Protein AF-0000000079468649 (afdb_homodimer)

Solvent-accessible surface area (backbone atoms only — not comparable to full-atom values): 22990 Å² total; per-residue (Å²): 124,48,58,38,44,62,39,55,28,34,42,31,27,23,27,55,49,55,51,61,51,49,49,44,44,6,59,47,45,29,21,24,46,31,30,28,33,72,32,84,95,33,90,75,20,37,35,35,32,23,42,36,45,85,66,24,32,48,28,39,33,26,50,78,70,24,65,74,38,73,74,38,76,51,34,41,23,21,24,27,92,81,45,56,28,10,29,39,22,61,33,32,40,24,31,15,36,78,39,71,68,25,48,52,38,45,50,23,43,32,22,74,68,47,31,53,69,47,48,57,27,36,54,48,65,35,39,31,36,38,36,31,38,68,63,52,24,27,37,32,44,30,28,51,91,57,67,76,51,38,81,32,32,42,24,70,69,41,36,53,75,53,69,46,49,73,68,53,48,53,41,30,47,52,32,72,76,75,87,66,72,83,85,54,67,72,40,71,93,49,91,90,43,45,62,54,64,55,62,64,71,60,44,56,50,59,65,68,48,59,48,68,59,48,20,65,74,63,40,45,59,66,61,81,29,72,79,83,127,125,48,57,39,43,62,38,55,28,32,42,32,26,24,27,55,49,54,51,62,50,49,49,45,44,6,59,47,45,29,21,26,47,32,30,28,32,71,30,85,95,34,89,74,20,37,34,35,32,24,41,36,46,86,64,24,32,49,28,40,33,25,50,78,70,23,65,73,36,72,75,38,76,50,36,41,24,20,23,27,92,81,45,56,27,10,29,39,23,61,31,31,40,25,30,14,35,78,39,70,66,25,48,52,38,45,52,23,42,30,22,74,69,47,32,54,69,48,46,55,28,36,53,48,64,34,38,31,35,37,36,30,38,67,62,52,25,26,37,32,42,31,27,50,91,57,67,74,50,38,80,32,31,42,24,70,70,41,36,54,75,53,70,46,50,71,67,53,47,53,42,31,47,52,32,72,78,74,86,64,74,82,85,53,65,74,40,70,93,49,91,90,44,47,61,56,63,55,61,63,69,58,44,55,51,58,65,69,48,59,47,67,58,48,18,65,74,64,39,46,59,66,61,82,29,73,81,83,125

Structure (mmCIF, N/CA/C/O backbone):
data_AF-0000000079468649-model_v1
#
loop_
_entity.id
_entity.type
_entity.pdbx_description
1 polymer 'VOC family protein'
#
loop_
_atom_site.group_PDB
_atom_site.id
_atom_site.type_symbol
_atom_site.label_atom_id
_atom_site.label_alt_id
_atom_site.label_comp_id
_atom_site.label_asym_id
_atom_site.label_entity_id
_atom_site.label_seq_id
_atom_site.pdbx_PDB_ins_code
_atom_site.Cartn_x
_atom_site.Cartn_y
_atom_site.Cartn_z
_atom_site.occupancy
_atom_site.B_iso_or_equiv
_atom_site.auth_seq_id
_atom_site.auth_comp_id
_atom_site.auth_asym_id
_atom_site.auth_atom_id
_atom_site.pdbx_PDB_model_num
ATOM 1 N N . MET A 1 1 ? 0.098 -24.25 8.172 1 82.06 1 MET A N 1
ATOM 2 C CA . MET A 1 1 ? 0.404 -23.531 6.941 1 82.06 1 MET A CA 1
ATOM 3 C C . MET A 1 1 ? -0.468 -22.281 6.812 1 82.06 1 MET A C 1
ATOM 5 O O . MET A 1 1 ? -1.619 -22.281 7.254 1 82.06 1 MET A O 1
ATOM 9 N N . SER A 1 2 ? 0.147 -21.281 6.215 1 86.19 2 SER A N 1
ATOM 10 C CA . SER A 1 2 ? -0.57 -20 6.176 1 86.19 2 SER A CA 1
ATOM 11 C C . SER A 1 2 ? -1.781 -20.078 5.254 1 86.19 2 SER A C 1
ATOM 13 O O . SER A 1 2 ? -1.7 -20.641 4.16 1 86.19 2 SER A O 1
ATOM 15 N N . GLN A 1 3 ? -2.889 -19.578 5.688 1 94.56 3 GLN A N 1
ATOM 16 C CA . GLN A 1 3 ? -4.121 -19.547 4.906 1 94.56 3 GLN A CA 1
ATOM 17 C C . GLN A 1 3 ? -4.336 -18.188 4.254 1 94.56 3 GLN A C 1
ATOM 19 O O . GLN A 1 3 ? -5.211 -18.031 3.398 1 94.56 3 GLN A O 1
ATOM 24 N N . GLN A 1 4 ? -3.596 -17.219 4.668 1 98.06 4 GLN A N 1
ATOM 25 C CA . GLN A 1 4 ? -3.654 -15.844 4.176 1 98.06 4 GLN A CA 1
ATOM 26 C C . GLN A 1 4 ? -2.406 -15.062 4.582 1 98.06 4 GLN A C 1
ATOM 28 O O . GLN A 1 4 ? -1.657 -15.492 5.461 1 98.06 4 GLN A O 1
ATOM 33 N N . PRO A 1 5 ? -2.16 -13.906 3.898 1 98.06 5 PRO A N 1
ATOM 34 C CA . PRO A 1 5 ? -1.105 -13.031 4.418 1 98.06 5 PRO A CA 1
ATOM 35 C C . PRO A 1 5 ? -1.369 -12.578 5.852 1 98.06 5 PRO A C 1
ATOM 37 O O . PRO A 1 5 ? -2.527 -12.477 6.27 1 98.06 5 PRO A O 1
ATOM 40 N N . THR A 1 6 ? -0.344 -12.266 6.559 1 96.62 6 THR A N 1
ATOM 41 C CA . THR A 1 6 ? -0.473 -11.836 7.949 1 96.62 6 THR A CA 1
ATOM 42 C C . THR A 1 6 ? -0.344 -10.32 8.062 1 96.62 6 THR A C 1
ATOM 44 O O . THR A 1 6 ? -0.417 -9.766 9.156 1 96.62 6 THR A O 1
ATOM 47 N N . GLY A 1 7 ? -0.091 -9.633 6.996 1 96.94 7 GLY A N 1
ATOM 48 C CA . GLY A 1 7 ? 0.065 -8.188 6.91 1 96.94 7 GLY A CA 1
ATOM 49 C C . GLY A 1 7 ? 0.797 -7.738 5.66 1 96.94 7 GLY A C 1
ATOM 50 O O . GLY A 1 7 ? 0.723 -8.398 4.621 1 96.94 7 GLY A O 1
ATOM 51 N N . ILE A 1 8 ? 1.391 -6.594 5.75 1 98.12 8 ILE A N 1
ATOM 52 C CA . ILE A 1 8 ? 2.148 -6.023 4.645 1 98.12 8 ILE A CA 1
ATOM 53 C C . ILE A 1 8 ? 3.641 -6.066 4.965 1 98.12 8 ILE A C 1
ATOM 55 O O . ILE A 1 8 ? 4.062 -5.645 6.043 1 98.12 8 ILE A O 1
ATOM 59 N N . HIS A 1 9 ? 4.391 -6.695 4.078 1 98.38 9 HIS A N 1
ATOM 60 C CA . HIS A 1 9 ? 5.84 -6.668 4.227 1 98.38 9 HIS A CA 1
ATOM 61 C C . HIS A 1 9 ? 6.41 -5.312 3.82 1 98.38 9 HIS A C 1
ATOM 63 O O . HIS A 1 9 ? 7.141 -4.684 4.594 1 98.38 9 HIS A O 1
ATOM 69 N N . HIS A 1 10 ? 6.078 -4.898 2.59 1 98.56 10 HIS A N 1
ATOM 70 C CA . HIS A 1 10 ? 6.441 -3.557 2.15 1 98.56 10 HIS A CA 1
ATOM 71 C C . HIS A 1 10 ? 5.562 -3.102 0.991 1 98.56 10 HIS A C 1
ATOM 73 O O . HIS A 1 10 ? 4.926 -3.924 0.328 1 98.56 10 HIS A O 1
ATOM 79 N N . LEU A 1 11 ? 5.473 -1.853 0.778 1 98.31 11 LEU A N 1
ATOM 80 C CA . LEU A 1 11 ? 4.859 -1.201 -0.374 1 98.31 11 LEU A CA 1
ATOM 81 C C . LEU A 1 11 ? 5.859 -0.294 -1.083 1 98.31 11 LEU A C 1
ATOM 83 O O . LEU A 1 11 ? 6.324 0.694 -0.509 1 98.31 11 LEU A O 1
ATOM 87 N N . ALA A 1 12 ? 6.145 -0.609 -2.322 1 98.62 12 ALA A N 1
ATOM 88 C CA . ALA A 1 12 ? 7.191 0.089 -3.066 1 98.62 12 ALA A CA 1
ATOM 89 C C . ALA A 1 12 ? 6.594 1.174 -3.959 1 98.62 12 ALA A C 1
ATOM 91 O O . ALA A 1 12 ? 5.914 0.873 -4.945 1 98.62 12 ALA A O 1
ATOM 92 N N . PHE A 1 13 ? 6.895 2.391 -3.658 1 98.81 13 PHE A N 1
ATOM 93 C CA . PHE A 1 13 ? 6.395 3.525 -4.43 1 98.81 13 PHE A CA 1
ATOM 94 C C . PHE A 1 13 ? 7.457 4.027 -5.402 1 98.81 13 PHE A C 1
ATOM 96 O O . PHE A 1 13 ? 8.641 4.074 -5.062 1 98.81 13 PHE A O 1
ATOM 103 N N . MET A 1 14 ? 6.988 4.422 -6.574 1 98.88 14 MET A N 1
ATOM 104 C CA . MET A 1 14 ? 7.863 5.016 -7.578 1 98.88 14 MET A CA 1
ATOM 105 C C . MET A 1 14 ? 8.164 6.473 -7.242 1 98.88 14 MET A C 1
ATOM 107 O O . MET A 1 14 ? 7.254 7.25 -6.957 1 98.88 14 MET A O 1
ATOM 111 N N . ALA A 1 15 ? 9.422 6.84 -7.238 1 98.75 15 ALA A N 1
ATOM 112 C CA . ALA A 1 15 ? 9.805 8.219 -6.93 1 98.75 15 ALA A CA 1
ATOM 113 C C . ALA A 1 15 ? 10.5 8.875 -8.117 1 98.75 15 ALA A C 1
ATOM 115 O O . ALA A 1 15 ? 11.32 8.25 -8.789 1 98.75 15 ALA A O 1
ATOM 116 N N . GLY A 1 16 ? 10.102 10.125 -8.406 1 98.06 16 GLY A N 1
ATOM 117 C CA . GLY A 1 16 ? 10.906 10.922 -9.312 1 98.06 16 GLY A CA 1
ATOM 118 C C . GLY A 1 16 ? 12.234 11.352 -8.727 1 98.06 16 GLY A C 1
ATOM 119 O O . GLY A 1 16 ? 13.219 11.539 -9.453 1 98.06 16 GLY A O 1
ATOM 120 N N . ASP A 1 17 ? 12.258 11.555 -7.469 1 98.44 17 ASP A N 1
ATOM 121 C CA . ASP A 1 17 ? 13.414 11.906 -6.645 1 98.44 17 ASP A CA 1
ATOM 122 C C . ASP A 1 17 ? 13.406 11.125 -5.328 1 98.44 17 ASP A C 1
ATOM 124 O O . ASP A 1 17 ? 12.672 11.469 -4.402 1 98.44 17 ASP A O 1
ATOM 128 N N . ILE A 1 18 ? 14.297 10.141 -5.207 1 98.88 18 ILE A N 1
ATOM 129 C CA . ILE A 1 18 ? 14.258 9.219 -4.082 1 98.88 18 ILE A CA 1
ATOM 130 C C . ILE A 1 18 ? 14.641 9.945 -2.795 1 98.88 18 ILE A C 1
ATOM 132 O O . ILE A 1 18 ? 14.117 9.641 -1.722 1 98.88 18 ILE A O 1
ATOM 136 N N . LYS A 1 19 ? 15.562 10.906 -2.854 1 98.88 19 LYS A N 1
ATOM 137 C CA . LYS A 1 19 ? 15.945 11.672 -1.669 1 98.88 19 LYS A CA 1
ATOM 138 C C . LYS A 1 19 ? 14.75 12.422 -1.084 1 98.88 19 LYS A C 1
ATOM 140 O O . LYS A 1 19 ? 14.562 12.445 0.135 1 98.88 19 LYS A O 1
ATOM 145 N N . LYS A 1 20 ? 13.969 13.016 -1.916 1 98.62 20 LYS A N 1
ATOM 146 C CA . LYS A 1 20 ? 12.781 13.75 -1.473 1 98.62 20 LYS A CA 1
ATOM 147 C C . LYS A 1 20 ? 11.805 12.828 -0.751 1 98.62 20 LYS A C 1
ATOM 149 O O . LYS A 1 20 ? 11.234 13.203 0.274 1 98.62 20 LYS A O 1
ATOM 154 N N . HIS A 1 21 ? 11.578 11.664 -1.27 1 98.88 21 HIS A N 1
ATOM 155 C CA . HIS A 1 21 ? 10.68 10.703 -0.641 1 98.88 21 HIS A CA 1
ATOM 156 C C . HIS A 1 21 ? 11.227 10.234 0.704 1 98.88 21 HIS A C 1
ATOM 158 O O . HIS A 1 21 ? 10.492 10.18 1.693 1 98.88 21 HIS A O 1
ATOM 164 N N . ILE A 1 22 ? 12.5 9.883 0.696 1 98.94 22 ILE A N 1
ATOM 165 C CA . ILE A 1 22 ? 13.117 9.43 1.935 1 98.94 22 ILE A CA 1
ATOM 166 C C . ILE A 1 22 ? 12.992 10.508 3.004 1 98.94 22 ILE A C 1
ATOM 168 O O . ILE A 1 22 ? 12.602 10.234 4.137 1 98.94 22 ILE A O 1
ATOM 172 N N . ALA A 1 23 ? 13.312 11.742 2.639 1 98.88 23 ALA A N 1
ATOM 173 C CA . ALA A 1 23 ? 13.234 12.859 3.58 1 98.88 23 ALA A CA 1
ATOM 174 C C . ALA A 1 23 ? 11.828 12.992 4.152 1 98.88 23 ALA A C 1
ATOM 176 O O . ALA A 1 23 ? 11.656 13.18 5.363 1 98.88 23 ALA A O 1
ATOM 177 N N . PHE A 1 24 ? 10.859 12.922 3.346 1 98.94 24 PHE A N 1
ATOM 178 C CA . PHE A 1 24 ? 9.477 13.078 3.791 1 98.94 24 PHE A CA 1
ATOM 179 C C . PHE A 1 24 ? 9.102 11.977 4.781 1 98.94 24 PHE A C 1
ATOM 181 O O . PHE A 1 24 ? 8.625 12.266 5.883 1 98.94 24 PHE A O 1
ATOM 188 N N . PHE A 1 25 ? 9.305 10.727 4.445 1 98.94 25 PHE A N 1
ATOM 189 C CA . PHE A 1 25 ? 8.781 9.625 5.242 1 98.94 25 PHE A CA 1
ATOM 190 C C . PHE A 1 25 ? 9.656 9.375 6.465 1 98.94 25 PHE A C 1
ATOM 192 O O . PHE A 1 25 ? 9.195 8.844 7.473 1 98.94 25 PHE A O 1
ATOM 199 N N . SER A 1 26 ? 10.922 9.766 6.363 1 98.88 26 SER A N 1
ATOM 200 C CA . SER A 1 26 ? 11.758 9.719 7.559 1 98.88 26 SER A CA 1
ATOM 201 C C . SER A 1 26 ? 11.453 10.883 8.492 1 98.88 26 SER A C 1
ATOM 203 O O . SER A 1 26 ? 10.984 10.672 9.617 1 98.88 26 SER A O 1
ATOM 205 N N . GLU A 1 27 ? 11.57 12.086 8.039 1 98.56 27 GLU A N 1
ATOM 206 C CA . GLU A 1 27 ? 11.523 13.258 8.906 1 98.56 27 GLU A CA 1
ATOM 207 C C . GLU A 1 27 ? 10.086 13.641 9.234 1 98.56 27 GLU A C 1
ATOM 209 O O . GLU A 1 27 ? 9.766 13.961 10.383 1 98.56 27 GLU A O 1
ATOM 214 N N . VAL A 1 28 ? 9.188 13.617 8.305 1 98.75 28 VAL A N 1
ATOM 215 C CA . VAL A 1 28 ? 7.809 14.039 8.523 1 98.75 28 VAL A CA 1
ATOM 216 C C . VAL A 1 28 ? 7.027 12.914 9.203 1 98.75 28 VAL A C 1
ATOM 218 O O . VAL A 1 28 ? 6.305 13.148 10.172 1 98.75 28 VAL A O 1
ATOM 221 N N . MET A 1 29 ? 7.258 11.672 8.781 1 98.81 29 MET A N 1
ATOM 222 C CA . MET A 1 29 ? 6.438 10.578 9.273 1 98.81 29 MET A CA 1
ATOM 223 C C . MET A 1 29 ? 7.148 9.82 10.398 1 98.81 29 MET A C 1
ATOM 225 O O . MET A 1 29 ? 6.531 9.031 11.109 1 98.81 29 MET A O 1
ATOM 229 N N . GLY A 1 30 ? 8.445 10.008 10.477 1 98.81 30 GLY A N 1
ATOM 230 C CA . GLY A 1 30 ? 9.188 9.461 11.602 1 98.81 30 GLY A CA 1
ATOM 231 C C . GLY A 1 30 ? 9.727 8.062 11.336 1 98.81 30 GLY A C 1
ATOM 232 O O . GLY A 1 30 ? 10.219 7.402 12.25 1 98.81 30 GLY A O 1
ATOM 233 N N . CYS A 1 31 ? 9.68 7.57 10.133 1 98.81 31 CYS A N 1
ATOM 234 C CA . CYS A 1 31 ? 10.125 6.215 9.828 1 98.81 31 CYS A CA 1
ATOM 235 C C . CYS A 1 31 ? 11.617 6.195 9.508 1 98.81 31 CYS A C 1
ATOM 237 O O . CYS A 1 31 ? 12.055 6.797 8.523 1 98.81 31 CYS A O 1
ATOM 239 N N . PRO A 1 32 ? 12.414 5.461 10.211 1 98.81 32 PRO A N 1
ATOM 240 C CA . PRO A 1 32 ? 13.859 5.457 9.969 1 98.81 32 PRO A CA 1
ATOM 241 C C . PRO A 1 32 ? 14.234 4.754 8.664 1 98.81 32 PRO A C 1
ATOM 243 O O . PRO A 1 32 ? 13.641 3.732 8.312 1 98.81 32 PRO A O 1
ATOM 246 N N . LEU A 1 33 ? 15.203 5.344 7.938 1 98.88 33 LEU A N 1
ATOM 247 C CA . LEU A 1 33 ? 15.812 4.688 6.785 1 98.88 33 LEU A CA 1
ATOM 248 C C . LEU A 1 33 ? 16.656 3.492 7.223 1 98.88 33 LEU A C 1
ATOM 250 O O . LEU A 1 33 ? 17.547 3.631 8.055 1 98.88 33 LEU A O 1
ATOM 254 N N . VAL A 1 34 ? 16.391 2.316 6.617 1 98.81 34 VAL A N 1
ATOM 255 C CA . VAL A 1 34 ? 17.125 1.148 7.098 1 98.81 34 VAL A CA 1
ATOM 256 C C . VAL A 1 34 ? 17.797 0.447 5.93 1 98.81 34 VAL A C 1
ATOM 258 O O . VAL A 1 34 ? 18.672 -0.41 6.129 1 98.81 34 VAL A O 1
ATOM 261 N N . ALA A 1 35 ? 17.484 0.765 4.734 1 98.81 35 ALA A N 1
ATOM 262 C CA . ALA A 1 35 ? 18.172 0.208 3.57 1 98.81 35 ALA A CA 1
ATOM 263 C C . ALA A 1 35 ? 18.172 1.197 2.406 1 98.81 35 ALA A C 1
ATOM 265 O O . ALA A 1 35 ? 17.188 1.93 2.211 1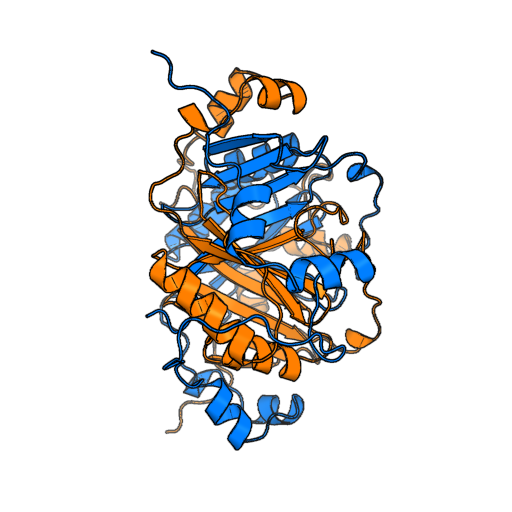 98.81 35 ALA A O 1
ATOM 266 N N . LEU A 1 36 ? 19.156 1.234 1.633 1 98.88 36 LEU A N 1
ATOM 267 C CA . LEU A 1 36 ? 19.344 1.975 0.39 1 98.88 36 LEU A CA 1
ATOM 268 C C . LEU A 1 36 ? 20.469 1.366 -0.442 1 98.88 36 LEU A C 1
ATOM 270 O O . LEU A 1 36 ? 21.641 1.373 -0.026 1 98.88 36 LEU A O 1
ATOM 274 N N . PHE A 1 37 ? 20.109 0.846 -1.595 1 98.62 37 PHE A N 1
ATOM 275 C CA . PHE A 1 37 ? 21.078 0.092 -2.398 1 98.62 37 PHE A CA 1
ATOM 276 C C . PHE A 1 37 ? 20.641 0.061 -3.861 1 98.62 37 PHE A C 1
ATOM 278 O O . PHE A 1 37 ? 19.547 0.501 -4.199 1 98.62 37 PHE A O 1
ATOM 285 N N . ASP A 1 38 ? 21.578 -0.385 -4.773 1 98 38 ASP A N 1
ATOM 286 C CA . ASP A 1 38 ? 21.203 -0.642 -6.16 1 98 38 ASP A CA 1
ATOM 287 C C . ASP A 1 38 ? 20.156 -1.745 -6.246 1 98 38 ASP A C 1
ATOM 289 O O . ASP A 1 38 ? 20.328 -2.824 -5.676 1 98 38 ASP A O 1
ATOM 293 N N . MET A 1 39 ? 19.078 -1.407 -6.879 1 97.19 39 MET A N 1
ATOM 294 C CA . MET A 1 39 ? 18 -2.391 -6.98 1 97.19 39 MET A CA 1
ATOM 295 C C . MET A 1 39 ? 18.484 -3.654 -7.68 1 97.19 39 MET A C 1
ATOM 297 O O . MET A 1 39 ? 19.062 -3.586 -8.766 1 97.19 39 MET A O 1
ATOM 301 N N . HIS A 1 40 ? 18.219 -4.754 -7.051 1 93.31 40 HIS A N 1
ATOM 302 C CA . HIS A 1 40 ? 18.672 -6.043 -7.566 1 93.31 40 HIS A CA 1
ATOM 303 C C . HIS A 1 40 ? 18.125 -6.293 -8.969 1 93.31 40 HIS A C 1
ATOM 305 O O . HIS A 1 40 ? 16.906 -6.258 -9.188 1 93.31 40 HIS A O 1
ATOM 311 N N . GLY A 1 41 ? 19.016 -6.484 -9.906 1 90.62 41 GLY A N 1
ATOM 312 C CA . GLY A 1 41 ? 18.641 -6.926 -11.242 1 90.62 41 GLY A CA 1
ATOM 313 C C . GLY A 1 41 ? 18.094 -5.801 -12.102 1 90.62 41 GLY A C 1
ATOM 314 O O . GLY A 1 41 ? 17.594 -6.047 -13.203 1 90.62 41 GLY A O 1
ATOM 315 N N . VAL A 1 42 ? 18.062 -4.598 -11.68 1 95.44 42 VAL A N 1
ATOM 316 C CA . VAL A 1 42 ? 17.5 -3.48 -12.422 1 95.44 42 VAL A CA 1
ATOM 317 C C . VAL A 1 42 ? 18.562 -2.393 -12.609 1 95.44 42 VAL A C 1
ATOM 319 O O . VAL A 1 42 ? 18.75 -1.552 -11.727 1 95.44 42 VAL A O 1
ATOM 322 N N . PRO A 1 43 ? 19.188 -2.334 -13.734 1 94.81 43 PRO A N 1
ATOM 323 C CA . PRO A 1 43 ? 20.234 -1.349 -13.977 1 94.81 43 PRO A CA 1
ATOM 324 C C . PRO A 1 43 ? 19.766 0.089 -13.781 1 94.81 43 PRO A C 1
ATOM 326 O O . PRO A 1 43 ? 18.75 0.488 -14.352 1 94.81 43 PRO A O 1
ATOM 329 N N . GLY A 1 44 ? 20.516 0.809 -12.914 1 96.81 44 GLY A N 1
ATOM 330 C CA . GLY A 1 44 ? 20.234 2.217 -12.695 1 96.81 44 GLY A CA 1
ATOM 331 C C . GLY A 1 44 ? 19.156 2.449 -11.648 1 96.81 44 GLY A C 1
ATOM 332 O O . GLY A 1 44 ? 18.844 3.594 -11.312 1 96.81 44 GLY A O 1
ATOM 333 N N . GLY A 1 45 ? 18.578 1.393 -11.156 1 98.25 45 GLY A N 1
ATOM 334 C CA . GLY A 1 45 ? 17.531 1.511 -10.156 1 98.25 45 GLY A CA 1
ATOM 335 C C . GLY A 1 45 ? 18.062 1.623 -8.742 1 98.25 45 GLY A C 1
ATOM 336 O O . GLY A 1 45 ? 19.047 0.963 -8.391 1 98.25 45 GLY A O 1
ATOM 337 N N . LEU A 1 46 ? 17.484 2.48 -7.961 1 98.81 46 LEU A N 1
ATOM 338 C CA . LEU A 1 46 ? 17.734 2.596 -6.527 1 98.81 46 LEU A CA 1
ATOM 339 C C . LEU A 1 46 ? 16.547 2.098 -5.723 1 98.81 46 LEU A C 1
ATOM 341 O O . LEU A 1 46 ? 15.391 2.271 -6.133 1 98.81 46 LEU A O 1
ATOM 345 N N . HIS A 1 47 ? 16.797 1.485 -4.621 1 98.81 47 HIS A N 1
ATOM 346 C CA . HIS A 1 47 ? 15.75 0.913 -3.775 1 98.81 47 HIS A CA 1
ATOM 347 C C . HIS A 1 47 ? 16 1.232 -2.305 1 98.81 47 HIS A C 1
ATOM 349 O O . HIS A 1 47 ? 17.078 0.948 -1.774 1 98.81 47 HIS A O 1
ATOM 355 N N . ALA A 1 48 ? 15.023 1.839 -1.691 1 98.94 48 ALA A N 1
ATOM 356 C CA . ALA A 1 48 ? 15.133 2.213 -0.284 1 98.94 48 ALA A CA 1
ATOM 357 C C . ALA A 1 48 ? 14.039 1.541 0.545 1 98.94 48 ALA A C 1
ATOM 359 O O . ALA A 1 48 ? 12.977 1.198 0.023 1 98.94 48 ALA A O 1
ATOM 360 N N . PHE A 1 49 ? 14.289 1.363 1.813 1 98.88 49 PHE A N 1
ATOM 361 C CA . PHE A 1 49 ? 13.32 0.875 2.789 1 98.88 49 PHE A CA 1
ATOM 362 C C . PHE A 1 49 ? 13.352 1.723 4.055 1 98.88 49 PHE A C 1
ATOM 364 O O . PHE A 1 49 ? 14.43 2.004 4.594 1 98.88 49 PHE A O 1
ATOM 371 N N . LEU A 1 50 ? 12.234 2.176 4.477 1 98.88 50 LEU A N 1
ATOM 372 C CA . LEU A 1 50 ? 12.023 2.822 5.766 1 98.88 50 LEU A CA 1
ATOM 373 C C . LEU A 1 50 ? 11.18 1.944 6.684 1 98.88 50 LEU A C 1
ATOM 375 O O . LEU A 1 50 ? 10.188 1.352 6.242 1 98.88 50 LEU A O 1
ATOM 379 N N . ARG A 1 51 ? 11.516 1.881 7.953 1 98.56 51 ARG A N 1
ATOM 380 C CA . ARG A 1 51 ? 10.93 0.923 8.891 1 98.56 51 ARG A CA 1
ATOM 381 C C . ARG A 1 51 ? 9.695 1.505 9.57 1 98.56 51 ARG A C 1
ATOM 383 O O . ARG A 1 51 ? 9.75 2.592 10.148 1 98.56 51 ARG A O 1
ATOM 390 N N . MET A 1 52 ? 8.594 0.79 9.547 1 97.5 52 MET A N 1
ATOM 391 C CA . MET A 1 52 ? 7.406 1.143 10.312 1 97.5 52 MET A CA 1
ATOM 392 C C . MET A 1 52 ? 7.332 0.334 11.602 1 97.5 52 MET A C 1
ATOM 394 O O . MET A 1 52 ? 6.879 0.838 12.633 1 97.5 52 MET A O 1
ATOM 398 N N . ASN A 1 53 ? 7.723 -0.895 11.547 1 94.88 53 ASN A N 1
ATOM 399 C CA . ASN A 1 53 ? 7.832 -1.824 12.664 1 94.88 53 ASN A CA 1
ATOM 400 C C . ASN A 1 53 ? 8.789 -2.971 12.344 1 94.88 53 ASN A C 1
ATOM 402 O O . ASN A 1 53 ? 9.57 -2.891 11.398 1 94.88 53 ASN A O 1
ATOM 406 N N . ASP A 1 54 ? 8.805 -4.059 13.086 1 91.06 54 ASP A N 1
ATOM 407 C CA . ASP A 1 54 ? 9.805 -5.117 12.953 1 91.06 54 ASP A CA 1
ATOM 408 C C . ASP A 1 54 ? 9.602 -5.902 11.656 1 91.06 54 ASP A C 1
ATOM 410 O O . ASP A 1 54 ? 10.523 -6.578 11.188 1 91.06 54 ASP A O 1
ATOM 414 N N . HIS A 1 55 ? 8.422 -5.773 11.039 1 91.38 55 HIS A N 1
ATOM 415 C CA . HIS A 1 55 ? 8.133 -6.652 9.914 1 91.38 55 HIS A CA 1
ATOM 416 C C . HIS A 1 55 ? 7.539 -5.875 8.75 1 91.38 55 HIS A C 1
ATOM 418 O O . HIS A 1 55 ? 7.113 -6.465 7.75 1 91.38 55 HIS A O 1
ATOM 424 N N . GLY A 1 56 ? 7.336 -4.617 8.891 1 96.19 56 GLY A N 1
ATOM 425 C CA . GLY A 1 56 ? 6.66 -3.789 7.906 1 96.19 56 GLY A CA 1
ATOM 426 C C . GLY A 1 56 ? 7.473 -2.58 7.484 1 96.19 56 GLY A C 1
ATOM 427 O O . GLY A 1 56 ? 7.93 -1.807 8.328 1 96.19 56 GLY A O 1
ATOM 428 N N . TYR A 1 57 ? 7.598 -2.359 6.137 1 98.44 57 TYR A N 1
ATOM 429 C CA . TYR A 1 57 ? 8.461 -1.312 5.598 1 98.44 57 TYR A CA 1
ATOM 430 C C . TYR A 1 57 ? 7.723 -0.486 4.551 1 98.44 57 TYR A C 1
ATOM 432 O O . TYR A 1 57 ? 6.832 -0.993 3.863 1 98.44 57 TYR A O 1
ATOM 440 N N . PHE A 1 58 ? 8.016 0.763 4.551 1 98.69 58 PHE A N 1
ATOM 441 C CA . PHE A 1 58 ? 7.719 1.627 3.414 1 98.69 58 PHE A CA 1
ATOM 442 C C . PHE A 1 58 ? 8.891 1.657 2.441 1 98.69 58 PHE A C 1
ATOM 444 O O . PHE A 1 58 ? 10.023 1.934 2.836 1 98.69 58 PHE A O 1
ATOM 451 N N . SER A 1 59 ? 8.602 1.344 1.191 1 98.69 59 SER A N 1
ATOM 452 C CA . SER A 1 59 ? 9.688 1.222 0.226 1 98.69 59 SER A CA 1
ATOM 453 C C . SER A 1 59 ? 9.57 2.268 -0.876 1 98.69 59 SER A C 1
ATOM 455 O O . SER A 1 59 ? 8.477 2.775 -1.143 1 98.69 59 SER A O 1
ATOM 457 N N . ILE A 1 60 ? 10.727 2.613 -1.441 1 98.88 60 ILE A N 1
ATOM 458 C CA . ILE A 1 60 ? 10.836 3.605 -2.504 1 98.88 60 ILE A CA 1
ATOM 459 C C . ILE A 1 60 ? 11.734 3.076 -3.617 1 98.88 60 ILE A C 1
ATOM 461 O O . ILE A 1 60 ? 12.812 2.545 -3.348 1 98.88 60 ILE A O 1
ATOM 465 N N . VAL A 1 61 ? 11.258 3.225 -4.816 1 98.81 61 VAL A N 1
ATOM 466 C CA . VAL A 1 61 ? 12.031 2.846 -5.992 1 98.81 61 VAL A CA 1
ATOM 467 C C . VAL A 1 61 ? 12.227 4.062 -6.895 1 98.81 61 VAL A C 1
ATOM 469 O O . VAL A 1 61 ? 11.289 4.824 -7.133 1 98.81 61 VAL A O 1
ATOM 472 N N . GLN A 1 62 ? 13.445 4.273 -7.32 1 98.81 62 GLN A N 1
ATOM 473 C CA . GLN A 1 62 ? 13.727 5.262 -8.359 1 98.81 62 GLN A CA 1
ATOM 474 C C . GLN A 1 62 ? 14.43 4.621 -9.555 1 98.81 62 GLN A C 1
ATOM 476 O O . GLN A 1 62 ? 15.523 4.066 -9.414 1 98.81 62 GLN A O 1
ATOM 481 N N . LEU A 1 63 ? 13.805 4.648 -10.703 1 98.62 63 LEU A N 1
ATOM 482 C CA . LEU A 1 63 ? 14.383 4.152 -11.945 1 98.62 63 LEU A CA 1
ATOM 483 C C . LEU A 1 63 ? 14.758 5.309 -12.867 1 98.62 63 LEU A C 1
ATOM 485 O O . LEU A 1 63 ? 14.297 6.438 -12.68 1 98.62 63 LEU A O 1
ATOM 489 N N . PRO A 1 64 ? 15.641 5.051 -13.859 1 97.56 64 PRO A N 1
ATOM 490 C CA . PRO A 1 64 ? 16.062 6.113 -14.773 1 97.56 64 PRO A CA 1
ATOM 491 C C . PRO A 1 64 ? 14.891 6.762 -15.5 1 97.56 64 PRO A C 1
ATOM 493 O O . PRO A 1 64 ? 13.984 6.066 -15.961 1 97.56 64 PRO A O 1
ATOM 496 N N . ASN A 1 65 ? 14.812 8.047 -15.508 1 97.25 65 ASN A N 1
ATOM 497 C CA . ASN A 1 65 ? 13.93 8.867 -16.328 1 97.25 65 ASN A CA 1
ATOM 498 C C . ASN A 1 65 ? 12.484 8.812 -15.828 1 97.25 65 ASN A C 1
ATOM 500 O O . ASN A 1 65 ? 11.555 9.156 -16.562 1 97.25 65 ASN A O 1
ATOM 504 N N . VAL A 1 66 ? 12.242 8.336 -14.609 1 98.31 66 VAL A N 1
ATOM 505 C CA . VAL A 1 66 ? 10.898 8.266 -14.047 1 98.31 66 VAL A CA 1
ATOM 506 C C . VAL A 1 66 ? 10.32 9.672 -13.93 1 98.31 66 VAL A C 1
ATOM 508 O O . VAL A 1 66 ? 9.117 9.875 -14.133 1 98.31 66 VAL A O 1
ATOM 511 N N . ASP A 1 67 ? 11.164 10.633 -13.609 1 97.38 67 ASP A N 1
ATOM 512 C CA . ASP A 1 67 ? 10.711 12.008 -13.406 1 97.38 67 ASP A CA 1
ATOM 513 C C . ASP A 1 67 ? 10.164 12.594 -14.703 1 97.38 67 ASP A C 1
ATOM 515 O O . ASP A 1 67 ? 9.5 13.633 -14.688 1 97.38 67 ASP A O 1
ATOM 519 N N . ASP A 1 68 ? 10.398 11.922 -15.883 1 98.25 68 ASP A N 1
ATOM 520 C CA . ASP A 1 68 ? 9.883 12.367 -17.172 1 98.25 68 ASP A CA 1
ATOM 521 C C . ASP A 1 68 ? 8.477 11.836 -17.422 1 98.25 68 ASP A C 1
ATOM 523 O O . ASP A 1 68 ? 7.789 12.281 -18.344 1 98.25 68 ASP A O 1
ATOM 527 N N . ILE A 1 69 ? 7.984 10.875 -16.625 1 98.75 69 ILE A N 1
ATOM 528 C CA . ILE A 1 69 ? 6.645 10.32 -16.781 1 98.75 69 ILE A CA 1
ATOM 529 C C . ILE A 1 69 ? 5.629 11.234 -16.094 1 98.75 69 ILE A C 1
ATOM 531 O O . ILE A 1 69 ? 5.738 11.508 -14.891 1 98.75 69 ILE A O 1
ATOM 535 N N . PRO A 1 70 ? 4.645 11.664 -16.766 1 98.31 70 PRO A N 1
ATOM 536 C CA . PRO A 1 70 ? 3.742 12.672 -16.219 1 98.31 70 PRO A CA 1
ATOM 537 C C . PRO A 1 70 ? 2.816 12.102 -15.141 1 98.31 70 PRO A C 1
ATOM 539 O O . PRO A 1 70 ? 2.328 10.977 -15.273 1 98.31 70 PRO A O 1
ATOM 542 N N . ILE A 1 71 ? 2.639 12.828 -14.109 1 98.56 71 ILE A N 1
ATOM 543 C CA . ILE A 1 71 ? 1.583 12.609 -13.125 1 98.56 71 ILE A CA 1
ATOM 544 C C . ILE A 1 71 ? 0.261 13.156 -13.656 1 98.56 71 ILE A C 1
ATOM 546 O O . ILE A 1 71 ? 0.191 14.305 -14.094 1 98.56 71 ILE A O 1
ATOM 550 N N . GLU A 1 72 ? -0.737 12.352 -13.664 1 98.69 72 GLU A N 1
ATOM 551 C CA . GLU A 1 72 ? -2.047 12.758 -14.164 1 98.69 72 GLU A CA 1
ATOM 552 C C . GLU A 1 72 ? -3.145 12.453 -13.148 1 98.69 72 GLU A C 1
ATOM 554 O O . GLU A 1 72 ? -3.557 11.297 -13 1 98.69 72 GLU A O 1
ATOM 559 N N . LEU A 1 73 ? -3.711 13.508 -12.516 1 98.31 73 LEU A N 1
ATOM 560 C CA . LEU A 1 73 ? -4.836 13.336 -11.602 1 98.31 73 LEU A CA 1
ATOM 561 C C . LEU A 1 73 ? -6.039 12.75 -12.336 1 98.31 73 LEU A C 1
ATOM 563 O O . LEU A 1 73 ? -6.336 13.141 -13.469 1 98.31 73 LEU A O 1
ATOM 567 N N . GLY A 1 74 ? -6.684 11.797 -11.688 1 98.5 74 GLY A N 1
ATOM 568 C CA . GLY A 1 74 ? -7.801 11.117 -12.328 1 98.5 74 GLY A CA 1
ATOM 569 C C . GLY A 1 74 ? -7.383 9.883 -13.102 1 98.5 74 GLY A C 1
ATOM 570 O O . GLY A 1 74 ? -8.234 9.125 -13.578 1 98.5 74 GLY A O 1
ATOM 571 N N . LYS A 1 75 ? -6.066 9.641 -13.219 1 98.69 75 LYS A N 1
ATOM 572 C CA . LYS A 1 75 ? -5.539 8.469 -13.906 1 98.69 75 LYS A CA 1
ATOM 573 C C . LYS A 1 75 ? -4.445 7.793 -13.078 1 98.69 75 LYS A C 1
ATOM 575 O O . LYS A 1 75 ? -4.684 6.762 -12.453 1 98.69 75 LYS A O 1
ATOM 580 N N . THR A 1 76 ? -3.322 8.469 -12.922 1 98.81 76 THR A N 1
ATOM 581 C CA . THR A 1 76 ? -2.227 7.883 -12.148 1 98.81 76 THR A CA 1
ATOM 582 C C . THR A 1 76 ? -2.484 8.023 -10.648 1 98.81 76 THR A C 1
ATOM 584 O O . THR A 1 76 ? -2.012 7.207 -9.859 1 98.81 76 THR A O 1
ATOM 587 N N . HIS A 1 77 ? -3.195 9.102 -10.289 1 98.75 77 HIS A N 1
ATOM 588 C CA . HIS A 1 77 ? -3.482 9.422 -8.891 1 98.75 77 HIS A CA 1
ATOM 589 C C . HIS A 1 77 ? -4.914 9.922 -8.727 1 98.75 77 HIS A C 1
ATOM 591 O O . HIS A 1 77 ? -5.449 10.594 -9.609 1 98.75 77 HIS A O 1
ATOM 597 N N . ALA A 1 78 ? -5.441 9.68 -7.578 1 98.31 78 ALA A N 1
ATOM 598 C CA . ALA A 1 78 ? -6.777 10.188 -7.277 1 98.31 78 ALA A CA 1
ATOM 599 C C . ALA A 1 78 ? -6.723 11.641 -6.828 1 98.31 78 ALA A C 1
ATOM 601 O O . ALA A 1 78 ? -7.609 12.43 -7.156 1 98.31 78 ALA A O 1
ATOM 602 N N . GLY A 1 79 ? -5.656 11.938 -6.09 1 97.94 79 GLY A N 1
ATOM 603 C CA . GLY A 1 79 ? -5.465 13.305 -5.629 1 97.94 79 GLY A CA 1
ATOM 604 C C . GLY A 1 79 ? -6.078 13.57 -4.266 1 97.94 79 GLY A C 1
ATOM 605 O O . GLY A 1 79 ? -5.68 14.508 -3.568 1 97.94 79 GLY A O 1
ATOM 606 N N . ASN A 1 80 ? -7.07 12.898 -3.928 1 96.38 80 ASN A N 1
ATOM 607 C CA . ASN A 1 80 ? -7.629 12.844 -2.582 1 96.38 80 ASN A CA 1
ATOM 608 C C . ASN A 1 80 ? -8.461 11.586 -2.367 1 96.38 80 ASN A C 1
ATOM 610 O O . ASN A 1 80 ? -8.594 10.766 -3.277 1 96.38 80 ASN A O 1
ATOM 614 N N . GLY A 1 81 ? -8.977 11.367 -1.183 1 94.31 81 GLY A N 1
ATOM 615 C CA . GLY A 1 81 ? -9.57 10.102 -0.785 1 94.31 81 GLY A CA 1
ATOM 616 C C . GLY A 1 81 ? -10.945 9.875 -1.39 1 94.31 81 GLY A C 1
ATOM 617 O O . GLY A 1 81 ? -11.57 8.844 -1.156 1 94.31 81 GLY A O 1
ATOM 618 N N . ALA A 1 82 ? -11.453 10.82 -2.254 1 94.62 82 ALA A N 1
ATOM 619 C CA . ALA A 1 82 ? -12.82 10.734 -2.75 1 94.62 82 ALA A CA 1
ATOM 620 C C . ALA A 1 82 ? -12.859 10.789 -4.273 1 94.62 82 ALA A C 1
ATOM 622 O O . ALA A 1 82 ? -13.938 10.875 -4.871 1 94.62 82 ALA A O 1
ATOM 623 N N . LEU A 1 83 ? -11.742 10.766 -4.902 1 97.44 83 LEU A N 1
ATOM 624 C CA . LEU A 1 83 ? -11.672 10.93 -6.348 1 97.44 83 LEU A CA 1
ATOM 625 C C . LEU A 1 83 ? -11.148 9.656 -7.012 1 97.44 83 LEU A C 1
ATOM 627 O O . LEU A 1 83 ? -10.508 8.828 -6.355 1 97.44 83 LEU A O 1
ATOM 631 N N . PRO A 1 84 ? -11.477 9.5 -8.289 1 98.31 84 PRO A N 1
ATOM 632 C CA . PRO A 1 84 ? -11.094 8.281 -9 1 98.31 84 PRO A CA 1
ATOM 633 C C . PRO A 1 84 ? -9.672 8.336 -9.547 1 98.31 84 PRO A C 1
ATOM 635 O O . PRO A 1 84 ? -9.094 9.414 -9.656 1 98.31 84 PRO A O 1
ATOM 638 N N . SER A 1 85 ? -9.117 7.262 -9.82 1 98.81 85 SER A N 1
ATOM 639 C CA . SER A 1 85 ? -7.957 6.988 -10.656 1 98.81 85 SER A CA 1
ATOM 640 C C . SER A 1 85 ? -8.133 5.695 -11.445 1 98.81 85 SER A C 1
ATOM 642 O O . SER A 1 85 ? -9.18 5.047 -11.359 1 98.81 85 SER A O 1
ATOM 644 N N . ALA A 1 86 ? -7.172 5.301 -12.258 1 98.88 86 ALA A N 1
ATOM 645 C CA . ALA A 1 86 ? -7.312 4.117 -13.102 1 98.88 86 ALA A CA 1
ATOM 646 C C . ALA A 1 86 ? -7.504 2.861 -12.258 1 98.88 86 ALA A C 1
ATOM 648 O O . ALA A 1 86 ? -6.965 2.762 -11.148 1 98.88 86 ALA A O 1
ATOM 649 N N . PRO A 1 87 ? -8.273 1.861 -12.82 1 98.88 87 PRO A N 1
ATOM 650 C CA . PRO A 1 87 ? -8.414 0.601 -12.094 1 98.88 87 PRO A CA 1
ATOM 651 C C . PRO A 1 87 ? -7.07 -0.038 -11.75 1 98.88 87 PRO A C 1
ATOM 653 O O . PRO A 1 87 ? -6.148 -0.013 -12.57 1 98.88 87 PRO A O 1
ATOM 656 N N . GLY A 1 88 ? -6.945 -0.523 -10.508 1 98.75 88 GLY A N 1
ATOM 657 C CA . GLY A 1 88 ? -5.73 -1.211 -10.094 1 98.75 88 GLY A CA 1
ATOM 658 C C . GLY A 1 88 ? -4.723 -0.292 -9.43 1 98.75 88 GLY A C 1
ATOM 659 O O . GLY A 1 88 ? -3.74 -0.757 -8.844 1 98.75 88 GLY A O 1
ATOM 660 N N . THR A 1 89 ? -4.941 1.022 -9.492 1 98.81 89 THR A N 1
ATOM 661 C CA . THR A 1 89 ? -4.043 1.957 -8.828 1 98.81 89 THR A CA 1
ATOM 662 C C . THR A 1 89 ? -4.367 2.051 -7.336 1 98.81 89 THR A C 1
ATOM 664 O O . THR A 1 89 ? -5.477 1.719 -6.914 1 98.81 89 THR A O 1
ATOM 667 N N . LEU A 1 90 ? -3.367 2.402 -6.539 1 98.62 90 LEU A N 1
ATOM 668 C CA . LEU A 1 90 ? -3.623 2.748 -5.145 1 98.62 90 LEU A CA 1
ATOM 669 C C . LEU A 1 90 ? -4.309 4.105 -5.035 1 98.62 90 LEU A C 1
ATOM 671 O O . LEU A 1 90 ? -3.734 5.129 -5.41 1 98.62 90 LEU A O 1
ATOM 675 N N . GLN A 1 91 ? -5.516 4.09 -4.527 1 98.44 91 GLN A N 1
ATOM 676 C CA . GLN A 1 91 ? -6.297 5.316 -4.406 1 98.44 91 GLN A CA 1
ATOM 677 C C . GLN A 1 91 ? -5.836 6.145 -3.213 1 98.44 91 GLN A C 1
ATOM 679 O O . GLN A 1 91 ? -5.688 7.367 -3.316 1 98.44 91 GLN A O 1
ATOM 684 N N . HIS A 1 92 ? -5.625 5.531 -2.082 1 98.62 92 HIS A N 1
ATOM 685 C CA . HIS A 1 92 ? -4.992 6.148 -0.923 1 98.62 92 HIS A CA 1
ATOM 686 C C . HIS A 1 92 ? -4.375 5.098 -0.006 1 98.62 92 HIS A C 1
ATOM 688 O O . HIS A 1 92 ? -4.715 3.914 -0.096 1 98.62 92 HIS A O 1
ATOM 694 N N . LEU A 1 93 ? -3.451 5.535 0.832 1 98.69 93 LEU A N 1
ATOM 695 C CA . LEU A 1 93 ? -2.736 4.703 1.794 1 98.69 93 LEU A CA 1
ATOM 696 C C . LEU A 1 93 ? -2.994 5.18 3.221 1 98.69 93 LEU A C 1
ATOM 698 O O . LEU A 1 93 ? -2.812 6.359 3.529 1 98.69 93 LEU A O 1
ATOM 702 N N . ALA A 1 94 ? -3.4 4.281 4.066 1 98.81 94 ALA A N 1
ATOM 703 C CA . ALA A 1 94 ? -3.631 4.605 5.469 1 98.81 94 ALA A CA 1
ATOM 704 C C . ALA A 1 94 ? -2.609 3.912 6.367 1 98.81 94 ALA A C 1
ATOM 706 O O . ALA A 1 94 ? -2.646 2.689 6.535 1 98.81 94 ALA A O 1
ATOM 707 N N . PHE A 1 95 ? -1.767 4.668 6.953 1 98.81 95 PHE A N 1
ATOM 708 C CA . PHE A 1 95 ? -0.868 4.16 7.984 1 98.81 95 PHE A CA 1
ATOM 709 C C . PHE A 1 95 ? -1.62 3.918 9.289 1 98.81 95 PHE A C 1
ATOM 711 O O . PHE A 1 95 ? -2.652 4.543 9.539 1 98.81 95 PHE A O 1
ATOM 718 N N . ARG A 1 96 ? -1.056 3.062 10.078 1 98.31 96 ARG A N 1
ATOM 719 C CA . ARG A 1 96 ? -1.714 2.717 11.336 1 98.31 96 ARG A CA 1
ATOM 720 C C . ARG A 1 96 ? -1.021 3.385 12.516 1 98.31 96 ARG A C 1
ATOM 722 O O . ARG A 1 96 ? 0.21 3.434 12.578 1 98.31 96 ARG A O 1
ATOM 729 N N . VAL A 1 97 ? -1.809 3.865 13.422 1 98.25 97 VAL A N 1
ATOM 730 C CA . VAL A 1 97 ? -1.363 4.105 14.789 1 98.25 97 VAL A CA 1
ATOM 731 C C . VAL A 1 97 ? -2.314 3.424 15.773 1 98.25 97 VAL A C 1
ATOM 733 O O . VAL A 1 97 ? -3.408 3 15.391 1 98.25 97 VAL A O 1
ATOM 736 N N . ASP A 1 98 ? -1.966 3.361 17.078 1 96.25 98 ASP A N 1
ATOM 737 C CA . ASP A 1 98 ? -2.648 2.416 17.953 1 96.25 98 ASP A CA 1
ATOM 738 C C . ASP A 1 98 ? -3.771 3.102 18.734 1 96.25 98 ASP A C 1
ATOM 740 O O . ASP A 1 98 ? -4.727 2.449 19.156 1 96.25 98 ASP A O 1
ATOM 744 N N . THR A 1 99 ? -3.643 4.395 19.047 1 97.12 99 THR A N 1
ATOM 745 C CA . THR A 1 99 ? -4.625 5.078 19.875 1 97.12 99 THR A CA 1
ATOM 746 C C . THR A 1 99 ? -5.012 6.422 19.266 1 97.12 99 THR A C 1
ATOM 748 O O . THR A 1 99 ? -4.32 6.934 18.391 1 97.12 99 THR A O 1
ATOM 751 N N . ASP A 1 100 ? -6.074 6.969 19.828 1 97.31 100 ASP A N 1
ATOM 752 C CA . ASP A 1 100 ? -6.484 8.312 19.422 1 97.31 100 ASP A CA 1
ATOM 753 C C . ASP A 1 100 ? -5.406 9.344 19.766 1 97.31 100 ASP A C 1
ATOM 755 O O . ASP A 1 100 ? -5.188 10.289 19 1 97.31 100 ASP A O 1
ATOM 759 N N . ALA A 1 101 ? -4.809 9.188 20.875 1 97.19 101 ALA A N 1
ATOM 760 C CA . ALA A 1 101 ? -3.73 10.086 21.266 1 97.19 101 ALA A CA 1
ATOM 761 C C . ALA A 1 101 ? -2.578 10.023 20.266 1 97.19 101 ALA A C 1
ATOM 763 O O . ALA A 1 101 ? -1.985 11.055 19.922 1 97.19 101 ALA A O 1
ATOM 764 N N . ASP A 1 102 ? -2.289 8.797 19.797 1 98 102 ASP A N 1
ATOM 765 C CA . ASP A 1 102 ? -1.25 8.625 18.781 1 98 102 ASP A CA 1
ATOM 766 C C . ASP A 1 102 ? -1.637 9.305 17.469 1 98 102 ASP A C 1
ATOM 768 O O . ASP A 1 102 ? -0.778 9.844 16.766 1 98 102 ASP A O 1
ATOM 772 N N . LEU A 1 103 ? -2.889 9.242 17.156 1 98.38 103 LEU A N 1
ATOM 773 C CA . LEU A 1 103 ? -3.391 9.883 15.953 1 98.38 103 LEU A CA 1
ATOM 774 C C . LEU A 1 103 ? -3.16 11.391 16 1 98.38 103 LEU A C 1
ATOM 776 O O . LEU A 1 103 ? -2.668 11.984 15.039 1 98.38 103 LEU A O 1
ATOM 780 N N . VAL A 1 104 ? -3.459 11.992 17.094 1 97.81 104 VAL A N 1
ATOM 781 C CA . VAL A 1 104 ? -3.27 13.43 17.281 1 97.81 104 VAL A CA 1
ATOM 782 C C . VAL A 1 104 ? -1.779 13.758 17.266 1 97.81 104 VAL A C 1
ATOM 784 O O . VAL A 1 104 ? -1.366 14.766 16.688 1 97.81 104 VAL A O 1
ATOM 787 N N . ALA A 1 105 ? -1.021 12.875 17.859 1 98.12 105 ALA A N 1
ATOM 788 C CA . ALA A 1 105 ? 0.425 13.086 17.859 1 98.12 105 ALA A CA 1
ATOM 789 C C . ALA A 1 105 ? 0.986 13.102 16.438 1 98.12 105 ALA A C 1
ATOM 791 O O . ALA A 1 105 ? 1.837 13.93 16.109 1 98.12 105 ALA A O 1
ATOM 792 N N . MET A 1 106 ? 0.521 12.195 15.648 1 98.69 106 MET A N 1
ATOM 793 C CA . MET A 1 106 ? 0.961 12.156 14.25 1 98.69 106 MET A CA 1
ATOM 794 C C . MET A 1 106 ? 0.518 13.414 13.508 1 98.69 106 MET A C 1
ATOM 796 O O . MET A 1 106 ? 1.282 13.977 12.719 1 98.69 106 MET A O 1
ATOM 800 N N . ARG A 1 107 ? -0.724 13.82 13.727 1 98.56 107 ARG A N 1
ATOM 801 C CA . ARG A 1 107 ? -1.203 15.062 13.117 1 98.56 107 ARG A CA 1
ATOM 802 C C . ARG A 1 107 ? -0.264 16.219 13.438 1 98.56 107 ARG A C 1
ATOM 804 O O . ARG A 1 107 ? 0.142 16.953 12.531 1 98.56 107 ARG A O 1
ATOM 811 N N . ASP A 1 108 ? 0.039 16.328 14.719 1 98.56 108 ASP A N 1
ATOM 812 C CA . ASP A 1 108 ? 0.847 17.453 15.188 1 98.56 108 ASP A CA 1
ATOM 813 C C . ASP A 1 108 ? 2.264 17.391 14.617 1 98.56 108 ASP A C 1
ATOM 815 O O . ASP A 1 108 ? 2.826 18.406 14.219 1 98.56 108 ASP A O 1
ATOM 819 N N . ARG A 1 109 ? 2.816 16.234 14.57 1 98.56 109 ARG A N 1
ATOM 820 C CA . ARG A 1 109 ? 4.129 16.047 13.961 1 98.56 109 ARG A CA 1
ATOM 821 C C . ARG A 1 109 ? 4.121 16.484 12.5 1 98.56 109 ARG A C 1
ATOM 823 O O . ARG A 1 109 ? 4.988 17.266 12.078 1 98.56 109 ARG A O 1
ATOM 830 N N . ILE A 1 110 ? 3.172 16.016 11.742 1 98.81 110 ILE A N 1
ATOM 831 C CA . ILE A 1 110 ? 3.078 16.312 10.32 1 98.81 110 ILE A CA 1
ATOM 832 C C . ILE A 1 110 ? 2.887 17.812 10.117 1 98.81 110 ILE A C 1
ATOM 834 O O . ILE A 1 110 ? 3.576 18.438 9.297 1 98.81 110 ILE A O 1
ATOM 838 N N . ARG A 1 111 ? 2.021 18.438 10.891 1 98.69 111 ARG A N 1
ATOM 839 C CA . ARG A 1 111 ? 1.763 19.875 10.789 1 98.69 111 ARG A CA 1
ATOM 840 C C . ARG A 1 111 ? 3 20.688 11.164 1 98.69 111 ARG A C 1
ATOM 842 O O . ARG A 1 111 ? 3.252 21.75 10.594 1 98.69 111 ARG A O 1
ATOM 849 N N . SER A 1 112 ? 3.752 20.188 12.109 1 98.25 112 SER A N 1
ATOM 850 C CA . SER A 1 112 ? 4.953 20.891 12.547 1 98.25 112 SER A CA 1
ATOM 851 C C . SER A 1 112 ? 5.992 20.953 11.43 1 98.25 112 SER A C 1
ATOM 853 O O . SER A 1 112 ? 6.934 21.75 11.492 1 98.25 112 SER A O 1
ATOM 855 N N . HIS A 1 113 ? 5.84 20.156 10.438 1 98.25 113 HIS A N 1
ATOM 856 C CA . HIS A 1 113 ? 6.727 20.156 9.281 1 98.25 113 HIS A CA 1
ATOM 857 C C . HIS A 1 113 ? 6.113 20.938 8.125 1 98.25 113 HIS A C 1
ATOM 859 O O . HIS A 1 113 ? 6.586 20.859 6.988 1 98.25 113 HIS A O 1
ATOM 865 N N . GLY A 1 114 ? 4.984 21.594 8.375 1 98.31 114 GLY A N 1
ATOM 866 C CA . GLY A 1 114 ? 4.406 22.516 7.414 1 98.31 114 GLY A CA 1
ATOM 867 C C . GLY A 1 114 ? 3.418 21.859 6.469 1 98.31 114 GLY A C 1
ATOM 868 O O . GLY A 1 114 ? 3.023 22.453 5.461 1 98.31 114 GLY A O 1
ATOM 869 N N . VAL A 1 115 ? 3.055 20.641 6.703 1 98.75 115 VAL A N 1
ATOM 870 C CA . VAL A 1 115 ? 2.107 19.922 5.859 1 98.75 115 VAL A CA 1
ATOM 871 C C . VAL A 1 115 ? 0.696 20.078 6.422 1 98.75 115 VAL A C 1
ATOM 873 O O . VAL A 1 115 ? 0.464 19.812 7.605 1 98.75 115 VAL A O 1
ATOM 876 N N . ASN A 1 116 ? -0.247 20.531 5.605 1 98.81 116 ASN A N 1
ATOM 877 C CA . ASN A 1 116 ? -1.637 20.641 6.035 1 98.81 116 ASN A CA 1
ATOM 878 C C . ASN A 1 116 ? -2.266 19.266 6.238 1 98.81 116 ASN A C 1
ATOM 880 O O . ASN A 1 116 ? -2.021 18.344 5.453 1 98.81 116 ASN A O 1
ATOM 884 N N . VAL A 1 117 ? -3.059 19.156 7.309 1 98.69 117 VAL A N 1
ATOM 885 C CA . VAL A 1 117 ? -3.691 17.891 7.66 1 98.69 117 VAL A CA 1
ATOM 886 C C . VAL A 1 117 ? -5.176 18.109 7.938 1 98.69 117 VAL A C 1
ATOM 888 O O . VAL A 1 117 ? -5.543 19 8.711 1 98.69 117 VAL A O 1
ATOM 891 N N . ILE A 1 118 ? -5.984 17.297 7.336 1 97.75 118 ILE A N 1
ATOM 892 C CA . ILE A 1 118 ? -7.426 17.359 7.539 1 97.75 118 ILE A CA 1
ATOM 893 C C . ILE A 1 118 ? -7.855 16.281 8.531 1 97.75 118 ILE A C 1
ATOM 895 O O . ILE A 1 118 ? -7.512 15.102 8.367 1 97.75 118 ILE A O 1
ATOM 899 N N . GLY A 1 119 ? -8.727 16.719 9.523 1 96.81 119 GLY A N 1
ATOM 900 C CA . GLY A 1 119 ? -9.258 15.766 10.484 1 96.81 119 GLY A CA 1
ATOM 901 C C . GLY A 1 119 ? -8.852 16.062 11.914 1 96.81 119 GLY A C 1
ATOM 902 O O . GLY A 1 119 ? -8.32 17.141 12.203 1 96.81 119 GLY A O 1
ATOM 903 N N . PRO A 1 120 ? -9.156 15.109 12.766 1 97.62 120 PRO A N 1
ATOM 904 C CA . PRO A 1 120 ? -9.578 13.727 12.547 1 97.62 120 PRO A CA 1
ATOM 905 C C . PRO A 1 120 ? -11.039 13.609 12.117 1 97.62 120 PRO A C 1
ATOM 907 O O . PRO A 1 120 ? -11.867 14.422 12.539 1 97.62 120 PRO A O 1
ATOM 910 N N . ILE A 1 121 ? -11.273 12.617 11.266 1 97.56 121 ILE A N 1
ATOM 911 C CA . ILE A 1 121 ? -12.617 12.242 10.812 1 97.56 121 ILE A CA 1
ATOM 912 C C . ILE A 1 121 ? -12.992 10.883 11.383 1 97.56 121 ILE A C 1
ATOM 914 O O . ILE A 1 121 ? -12.18 9.953 11.383 1 97.56 121 ILE A O 1
ATOM 918 N N . ASP A 1 122 ? -14.188 10.758 11.93 1 97.62 122 ASP A N 1
ATOM 919 C CA . ASP A 1 122 ? -14.703 9.5 12.461 1 97.62 122 ASP A CA 1
ATOM 920 C C . ASP A 1 122 ? -15.508 8.742 11.414 1 97.62 122 ASP A C 1
ATOM 922 O O . ASP A 1 122 ? -16.578 9.203 10.992 1 97.62 122 ASP A O 1
ATOM 926 N N . HIS A 1 123 ? -15.031 7.555 11.039 1 96.56 123 HIS A N 1
ATOM 927 C CA . HIS A 1 123 ? -15.703 6.738 10.039 1 96.56 123 HIS A CA 1
ATOM 928 C C . HIS A 1 123 ? -16.469 5.594 10.68 1 96.56 123 HIS A C 1
ATOM 930 O O . HIS A 1 123 ? -16.984 4.707 9.984 1 96.56 123 HIS A O 1
ATOM 936 N N . GLY A 1 124 ? -16.516 5.562 12.023 1 95.44 124 GLY A N 1
ATOM 937 C CA . GLY A 1 124 ? -17.141 4.469 12.742 1 95.44 124 GLY A CA 1
ATOM 938 C C . GLY A 1 124 ? -16.219 3.295 12.984 1 95.44 124 GLY A C 1
ATOM 939 O O . GLY A 1 124 ? -15.891 2.975 14.125 1 95.44 124 GLY A O 1
ATOM 940 N N . MET A 1 125 ? -15.695 2.756 11.938 1 95.31 125 MET A N 1
ATOM 941 C CA . MET A 1 125 ? -14.805 1.606 12.062 1 95.31 125 MET A CA 1
ATOM 942 C C . MET A 1 125 ? -13.383 2.053 12.383 1 95.31 125 MET A C 1
ATOM 944 O O . MET A 1 125 ? -12.562 1.255 12.844 1 95.31 125 MET A O 1
ATOM 948 N N . CYS A 1 126 ? -13.094 3.344 12.055 1 97.31 126 CYS A N 1
ATOM 949 C CA . CYS A 1 126 ? -11.789 3.928 12.359 1 97.31 126 CYS A CA 1
ATOM 950 C C . CYS A 1 126 ? -11.883 5.449 12.438 1 97.31 126 CYS A C 1
ATOM 952 O O . CYS A 1 126 ? -12.898 6.035 12.062 1 97.31 126 CYS A O 1
ATOM 954 N N . ARG A 1 127 ? -10.961 6.07 13.031 1 97.94 127 ARG A N 1
ATOM 955 C CA . ARG A 1 127 ? -10.727 7.512 12.992 1 97.94 127 ARG A CA 1
ATOM 956 C C . ARG A 1 127 ? -9.461 7.84 12.211 1 97.94 127 ARG A C 1
ATOM 958 O O . ARG A 1 127 ? -8.445 7.145 12.336 1 97.94 127 ARG A O 1
ATOM 965 N N . SER A 1 128 ? -9.547 8.883 11.391 1 97.62 128 SER A N 1
ATOM 966 C CA . SER A 1 128 ? -8.43 9.086 10.469 1 97.62 128 SER A CA 1
ATOM 967 C C . SER A 1 128 ? -8.133 10.57 10.289 1 97.62 128 SER A C 1
ATOM 969 O O . SER A 1 128 ? -9 11.422 10.539 1 97.62 128 SER A O 1
ATOM 971 N N . ILE A 1 129 ? -6.922 10.906 9.914 1 98.69 129 ILE A N 1
ATOM 972 C CA . ILE A 1 129 ? -6.488 12.188 9.383 1 98.69 129 ILE A CA 1
ATOM 973 C C . ILE A 1 129 ? -5.961 12.008 7.961 1 98.69 129 ILE A C 1
ATOM 975 O O . ILE A 1 129 ? -5.473 10.93 7.605 1 98.69 129 ILE A O 1
ATOM 979 N N . TYR A 1 130 ? -6.059 13.094 7.16 1 98.62 130 TYR A N 1
ATOM 980 C CA . TYR A 1 130 ? -5.699 13.016 5.75 1 98.62 130 TYR A CA 1
ATOM 981 C C . TYR A 1 130 ? -4.711 14.109 5.375 1 98.62 130 TYR A C 1
ATOM 983 O O . TYR A 1 130 ? -4.824 15.242 5.844 1 98.62 130 TYR A O 1
ATOM 991 N N . PHE A 1 131 ? -3.807 13.805 4.508 1 98.81 131 PHE A N 1
ATOM 992 C CA . PHE A 1 131 ? -2.797 14.734 4.012 1 98.81 131 PHE A CA 1
ATOM 993 C C . PHE A 1 131 ? -2.164 14.211 2.727 1 98.81 131 PHE A C 1
ATOM 995 O O . PHE A 1 131 ? -2.48 13.109 2.275 1 98.81 131 PHE A O 1
ATOM 1002 N N . ALA A 1 132 ? -1.372 15 2.088 1 98.75 132 ALA A N 1
ATOM 1003 C CA . ALA A 1 132 ? -0.68 14.617 0.86 1 98.75 132 ALA A CA 1
ATOM 1004 C C . ALA A 1 132 ? 0.794 14.328 1.129 1 98.75 132 ALA A C 1
ATOM 1006 O O . ALA A 1 132 ? 1.396 14.922 2.025 1 98.75 132 ALA A O 1
ATOM 1007 N N . GLY A 1 133 ? 1.286 13.359 0.407 1 98.69 133 GLY A N 1
ATOM 1008 C CA . GLY A 1 133 ? 2.717 13.109 0.352 1 98.69 133 GLY A CA 1
ATOM 1009 C C . GLY A 1 133 ? 3.357 13.594 -0.936 1 98.69 133 GLY A C 1
ATOM 1010 O O . GLY A 1 133 ? 2.715 14.266 -1.74 1 98.69 133 GLY A O 1
ATOM 1011 N N . PRO A 1 134 ? 4.629 13.312 -1.118 1 98.38 134 PRO A N 1
ATOM 1012 C CA . PRO A 1 134 ? 5.305 13.695 -2.361 1 98.38 134 PRO A CA 1
ATOM 1013 C C . PRO A 1 134 ? 4.637 13.102 -3.602 1 98.38 134 PRO A C 1
ATOM 1015 O O . PRO A 1 134 ? 3.961 12.078 -3.514 1 98.38 134 PRO A O 1
ATOM 1018 N N . ASP A 1 135 ? 4.781 13.773 -4.73 1 98.31 135 ASP A N 1
ATOM 1019 C CA . ASP A 1 135 ? 4.363 13.289 -6.043 1 98.31 135 ASP A CA 1
ATOM 1020 C C . ASP A 1 135 ? 2.889 12.891 -6.039 1 98.31 135 ASP A C 1
ATOM 1022 O O . ASP A 1 135 ? 2.523 11.836 -6.57 1 98.31 135 ASP A O 1
ATOM 1026 N N . GLN A 1 136 ? 2.066 13.617 -5.336 1 97.62 136 GLN A N 1
ATOM 1027 C CA . GLN A 1 136 ? 0.608 13.555 -5.383 1 97.62 136 GLN A CA 1
ATOM 1028 C C . GLN A 1 136 ? 0.089 12.305 -4.668 1 97.62 136 GLN A C 1
ATOM 1030 O O . GLN A 1 136 ? -1.007 11.828 -4.969 1 97.62 136 GLN A O 1
ATOM 1035 N N . MET A 1 137 ? 0.868 11.766 -3.744 1 98.56 137 MET A N 1
ATOM 1036 C CA . MET A 1 137 ? 0.386 10.648 -2.939 1 98.56 137 MET A CA 1
ATOM 1037 C C . MET A 1 137 ? -0.745 11.094 -2.016 1 98.56 137 MET A C 1
ATOM 1039 O O . MET A 1 137 ? -0.654 12.141 -1.374 1 98.56 137 MET A O 1
ATOM 1043 N N . THR A 1 138 ? -1.783 10.344 -1.979 1 98.69 138 THR A N 1
ATOM 1044 C CA . THR A 1 138 ? -2.873 10.555 -1.032 1 98.69 138 THR A CA 1
ATOM 1045 C C . THR A 1 138 ? -2.686 9.68 0.206 1 98.69 138 THR A C 1
ATOM 1047 O O . THR A 1 138 ? -2.77 8.453 0.126 1 98.69 138 THR A O 1
ATOM 1050 N N . LEU A 1 139 ? -2.494 10.32 1.364 1 98.88 139 LEU A N 1
ATOM 1051 C CA . LEU A 1 139 ? -2.086 9.602 2.562 1 98.88 139 LEU A CA 1
ATOM 1052 C C . LEU A 1 139 ? -3.074 9.828 3.699 1 98.88 139 LEU A C 1
ATOM 1054 O O . LEU A 1 139 ? -3.766 10.852 3.732 1 98.88 139 LEU A O 1
ATOM 1058 N N . GLU A 1 140 ? -3.107 8.875 4.477 1 98.88 140 GLU A N 1
ATOM 1059 C CA . GLU A 1 140 ? -3.975 8.789 5.648 1 98.88 140 GLU A CA 1
ATOM 1060 C C . GLU A 1 140 ? -3.244 8.156 6.828 1 98.88 140 GLU A C 1
ATOM 1062 O O . GLU A 1 140 ? -2.342 7.336 6.641 1 98.88 140 GLU A O 1
ATOM 1067 N N . VAL A 1 141 ? -3.496 8.633 8.055 1 98.88 141 VAL A N 1
ATOM 1068 C CA . VAL A 1 141 ? -3.217 7.895 9.281 1 98.88 141 VAL A CA 1
ATOM 1069 C C . VAL A 1 141 ? -4.527 7.539 9.977 1 98.88 141 VAL A C 1
ATOM 1071 O O . VAL A 1 141 ? -5.422 8.375 10.094 1 98.88 141 VAL A O 1
ATOM 1074 N N . ALA A 1 142 ? -4.562 6.305 10.43 1 98.75 142 ALA A N 1
ATOM 1075 C CA . ALA A 1 142 ? -5.832 5.84 10.992 1 98.75 142 ALA A CA 1
ATOM 1076 C C . ALA A 1 142 ? -5.602 4.988 12.234 1 98.75 142 ALA A C 1
ATOM 1078 O O . ALA A 1 142 ? -4.535 4.395 12.406 1 98.75 142 ALA A O 1
ATOM 1079 N N . THR A 1 143 ? -6.574 4.941 13.094 1 98.06 143 THR A N 1
ATOM 1080 C CA . THR A 1 143 ? -6.613 4.066 14.258 1 98.06 143 THR A CA 1
ATOM 1081 C C . THR A 1 143 ? -8 3.457 14.422 1 98.06 143 THR A C 1
ATOM 1083 O O . THR A 1 143 ? -9.008 4.078 14.062 1 98.06 143 THR A O 1
ATOM 1086 N N . SER A 1 144 ? -8 2.229 14.867 1 96.56 144 SER A N 1
ATOM 1087 C CA . SER A 1 144 ? -9.242 1.524 15.188 1 96.56 144 SER A CA 1
ATOM 1088 C C . SER A 1 144 ? -9.219 0.989 16.625 1 96.56 144 SER A C 1
ATOM 1090 O O . SER A 1 144 ? -8.172 0.58 17.125 1 96.56 144 SER A O 1
ATOM 1092 N N . HIS A 1 145 ? -10.375 0.935 17.203 1 91.69 145 HIS A N 1
ATOM 1093 C CA . HIS A 1 145 ? -10.469 0.468 18.594 1 91.69 145 HIS A CA 1
ATOM 1094 C C . HIS A 1 145 ? -10.945 -0.98 18.641 1 91.69 145 HIS A C 1
ATOM 1096 O O . HIS A 1 145 ? -10.688 -1.684 19.625 1 91.69 145 HIS A O 1
ATOM 1102 N N . GLU A 1 146 ? -11.68 -1.393 17.734 1 91.5 146 GLU A N 1
ATOM 1103 C CA . GLU A 1 146 ? -12.219 -2.744 17.641 1 91.5 146 GLU A CA 1
ATOM 1104 C C . GLU A 1 146 ? -12.109 -3.293 16.234 1 91.5 146 GLU A C 1
ATOM 1106 O O . GLU A 1 146 ? -12.07 -2.527 15.266 1 91.5 146 GLU A O 1
ATOM 1111 N N . PRO A 1 147 ? -12 -4.609 16.156 1 93.25 147 PRO A N 1
ATOM 1112 C CA . PRO A 1 147 ? -12.047 -5.199 14.812 1 93.25 147 PRO A CA 1
ATOM 1113 C C . PRO A 1 147 ? -13.367 -4.914 14.094 1 93.25 147 PRO A C 1
ATOM 1115 O O . PRO A 1 147 ? -14.391 -4.684 14.734 1 93.25 147 PRO A O 1
ATOM 1118 N N . ILE A 1 148 ? -13.305 -4.918 12.812 1 96.56 148 ILE A N 1
ATOM 1119 C CA . ILE A 1 148 ? -14.508 -4.684 12.008 1 96.56 148 ILE A CA 1
ATOM 1120 C C . ILE A 1 148 ? -15.453 -5.871 12.148 1 96.56 148 ILE A C 1
ATOM 1122 O O . ILE A 1 148 ? -15.055 -7.023 11.961 1 96.56 148 ILE A O 1
ATOM 1126 N N . ASP A 1 149 ? -16.641 -5.641 12.531 1 95.75 149 ASP A N 1
ATOM 1127 C CA . ASP A 1 149 ? -17.688 -6.66 12.633 1 95.75 149 ASP A CA 1
ATOM 1128 C C . ASP A 1 149 ? -18.453 -6.797 11.312 1 95.75 149 ASP A C 1
ATOM 1130 O O . ASP A 1 149 ? -19.266 -5.945 10.977 1 95.75 149 ASP A O 1
ATOM 1134 N N . PRO A 1 150 ? -18.25 -7.891 10.617 1 97.44 150 PRO A N 1
ATOM 1135 C CA . PRO A 1 150 ? -18.891 -8.023 9.305 1 97.44 150 PRO A CA 1
ATOM 1136 C C . PRO A 1 150 ? -20.406 -7.922 9.375 1 97.44 150 PRO A C 1
ATOM 1138 O O . PRO A 1 150 ? -21.047 -7.473 8.414 1 97.44 150 PRO A O 1
ATOM 1141 N N . ALA A 1 151 ? -21 -8.328 10.453 1 96.75 151 ALA A N 1
ATOM 1142 C CA . ALA A 1 151 ? -22.453 -8.266 10.586 1 96.75 151 ALA A CA 1
ATOM 1143 C C . ALA A 1 151 ? -22.953 -6.816 10.555 1 96.75 151 ALA A C 1
ATOM 1145 O O . ALA A 1 151 ? -24.078 -6.551 10.156 1 96.75 151 ALA A O 1
ATOM 1146 N N . ARG A 1 152 ? -22.109 -5.922 10.953 1 97.56 152 ARG A N 1
ATOM 1147 C CA . ARG A 1 152 ? -22.5 -4.516 11.047 1 97.56 152 ARG A CA 1
ATOM 1148 C C . ARG A 1 152 ? -21.984 -3.734 9.836 1 97.56 152 ARG A C 1
ATOM 1150 O O . ARG A 1 152 ? -22.484 -2.645 9.547 1 97.56 152 ARG A O 1
ATOM 1157 N N . TRP A 1 153 ? -21.016 -4.324 9.078 1 98.19 153 TRP A N 1
ATOM 1158 C CA . TRP A 1 153 ? -20.344 -3.467 8.109 1 98.19 153 TRP A CA 1
ATOM 1159 C C . TRP A 1 153 ? -20.469 -4.035 6.703 1 98.19 153 TRP A C 1
ATOM 1161 O O . TRP A 1 153 ? -20 -3.428 5.738 1 98.19 153 TRP A O 1
ATOM 1171 N N . ILE A 1 154 ? -21.062 -5.129 6.566 1 98.75 154 ILE A N 1
ATOM 1172 C CA . ILE A 1 154 ? -21.453 -5.594 5.238 1 98.75 154 ILE A CA 1
ATOM 1173 C C . ILE A 1 154 ? -22.922 -5.281 4.996 1 98.75 154 ILE A C 1
ATOM 1175 O O . ILE A 1 154 ? -23.812 -5.934 5.559 1 98.75 154 ILE A O 1
ATOM 1179 N N . ASP A 1 155 ? -23.094 -4.277 4.211 1 98.38 155 ASP A N 1
ATOM 1180 C CA . ASP A 1 155 ? -24.438 -3.818 3.885 1 98.38 155 ASP A CA 1
ATOM 1181 C C . ASP A 1 155 ? -25.062 -4.695 2.805 1 98.38 155 ASP A C 1
ATOM 1183 O O . ASP A 1 155 ? -24.594 -4.727 1.668 1 98.38 155 ASP A O 1
ATOM 1187 N N . PRO A 1 156 ? -26.188 -5.398 3.07 1 97.56 156 PRO A N 1
ATOM 1188 C CA . PRO A 1 156 ? -26.812 -6.285 2.082 1 97.56 156 PRO A CA 1
ATOM 1189 C C . PRO A 1 156 ? -27.219 -5.551 0.806 1 97.56 156 PRO A C 1
ATOM 1191 O O . PRO A 1 156 ? -27.188 -6.133 -0.28 1 97.56 156 PRO A O 1
ATOM 1194 N N . THR A 1 157 ? -27.594 -4.301 0.918 1 97.62 157 THR A N 1
ATOM 1195 C CA . THR A 1 157 ? -28 -3.549 -0.267 1 97.62 157 THR A CA 1
ATOM 1196 C C . THR A 1 157 ? -26.797 -3.303 -1.181 1 97.62 157 THR A C 1
ATOM 1198 O O . THR A 1 157 ? -26.953 -3.24 -2.402 1 97.62 157 THR A O 1
ATOM 1201 N N . VAL A 1 158 ? -25.641 -3.135 -0.585 1 98.62 158 VAL A N 1
ATOM 1202 C CA . VAL A 1 158 ? -24.438 -2.883 -1.371 1 98.62 158 VAL A CA 1
ATOM 1203 C C . VAL A 1 158 ? -23.938 -4.188 -1.98 1 98.62 158 VAL A C 1
ATOM 1205 O O . VAL A 1 158 ? -23.406 -4.199 -3.094 1 98.62 158 VAL A O 1
ATOM 1208 N N . LEU A 1 159 ? -24.078 -5.367 -1.303 1 98.69 159 LEU A N 1
ATOM 1209 C CA . LEU A 1 159 ? -23.828 -6.652 -1.942 1 98.69 159 LEU A CA 1
ATOM 1210 C C . LEU A 1 159 ? -24.594 -6.762 -3.26 1 98.69 159 LEU A C 1
ATOM 1212 O O . LEU A 1 159 ? -24.016 -7.156 -4.281 1 98.69 159 LEU A O 1
ATOM 1216 N N . GLU A 1 160 ? -25.844 -6.355 -3.23 1 98.12 160 GLU A N 1
ATOM 1217 C CA . GLU A 1 160 ? -26.688 -6.398 -4.422 1 98.12 160 GLU A CA 1
ATOM 1218 C C . GLU A 1 160 ? -26.172 -5.441 -5.492 1 98.12 160 GLU A C 1
ATOM 1220 O O . GLU A 1 160 ? -26.109 -5.797 -6.672 1 98.12 160 GLU A O 1
ATOM 1225 N N . LYS A 1 161 ? -25.844 -4.195 -5.094 1 97.94 161 LYS A N 1
ATOM 1226 C CA . LYS A 1 161 ? -25.312 -3.207 -6.023 1 97.94 161 LYS A CA 1
ATOM 1227 C C . LYS A 1 161 ? -24.062 -3.729 -6.715 1 97.94 161 LYS A C 1
ATOM 1229 O O . LYS A 1 161 ? -23.812 -3.428 -7.887 1 97.94 161 LYS A O 1
ATOM 1234 N N . ALA A 1 162 ? -23.266 -4.523 -5.984 1 98.5 162 ALA A N 1
ATOM 1235 C CA . ALA A 1 162 ? -22 -5.031 -6.492 1 98.5 162 ALA A CA 1
ATOM 1236 C C . ALA A 1 162 ? -22.188 -6.32 -7.285 1 98.5 162 ALA A C 1
ATOM 1238 O O . ALA A 1 162 ? -21.234 -6.91 -7.773 1 98.5 162 ALA A O 1
ATOM 1239 N N . GLY A 1 163 ? -23.406 -6.801 -7.352 1 98.62 163 GLY A N 1
ATOM 1240 C CA . GLY A 1 163 ? -23.703 -8.023 -8.078 1 98.62 163 GLY A CA 1
ATOM 1241 C C . GLY A 1 163 ? -23.203 -9.273 -7.375 1 98.62 163 GLY A C 1
ATOM 1242 O O . GLY A 1 163 ? -22.859 -10.266 -8.023 1 98.62 163 GLY A O 1
ATOM 1243 N N . ILE A 1 164 ? -23.125 -9.234 -6.082 1 98.88 164 ILE A N 1
ATOM 1244 C CA . ILE A 1 164 ? -22.625 -10.359 -5.289 1 98.88 164 ILE A CA 1
ATOM 1245 C C . ILE A 1 164 ? -23.812 -11.141 -4.711 1 98.88 164 ILE A C 1
ATOM 1247 O O . ILE A 1 164 ? -24.594 -10.602 -3.936 1 98.88 164 ILE A O 1
ATOM 1251 N N . SER A 1 165 ? -23.953 -12.406 -5.023 1 98.62 165 SER A N 1
ATOM 1252 C CA . SER A 1 165 ? -25.031 -13.258 -4.516 1 98.62 165 SER A CA 1
ATOM 1253 C C . SER A 1 165 ? -24.781 -13.633 -3.059 1 98.62 165 SER A C 1
ATOM 1255 O O . SER A 1 165 ? -23.688 -13.461 -2.539 1 98.62 165 SER A O 1
ATOM 1257 N N . ALA A 1 166 ? -25.812 -14.156 -2.439 1 97.81 166 ALA A N 1
ATOM 1258 C CA . ALA A 1 166 ? -25.703 -14.625 -1.061 1 97.81 166 ALA A CA 1
ATOM 1259 C C . ALA A 1 166 ? -24.641 -15.719 -0.94 1 97.81 166 ALA A C 1
ATOM 1261 O O . ALA A 1 166 ? -23.875 -15.742 0.025 1 97.81 166 ALA A O 1
ATOM 1262 N N . GLU A 1 167 ? -24.656 -16.578 -1.868 1 98.31 167 GLU A N 1
ATOM 1263 C CA . GLU A 1 167 ? -23.688 -17.672 -1.868 1 98.31 167 GLU A CA 1
ATOM 1264 C C . GLU A 1 167 ? -22.266 -17.141 -2.012 1 98.31 167 GLU A C 1
ATOM 1266 O O . GLU A 1 167 ? -21.359 -17.594 -1.317 1 98.31 167 GLU A O 1
ATOM 1271 N N . GLU A 1 168 ? -22.047 -16.25 -2.938 1 98.75 168 GLU A N 1
ATOM 1272 C CA . GLU A 1 168 ? -20.734 -15.625 -3.109 1 98.75 168 GLU A CA 1
ATOM 1273 C C . GLU A 1 168 ? -20.297 -14.898 -1.84 1 98.75 168 GLU A C 1
ATOM 1275 O O . GLU A 1 168 ? -19.141 -15.016 -1.419 1 98.75 168 GLU A O 1
ATOM 1280 N N . ALA A 1 169 ? -21.219 -14.133 -1.283 1 98.75 169 ALA A N 1
ATOM 1281 C CA . ALA A 1 169 ? -20.922 -13.391 -0.064 1 98.75 169 ALA A CA 1
ATOM 1282 C C . ALA A 1 169 ? -20.422 -14.32 1.038 1 98.75 169 ALA A C 1
ATOM 1284 O O . ALA A 1 169 ? -19.469 -14.008 1.754 1 98.75 169 ALA A O 1
ATOM 1285 N N . GLN A 1 170 ? -21.109 -15.43 1.199 1 98.5 170 GLN A N 1
ATOM 1286 C CA . GLN A 1 170 ? -20.703 -16.406 2.203 1 98.5 170 GLN A CA 1
ATOM 1287 C C . GLN A 1 170 ? -19.281 -16.906 1.939 1 98.5 170 GLN A C 1
ATOM 1289 O O . GLN A 1 170 ? -18.484 -17.016 2.863 1 98.5 170 GLN A O 1
ATOM 1294 N N . ARG A 1 171 ? -18.953 -17.188 0.682 1 98.62 171 ARG A N 1
ATOM 1295 C CA . ARG A 1 171 ? -17.609 -17.656 0.321 1 98.62 171 ARG A CA 1
ATOM 1296 C C . ARG A 1 171 ? -16.578 -16.562 0.565 1 98.62 171 ARG A C 1
ATOM 1298 O O . ARG A 1 171 ? -15.477 -16.844 1.05 1 98.62 171 ARG A O 1
ATOM 1305 N N . PHE A 1 172 ? -16.938 -15.328 0.219 1 98.88 172 PHE A N 1
ATOM 1306 C CA . PHE A 1 172 ? -16 -14.219 0.362 1 98.88 172 PHE A CA 1
ATOM 1307 C C . PHE A 1 172 ? -15.719 -13.938 1.833 1 98.88 172 PHE A C 1
ATOM 1309 O O . PHE A 1 172 ? -14.617 -13.523 2.189 1 98.88 172 PHE A O 1
ATOM 1316 N N . LYS A 1 173 ? -16.719 -14.156 2.736 1 98.69 173 LYS A N 1
ATOM 1317 C CA . LYS A 1 173 ? -16.578 -13.891 4.164 1 98.69 173 LYS A CA 1
ATOM 1318 C C . LYS A 1 173 ? -15.758 -14.977 4.844 1 98.69 173 LYS A C 1
ATOM 1320 O O . LYS A 1 173 ? -15.18 -14.75 5.91 1 98.69 173 LYS A O 1
ATOM 1325 N N . ALA A 1 174 ? -15.75 -16.078 4.23 1 98.38 174 ALA A N 1
ATOM 1326 C CA . ALA A 1 174 ? -15.07 -17.25 4.781 1 98.38 174 ALA A CA 1
ATOM 1327 C C . ALA A 1 174 ? -14.422 -18.078 3.676 1 98.38 174 ALA A C 1
ATOM 1329 O O . ALA A 1 174 ? -14.828 -19.219 3.426 1 98.38 174 ALA A O 1
ATOM 1330 N N . PRO A 1 175 ? -13.367 -17.516 3.1 1 98.38 175 PRO A N 1
ATOM 1331 C CA . PRO A 1 175 ? -12.734 -18.266 2.02 1 98.38 175 PRO A CA 1
ATOM 1332 C C . PRO A 1 175 ? -12.188 -19.625 2.488 1 98.38 175 PRO A C 1
ATOM 1334 O O . PRO A 1 175 ? -11.68 -19.734 3.607 1 98.38 175 PRO A O 1
ATOM 1337 N N . ALA A 1 176 ? -12.242 -20.562 1.626 1 97.56 176 ALA A N 1
ATOM 1338 C CA . ALA A 1 176 ? -11.844 -21.938 1.956 1 97.56 176 ALA A CA 1
ATOM 1339 C C . ALA A 1 176 ? -10.352 -22.016 2.256 1 97.56 176 ALA A C 1
ATOM 1341 O O . ALA A 1 176 ? -9.547 -21.359 1.588 1 97.56 176 ALA A O 1
ATOM 1342 N N . ALA A 1 177 ? -10.062 -22.828 3.209 1 96.81 177 ALA A N 1
ATOM 1343 C CA . ALA A 1 177 ? -8.656 -23.078 3.51 1 96.81 177 ALA A CA 1
ATOM 1344 C C . ALA A 1 177 ? -7.984 -23.844 2.379 1 96.81 177 ALA A C 1
ATOM 1346 O O . ALA A 1 177 ? -8.633 -24.625 1.68 1 96.81 177 ALA A O 1
ATOM 1347 N N . TYR A 1 178 ? -6.742 -23.578 2.211 1 95.12 178 TYR A N 1
ATOM 1348 C CA . TYR A 1 178 ? -5.949 -24.406 1.305 1 95.12 178 TYR A CA 1
ATOM 1349 C C . TYR A 1 178 ? -5.363 -25.609 2.033 1 95.12 178 TYR A C 1
ATOM 1351 O O . TYR A 1 178 ? -4.539 -25.453 2.939 1 95.12 178 TYR A O 1
ATOM 1359 N N . THR A 1 179 ? -5.723 -26.766 1.643 1 93.44 179 THR A N 1
ATOM 1360 C CA . THR A 1 179 ? -5.336 -27.984 2.367 1 93.44 179 THR A CA 1
ATOM 1361 C C . THR A 1 179 ? -4.367 -28.812 1.541 1 93.44 179 THR A C 1
ATOM 1363 O O . THR A 1 179 ? -4.062 -29.953 1.903 1 93.44 179 THR A O 1
ATOM 1366 N N . GLY A 1 180 ? -3.783 -28.281 0.489 1 91.81 180 GLY A N 1
ATOM 1367 C CA . GLY A 1 180 ? -2.871 -29 -0.381 1 91.81 180 GLY A CA 1
ATOM 1368 C C . GLY A 1 180 ? -3.496 -29.391 -1.707 1 91.81 180 GLY A C 1
ATOM 1369 O O . GLY A 1 180 ? -4.66 -29.078 -1.969 1 91.81 180 GLY A O 1
ATOM 1370 N N . PRO A 1 181 ? -2.773 -29.953 -2.535 1 93.06 181 PRO A N 1
ATOM 1371 C CA . PRO A 1 181 ? -1.452 -30.547 -2.289 1 93.06 181 PRO A CA 1
ATOM 1372 C C . PRO A 1 181 ? -0.343 -29.5 -2.24 1 93.06 181 PRO A C 1
ATOM 1374 O O . PRO A 1 181 ? -0.593 -28.312 -2.492 1 93.06 181 PRO A O 1
ATOM 1377 N N . SER A 1 182 ? 0.889 -29.922 -1.852 1 94.44 182 SER A N 1
ATOM 1378 C CA . SER A 1 182 ? 2.146 -29.188 -1.911 1 94.44 182 SER A CA 1
ATOM 1379 C C . SER A 1 182 ? 3.309 -30.094 -2.279 1 94.44 182 SER A C 1
ATOM 1381 O O . SER A 1 182 ? 3.475 -31.172 -1.686 1 94.44 182 SER A O 1
ATOM 1383 N N . PRO A 1 183 ? 4.027 -29.75 -3.301 1 94.81 183 PRO A N 1
ATOM 1384 C CA . PRO A 1 183 ? 4 -28.5 -4.07 1 94.81 183 PRO A CA 1
ATOM 1385 C C . PRO A 1 183 ? 2.971 -28.531 -5.199 1 94.81 183 PRO A C 1
ATOM 1387 O O . PRO A 1 183 ? 2.525 -29.609 -5.609 1 94.81 183 PRO A O 1
ATOM 1390 N N . VAL A 1 184 ? 2.549 -27.375 -5.582 1 97.06 184 VAL A N 1
ATOM 1391 C CA . VAL A 1 184 ? 1.707 -27.203 -6.762 1 97.06 184 VAL A CA 1
ATOM 1392 C C . VAL A 1 184 ? 2.553 -26.703 -7.93 1 97.06 184 VAL A C 1
ATOM 1394 O O . VAL A 1 184 ? 3.289 -25.719 -7.793 1 97.06 184 VAL A O 1
ATOM 1397 N N . SER A 1 185 ? 2.445 -27.391 -9.047 1 96.5 185 SER A N 1
ATOM 1398 C CA . SER A 1 185 ? 3.182 -26.984 -10.242 1 96.5 185 SER A CA 1
ATOM 1399 C C . SER A 1 185 ? 2.617 -25.703 -10.828 1 96.5 185 SER A C 1
ATOM 1401 O O . SER A 1 185 ? 1.487 -25.312 -10.523 1 96.5 185 SER A O 1
ATOM 1403 N N . GLN A 1 186 ? 3.451 -25.078 -11.625 1 98 186 GLN A N 1
ATOM 1404 C CA . GLN A 1 186 ? 2.984 -23.922 -12.383 1 98 186 GLN A CA 1
ATOM 1405 C C . GLN A 1 186 ? 1.757 -24.266 -13.219 1 98 186 GLN A C 1
ATOM 1407 O O . GLN A 1 186 ? 1.769 -25.25 -13.969 1 98 186 GLN A O 1
ATOM 1412 N N . PRO A 1 187 ? 0.692 -23.5 -13.07 1 98.19 187 PRO A N 1
ATOM 1413 C CA . PRO A 1 187 ? -0.444 -23.766 -13.953 1 98.19 187 PRO A CA 1
ATOM 1414 C C . PRO A 1 187 ? -0.177 -23.328 -15.398 1 98.19 187 PRO A C 1
ATOM 1416 O O . PRO A 1 187 ? 0.708 -22.5 -15.648 1 98.19 187 PRO A O 1
ATOM 1419 N N . PRO A 1 188 ? -0.953 -23.906 -16.375 1 97.12 188 PRO A N 1
ATOM 1420 C CA . PRO A 1 188 ? -0.81 -23.422 -17.75 1 97.12 188 PRO A CA 1
ATOM 1421 C C . PRO A 1 188 ? -1.209 -21.953 -17.891 1 97.12 188 PRO A C 1
ATOM 1423 O O . PRO A 1 188 ? -2.035 -21.453 -17.125 1 97.12 188 PRO A O 1
ATOM 1426 N N . TYR A 1 189 ? -0.55 -21.344 -18.859 1 97.5 189 TYR A N 1
ATOM 1427 C CA . TYR A 1 189 ? -0.92 -19.969 -19.172 1 97.5 189 TYR A CA 1
ATOM 1428 C C . TYR A 1 189 ? -2.395 -19.859 -19.547 1 97.5 189 TYR A C 1
ATOM 1430 O O . TYR A 1 189 ? -2.879 -20.625 -20.391 1 97.5 189 TYR A O 1
ATOM 1438 N N . ASP A 1 190 ? -3.148 -19.047 -18.906 1 97.81 190 ASP A N 1
ATOM 1439 C CA . ASP A 1 190 ? -4.551 -18.734 -19.156 1 97.81 190 ASP A CA 1
ATOM 1440 C C . ASP A 1 190 ? -4.762 -17.234 -19.375 1 97.81 190 ASP A C 1
ATOM 1442 O O . ASP A 1 190 ? -4.609 -16.453 -18.438 1 97.81 190 ASP A O 1
ATOM 1446 N N . PRO A 1 191 ? -5.109 -16.844 -20.578 1 96.19 191 PRO A N 1
ATOM 1447 C CA . PRO A 1 191 ? -5.234 -15.414 -20.859 1 96.19 191 PRO A CA 1
ATOM 1448 C C . PRO A 1 191 ? -6.32 -14.742 -20.031 1 96.19 191 PRO A C 1
ATOM 1450 O O . PRO A 1 191 ? -6.367 -13.508 -19.953 1 96.19 191 PRO A O 1
ATOM 1453 N N . ALA A 1 192 ? -7.172 -15.477 -19.391 1 96.62 192 ALA A N 1
ATOM 1454 C CA . ALA A 1 192 ? -8.258 -14.914 -18.594 1 96.62 192 ALA A CA 1
ATOM 1455 C C . ALA A 1 192 ? -7.789 -14.555 -17.188 1 96.62 192 ALA A C 1
ATOM 1457 O O . ALA A 1 192 ? -8.492 -13.859 -16.453 1 96.62 192 ALA A O 1
ATOM 1458 N N . LYS A 1 193 ? -6.621 -15.016 -16.781 1 97.81 193 LYS A N 1
ATOM 1459 C CA . LYS A 1 193 ? -6.043 -14.742 -15.461 1 97.81 193 LYS A CA 1
ATOM 1460 C C . LYS A 1 193 ? -5.109 -13.539 -15.516 1 97.81 193 LYS A C 1
ATOM 1462 O O . LYS A 1 193 ? -4.676 -13.125 -16.594 1 97.81 193 LYS A O 1
ATOM 1467 N N . PRO A 1 194 ? -4.867 -12.961 -14.352 1 97.81 194 PRO A N 1
ATOM 1468 C CA . PRO A 1 194 ? -3.877 -11.875 -14.352 1 97.81 194 PRO A CA 1
ATOM 1469 C C . PRO A 1 194 ? -2.463 -12.367 -14.641 1 97.81 194 PRO A C 1
ATOM 1471 O O . PRO A 1 194 ? -2.078 -13.453 -14.188 1 97.81 194 PRO A O 1
ATOM 1474 N N . HIS A 1 195 ? -1.731 -11.57 -15.367 1 97.81 195 HIS A N 1
ATOM 1475 C CA . HIS A 1 195 ? -0.341 -11.883 -15.68 1 97.81 195 HIS A CA 1
ATOM 1476 C C . HIS A 1 195 ? 0.545 -10.648 -15.531 1 97.81 195 HIS A C 1
ATOM 1478 O O . HIS A 1 195 ? 0.138 -9.539 -15.883 1 97.81 195 HIS A O 1
ATOM 1484 N N . MET A 1 196 ? 1.733 -10.844 -15.008 1 97.31 196 MET A N 1
ATOM 1485 C CA . MET A 1 196 ? 2.711 -9.758 -15 1 97.31 196 MET A CA 1
ATOM 1486 C C . MET A 1 196 ? 3.074 -9.344 -16.422 1 97.31 196 MET A C 1
ATOM 1488 O O . MET A 1 196 ? 3.135 -10.18 -17.328 1 97.31 196 MET A O 1
ATOM 1492 N N . ALA A 1 197 ? 3.438 -8.125 -16.531 1 97.25 197 ALA A N 1
ATOM 1493 C CA . ALA A 1 197 ? 3.678 -7.57 -17.859 1 97.25 197 ALA A CA 1
ATOM 1494 C C . ALA A 1 197 ? 5.113 -7.82 -18.312 1 97.25 197 ALA A C 1
ATOM 1496 O O . ALA A 1 197 ? 6.016 -7.039 -18 1 97.25 197 ALA A O 1
ATOM 1497 N N . TYR A 1 198 ? 5.375 -8.859 -18.953 1 96.5 198 TYR A N 1
ATOM 1498 C CA . TYR A 1 198 ? 6.574 -9.227 -19.688 1 96.5 198 TYR A CA 1
ATOM 1499 C C . TYR A 1 198 ? 6.25 -9.461 -21.156 1 96.5 198 TYR A C 1
ATOM 1501 O O . TYR A 1 198 ? 5.094 -9.695 -21.516 1 96.5 198 TYR A O 1
ATOM 1509 N N . PRO A 1 199 ? 7.301 -9.289 -22.031 1 95.88 199 PRO A N 1
ATOM 1510 C CA . PRO A 1 199 ? 7.047 -9.844 -23.359 1 95.88 199 PRO A CA 1
ATOM 1511 C C . PRO A 1 199 ? 6.551 -11.281 -23.312 1 95.88 199 PRO A C 1
ATOM 1513 O O . PRO A 1 199 ? 7.059 -12.094 -22.531 1 95.88 199 PRO A O 1
ATOM 1516 N N . GLN A 1 200 ? 5.582 -11.594 -24.125 1 95.38 200 GLN A N 1
ATOM 1517 C CA . GLN A 1 200 ? 4.852 -12.852 -24 1 95.38 200 GLN A CA 1
ATOM 1518 C C . GLN A 1 200 ? 5.801 -14.047 -24.062 1 95.38 200 GLN A C 1
ATOM 1520 O O . GLN A 1 200 ? 5.711 -14.969 -23.25 1 95.38 200 GLN A 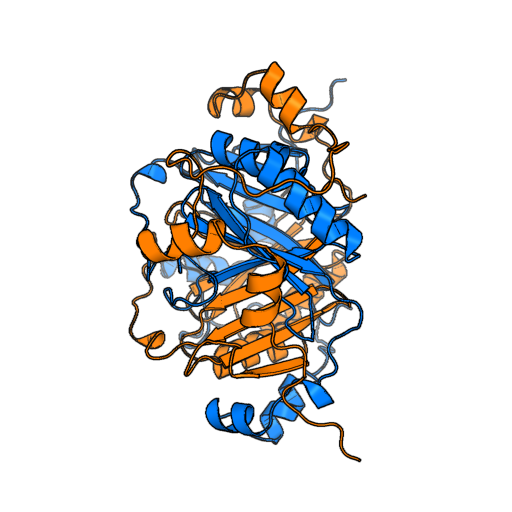O 1
ATOM 1525 N N . GLU A 1 201 ? 6.691 -14.07 -25.016 1 96.94 201 GLU A N 1
ATOM 1526 C CA . GLU A 1 201 ? 7.625 -15.188 -25.172 1 96.94 201 GLU A CA 1
ATOM 1527 C C . GLU A 1 201 ? 8.492 -15.352 -23.938 1 96.94 201 GLU A C 1
ATOM 1529 O O . GLU A 1 201 ? 8.711 -16.484 -23.469 1 96.94 201 GLU A O 1
ATOM 1534 N N . THR A 1 202 ? 8.922 -14.273 -23.422 1 96.25 202 THR A N 1
ATOM 1535 C CA . THR A 1 202 ? 9.734 -14.273 -22.203 1 96.25 202 THR A CA 1
ATOM 1536 C C . THR A 1 202 ? 8.938 -14.797 -21.016 1 96.25 202 THR A C 1
ATOM 1538 O O . THR A 1 202 ? 9.438 -15.617 -20.234 1 96.25 202 THR A O 1
ATOM 1541 N N . TYR A 1 203 ? 7.746 -14.32 -20.938 1 96.62 203 TYR A N 1
ATOM 1542 C CA . TYR A 1 203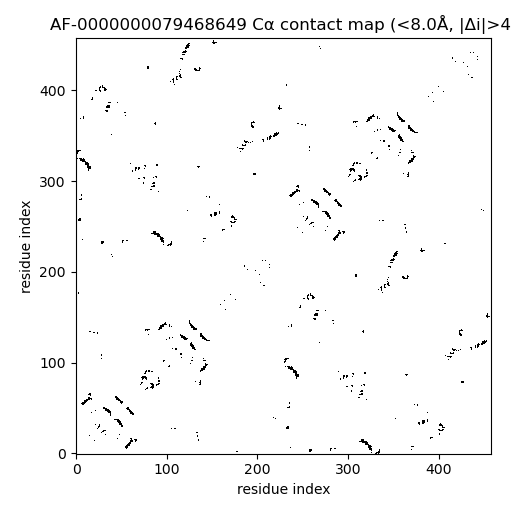 ? 6.883 -14.742 -19.844 1 96.62 203 TYR A CA 1
ATOM 1543 C C . TYR A 1 203 ? 6.609 -16.234 -19.891 1 96.62 203 TYR A C 1
ATOM 1545 O O . TYR A 1 203 ? 6.711 -16.938 -18.891 1 96.62 203 TYR A O 1
ATOM 1553 N N . LEU A 1 204 ? 6.262 -16.75 -21.062 1 97.44 204 LEU A N 1
ATOM 1554 C CA . LEU A 1 204 ? 5.977 -18.172 -21.234 1 97.44 204 LEU A CA 1
ATOM 1555 C C . LEU A 1 204 ? 7.211 -19.016 -20.922 1 97.44 204 LEU A C 1
ATOM 1557 O O . LEU A 1 204 ? 7.094 -20.094 -20.344 1 97.44 204 LEU A O 1
ATOM 1561 N N . GLN A 1 205 ? 8.344 -18.531 -21.281 1 96.94 205 GLN A N 1
ATOM 1562 C CA . GLN A 1 205 ? 9.586 -19.234 -20.938 1 96.94 205 GLN A CA 1
ATOM 1563 C C . GLN A 1 205 ? 9.797 -19.266 -19.422 1 96.94 205 GLN A C 1
ATOM 1565 O O . GLN A 1 205 ? 10.148 -20.297 -18.859 1 96.94 205 GLN A O 1
ATOM 1570 N N . MET A 1 206 ? 9.617 -18.141 -18.812 1 96.25 206 MET A N 1
ATOM 1571 C CA . MET A 1 206 ? 9.805 -18.047 -17.375 1 96.25 206 MET A CA 1
ATOM 1572 C C . MET A 1 206 ? 8.93 -19.062 -16.641 1 96.25 206 MET A C 1
ATOM 1574 O O . MET A 1 206 ? 9.398 -19.766 -15.742 1 96.25 206 MET A O 1
ATOM 1578 N N . ILE A 1 207 ? 7.645 -19.156 -17.031 1 96.94 207 ILE A N 1
ATOM 1579 C CA . ILE A 1 207 ? 6.715 -19.984 -16.266 1 96.94 207 ILE A CA 1
ATOM 1580 C C . ILE A 1 207 ? 6.895 -21.453 -16.641 1 96.94 207 ILE A C 1
ATOM 1582 O O . ILE A 1 207 ? 6.305 -22.328 -16.016 1 96.94 207 ILE A O 1
ATOM 1586 N N . SER A 1 208 ? 7.633 -21.719 -17.703 1 97.06 208 SER A N 1
ATOM 1587 C CA . SER A 1 208 ? 7.91 -23.094 -18.078 1 97.06 208 SER A CA 1
ATOM 1588 C C . SER A 1 208 ? 9.125 -23.656 -17.344 1 97.06 208 SER A C 1
ATOM 1590 O O . SER A 1 208 ? 9.344 -24.859 -17.312 1 97.06 208 SER A O 1
ATOM 1592 N N . LEU A 1 209 ? 9.953 -22.812 -16.766 1 96.94 209 LEU A N 1
ATOM 1593 C CA . LEU A 1 209 ? 11.164 -23.219 -16.062 1 96.94 209 LEU A CA 1
ATOM 1594 C C . LEU A 1 209 ? 10.836 -23.766 -14.672 1 96.94 209 LEU A C 1
ATOM 1596 O O . LEU A 1 209 ? 9.914 -23.281 -14.016 1 96.94 209 LEU A O 1
ATOM 1600 N N . PRO A 1 210 ? 11.719 -24.734 -14.234 1 96.69 210 PRO A N 1
ATOM 1601 C CA . PRO A 1 210 ? 11.586 -25.141 -12.836 1 96.69 210 PRO A CA 1
ATOM 1602 C C . PRO A 1 210 ? 11.852 -24 -11.859 1 96.69 210 PRO A C 1
ATOM 1604 O O . PRO A 1 210 ? 12.719 -23.156 -12.109 1 96.69 210 PRO A O 1
ATOM 1607 N N . ASP A 1 211 ? 11.18 -24 -10.766 1 96.38 211 ASP A N 1
ATOM 1608 C CA . ASP A 1 211 ? 11.312 -22.938 -9.766 1 96.38 211 ASP A CA 1
ATOM 1609 C C . ASP A 1 211 ? 12.773 -22.781 -9.328 1 96.38 211 ASP A C 1
ATOM 1611 O O . ASP A 1 211 ? 13.234 -21.672 -9.094 1 96.38 211 ASP A O 1
ATOM 1615 N N . GLU A 1 212 ? 13.414 -23.922 -9.195 1 96.12 212 GLU A N 1
ATOM 1616 C CA . GLU A 1 212 ? 14.805 -23.906 -8.727 1 96.12 212 GLU A CA 1
ATOM 1617 C C . GLU A 1 212 ? 15.695 -23.094 -9.664 1 96.12 212 GLU A C 1
ATOM 1619 O O . GLU A 1 212 ? 16.641 -22.438 -9.219 1 96.12 212 GLU A O 1
ATOM 1624 N N . VAL A 1 213 ? 15.445 -23.203 -10.938 1 97 213 VAL A N 1
ATOM 1625 C CA . VAL A 1 213 ? 16.219 -22.484 -11.938 1 97 213 VAL A CA 1
ATOM 1626 C C . VAL A 1 213 ? 15.961 -20.984 -11.789 1 97 213 VAL A C 1
ATOM 1628 O O . VAL A 1 213 ? 16.906 -20.188 -11.805 1 97 213 VAL A O 1
ATOM 1631 N N . ILE A 1 214 ? 14.742 -20.594 -11.594 1 95.25 214 ILE A N 1
ATOM 1632 C CA . ILE A 1 214 ? 14.359 -19.203 -11.422 1 95.25 214 ILE A CA 1
ATOM 1633 C C . ILE A 1 214 ? 14.984 -18.641 -10.148 1 95.25 214 ILE A C 1
ATOM 1635 O O . ILE A 1 214 ? 15.523 -17.531 -10.148 1 95.25 214 ILE A O 1
ATOM 1639 N N . THR A 1 215 ? 14.859 -19.406 -9.109 1 96.25 215 THR A N 1
ATOM 1640 C CA . THR A 1 215 ? 15.422 -19 -7.828 1 96.25 215 THR A CA 1
ATOM 1641 C C . THR A 1 215 ? 16.922 -18.734 -7.949 1 96.25 215 THR A C 1
ATOM 1643 O O . THR A 1 215 ? 17.406 -17.688 -7.508 1 96.25 215 THR A O 1
ATOM 1646 N N . LYS A 1 216 ? 17.578 -19.641 -8.523 1 95.94 216 LYS A N 1
ATOM 1647 C CA . LYS A 1 216 ? 19.031 -19.5 -8.672 1 95.94 216 LYS A CA 1
ATOM 1648 C C . LYS A 1 216 ? 19.391 -18.281 -9.516 1 95.94 216 LYS A C 1
ATOM 1650 O O . LYS A 1 216 ? 20.297 -17.531 -9.172 1 95.94 216 LYS A O 1
ATOM 1655 N N . ALA A 1 217 ? 18.703 -18.062 -10.602 1 93.94 217 ALA A N 1
ATOM 1656 C CA . ALA A 1 217 ? 19.016 -17.016 -11.562 1 93.94 217 ALA A CA 1
ATOM 1657 C C . ALA A 1 217 ? 18.625 -15.641 -11.008 1 93.94 217 ALA A C 1
ATOM 1659 O O . ALA A 1 217 ? 19.25 -14.633 -11.328 1 93.94 217 ALA A O 1
ATOM 1660 N N . GLY A 1 218 ? 17.594 -15.586 -10.164 1 93.88 218 GLY A N 1
ATOM 1661 C CA . GLY A 1 218 ? 17.016 -14.305 -9.781 1 93.88 218 GLY A CA 1
ATOM 1662 C C . GLY A 1 218 ? 17.438 -13.844 -8.398 1 93.88 218 GLY A C 1
ATOM 1663 O O . GLY A 1 218 ? 17.094 -12.734 -7.98 1 93.88 218 GLY A O 1
ATOM 1664 N N . SER A 1 219 ? 18.234 -14.68 -7.68 1 95.94 219 SER A N 1
ATOM 1665 C CA . SER A 1 219 ? 18.5 -14.406 -6.273 1 95.94 219 SER A CA 1
ATOM 1666 C C . SER A 1 219 ? 19.766 -13.562 -6.098 1 95.94 219 SER A C 1
ATOM 1668 O O . SER A 1 219 ? 20.75 -13.766 -6.801 1 95.94 219 SER A O 1
ATOM 1670 N N . TYR A 1 220 ? 19.625 -12.539 -5.27 1 94 220 TYR A N 1
ATOM 1671 C CA . TYR A 1 220 ? 20.703 -11.719 -4.746 1 94 220 TYR A CA 1
ATOM 1672 C C . TYR A 1 220 ? 20.766 -11.781 -3.227 1 94 220 TYR A C 1
ATOM 1674 O O . TYR A 1 220 ? 20.266 -10.883 -2.543 1 94 220 TYR A O 1
ATOM 1682 N N . SER A 1 221 ? 21.453 -12.703 -2.625 1 93 221 SER A N 1
ATOM 1683 C CA . SER A 1 221 ? 21.266 -13.078 -1.228 1 93 221 SER A CA 1
ATOM 1684 C C . SER A 1 221 ? 22.188 -12.273 -0.31 1 93 221 SER A C 1
ATOM 1686 O O . SER A 1 221 ? 21.969 -12.242 0.905 1 93 221 SER A O 1
ATOM 1688 N N . GLU A 1 222 ? 23.141 -11.633 -0.888 1 93.62 222 GLU A N 1
ATOM 1689 C CA . GLU A 1 222 ? 24.109 -10.938 -0.046 1 93.62 222 GLU A CA 1
ATOM 1690 C C . GLU A 1 222 ? 23.797 -9.453 0.063 1 93.62 222 GLU A C 1
ATOM 1692 O O . GLU A 1 222 ? 23.391 -8.828 -0.92 1 93.62 222 GLU A O 1
ATOM 1697 N N . PRO A 1 223 ? 23.969 -8.891 1.238 1 95.56 223 PRO A N 1
ATOM 1698 C CA . PRO A 1 223 ? 23.828 -7.441 1.358 1 95.56 223 PRO A CA 1
ATOM 1699 C C . PRO A 1 223 ? 24.859 -6.668 0.549 1 95.56 223 PRO A C 1
ATOM 1701 O O . PRO A 1 223 ? 25.938 -7.203 0.243 1 95.56 223 PRO A O 1
ATOM 1704 N N . PRO A 1 224 ? 24.562 -5.508 0.219 1 95.5 224 PRO A N 1
ATOM 1705 C CA . PRO A 1 224 ? 25.484 -4.723 -0.61 1 95.5 224 PRO A CA 1
ATOM 1706 C C . PRO A 1 224 ? 26.719 -4.262 0.155 1 95.5 224 PRO A C 1
ATOM 1708 O O . PRO A 1 224 ? 27.734 -3.902 -0.456 1 95.5 224 PRO A O 1
ATOM 1711 N N . VAL A 1 225 ? 26.562 -4.133 1.504 1 94.69 225 VAL A N 1
ATOM 1712 C CA . VAL A 1 225 ? 27.688 -3.695 2.311 1 94.69 225 VAL A CA 1
ATOM 1713 C C . VAL A 1 225 ? 28.344 -4.898 2.992 1 94.69 225 VAL A C 1
ATOM 1715 O O . VAL A 1 225 ? 27.656 -5.664 3.688 1 94.69 225 VAL A O 1
ATOM 1718 N N . LEU A 1 226 ? 29.531 -5.074 2.723 1 87.38 226 LEU A N 1
ATOM 1719 C CA . LEU A 1 226 ? 30.266 -6.203 3.281 1 87.38 226 LEU A CA 1
ATOM 1720 C C . LEU A 1 226 ? 30.484 -6.023 4.777 1 87.38 226 LEU A C 1
ATOM 1722 O O . LEU A 1 226 ? 30.578 -4.895 5.266 1 87.38 226 LEU A O 1
ATOM 1726 N N . GLU A 1 227 ? 30.516 -7.16 5.484 1 79.31 227 GLU A N 1
ATOM 1727 C CA . GLU A 1 227 ? 30.812 -7.113 6.914 1 79.31 227 GLU A CA 1
ATOM 1728 C C . GLU A 1 227 ? 32.188 -6.551 7.18 1 79.31 227 GLU A C 1
ATOM 1730 O O . GLU A 1 227 ? 33.156 -6.844 6.445 1 79.31 227 GLU A O 1
ATOM 1735 N N . THR A 1 228 ? 32.281 -5.383 7.852 1 59.09 228 THR A N 1
ATOM 1736 C CA . THR A 1 228 ? 33.625 -4.957 8.242 1 59.09 228 THR A CA 1
ATOM 1737 C C . THR A 1 228 ? 34.312 -6.027 9.086 1 59.09 228 THR A C 1
ATOM 1739 O O . THR A 1 228 ? 33.719 -6.516 10.062 1 59.09 228 THR A O 1
ATOM 1742 N N . THR A 1 22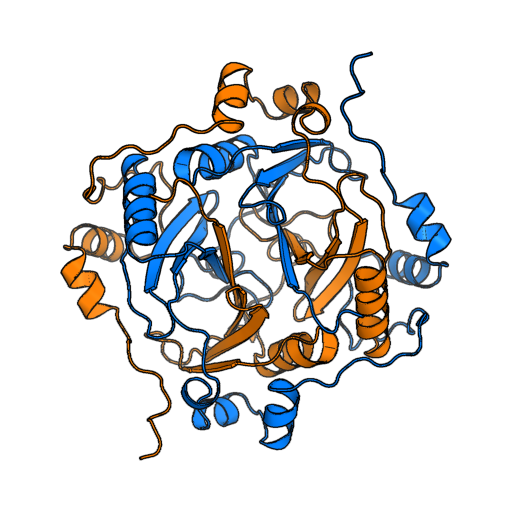9 ? 35.188 -6.824 8.508 1 45.56 229 THR A N 1
ATOM 1743 C CA . THR A 1 229 ? 36.094 -7.625 9.336 1 45.56 229 THR A CA 1
ATOM 1744 C C . THR A 1 229 ? 36.75 -6.77 10.414 1 45.56 229 THR A C 1
ATOM 1746 O O . THR A 1 229 ? 37.156 -5.629 10.156 1 45.56 229 THR A O 1
ATOM 1749 N N . MET B 1 1 ? 3.791 8.898 23.391 1 82.5 1 MET B N 1
ATOM 1750 C CA . MET B 1 1 ? 3.18 9.352 22.141 1 82.5 1 MET B CA 1
ATOM 1751 C C . MET B 1 1 ? 3.898 8.758 20.938 1 82.5 1 MET B C 1
ATOM 1753 O O . MET B 1 1 ? 5.109 8.523 20.984 1 82.5 1 MET B O 1
ATOM 1757 N N . SER B 1 2 ? 3.098 8.547 19.906 1 86.75 2 SER B N 1
ATOM 1758 C CA . SER B 1 2 ? 3.674 7.836 18.766 1 86.75 2 SER B CA 1
ATOM 1759 C C . SER B 1 2 ? 4.688 8.703 18.031 1 86.75 2 SER B C 1
ATOM 1761 O O . SER B 1 2 ? 4.453 9.891 17.812 1 86.75 2 SER B O 1
ATOM 1763 N N . GLN B 1 3 ? 5.812 8.141 17.703 1 94.88 3 GLN B N 1
ATOM 1764 C CA . GLN B 1 3 ? 6.863 8.844 16.969 1 94.88 3 GLN B CA 1
ATOM 1765 C C . GLN B 1 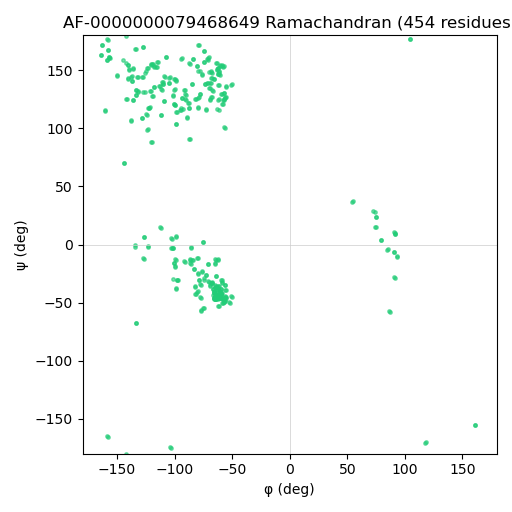3 ? 6.828 8.484 15.492 1 94.88 3 GLN B C 1
ATOM 1767 O O . GLN B 1 3 ? 7.508 9.109 14.68 1 94.88 3 GLN B O 1
ATOM 1772 N N . GLN B 1 4 ? 6.09 7.469 15.156 1 98.12 4 GLN B N 1
ATOM 1773 C CA . GLN B 1 4 ? 5.93 6.965 13.797 1 98.12 4 GLN B CA 1
ATOM 1774 C C . GLN B 1 4 ? 4.715 6.051 13.688 1 98.12 4 GLN B C 1
ATOM 1776 O O . GLN B 1 4 ? 4.18 5.594 14.695 1 98.12 4 GLN B O 1
ATOM 1781 N N . PRO B 1 5 ? 4.254 5.809 12.422 1 98.06 5 PRO B N 1
ATOM 1782 C CA . PRO B 1 5 ? 3.242 4.758 12.273 1 98.06 5 PRO B CA 1
ATOM 1783 C C . PRO B 1 5 ? 3.729 3.396 12.766 1 98.06 5 PRO B C 1
ATOM 1785 O O . PRO B 1 5 ? 4.93 3.117 12.734 1 98.06 5 PRO B O 1
ATOM 1788 N N . THR B 1 6 ? 2.822 2.57 13.164 1 96.69 6 THR B N 1
ATOM 1789 C CA . THR B 1 6 ? 3.17 1.251 13.68 1 96.69 6 THR B CA 1
ATOM 1790 C C . THR B 1 6 ? 2.934 0.179 12.617 1 96.69 6 THR B C 1
ATOM 1792 O O . THR B 1 6 ? 3.162 -1.007 12.867 1 96.69 6 THR B O 1
ATOM 1795 N N . GLY B 1 7 ? 2.428 0.521 11.484 1 96.94 7 GLY B N 1
ATOM 1796 C CA . GLY B 1 7 ? 2.131 -0.357 10.359 1 96.94 7 GLY B CA 1
ATOM 1797 C C . GLY B 1 7 ? 1.143 0.242 9.383 1 96.94 7 GLY B C 1
ATOM 1798 O O . GLY B 1 7 ? 1.084 1.463 9.219 1 96.94 7 GLY B O 1
ATOM 1799 N N . ILE B 1 8 ? 0.473 -0.614 8.68 1 98.12 8 ILE B N 1
ATOM 1800 C CA . ILE B 1 8 ? -0.523 -0.2 7.695 1 98.12 8 ILE B CA 1
ATOM 1801 C C . ILE B 1 8 ? -1.921 -0.549 8.195 1 98.12 8 ILE B C 1
ATOM 1803 O O . ILE B 1 8 ? -2.17 -1.679 8.625 1 98.12 8 ILE B O 1
ATOM 1807 N N . HIS B 1 9 ? -2.762 0.473 8.273 1 98.38 9 HIS B N 1
ATOM 1808 C CA . HIS B 1 9 ? -4.156 0.216 8.609 1 98.38 9 HIS B CA 1
ATOM 1809 C C . HIS B 1 9 ? -4.91 -0.394 7.434 1 98.38 9 HIS B C 1
ATOM 1811 O O . HIS B 1 9 ? -5.531 -1.449 7.566 1 98.38 9 HIS B O 1
ATOM 1817 N N . HIS B 1 10 ? -4.848 0.309 6.285 1 98.56 10 HIS B N 1
ATOM 1818 C CA . HIS B 1 10 ? -5.398 -0.249 5.059 1 98.56 10 HIS B CA 1
ATOM 1819 C C . HIS B 1 10 ? -4.793 0.419 3.828 1 98.56 10 HIS B C 1
ATOM 1821 O O . HIS B 1 10 ? -4.227 1.509 3.924 1 98.56 10 HIS B O 1
ATOM 1827 N N . LEU B 1 11 ? -4.852 -0.226 2.73 1 98.31 11 LEU B N 1
ATOM 1828 C CA . LEU B 1 11 ? -4.523 0.281 1.402 1 98.31 11 LEU B CA 1
ATOM 1829 C C . LEU B 1 11 ? -5.719 0.157 0.464 1 98.31 11 LEU B C 1
ATOM 1831 O O . LEU B 1 11 ? -6.168 -0.952 0.169 1 98.31 11 LEU B O 1
ATOM 1835 N N . ALA B 1 12 ? -6.188 1.287 -0.02 1 98.62 12 ALA B N 1
ATOM 1836 C CA . ALA B 1 12 ? -7.406 1.314 -0.825 1 98.62 12 ALA B CA 1
ATOM 1837 C C . ALA B 1 12 ? -7.078 1.349 -2.314 1 98.62 12 ALA B C 1
ATOM 1839 O O . ALA B 1 12 ? -6.562 2.35 -2.82 1 98.62 12 ALA B O 1
ATOM 1840 N N . PHE B 1 13 ? -7.434 0.304 -2.998 1 98.81 13 PHE B N 1
ATOM 1841 C CA . PHE B 1 13 ? -7.188 0.207 -4.43 1 98.81 13 PHE B CA 1
ATOM 1842 C C . PHE B 1 13 ? -8.453 0.525 -5.223 1 98.81 13 PHE B C 1
ATOM 1844 O O . PHE B 1 13 ? -9.555 0.132 -4.828 1 98.81 13 PHE B O 1
ATOM 1851 N N . MET B 1 14 ? -8.242 1.209 -6.336 1 98.88 14 MET B N 1
ATOM 1852 C CA . MET B 1 14 ? -9.336 1.512 -7.246 1 98.88 14 MET B CA 1
ATOM 1853 C C . MET B 1 14 ? -9.703 0.292 -8.086 1 98.88 14 MET B C 1
ATOM 1855 O O . MET B 1 14 ? -8.82 -0.356 -8.656 1 98.88 14 MET B O 1
ATOM 1859 N N . ALA B 1 15 ? -10.961 -0.054 -8.141 1 98.75 15 ALA B N 1
ATOM 1860 C CA . ALA B 1 15 ? -11.398 -1.205 -8.93 1 98.75 15 ALA B CA 1
ATOM 1861 C C . ALA B 1 15 ? -12.359 -0.78 -10.031 1 98.75 15 ALA B C 1
ATOM 1863 O O . ALA B 1 15 ? -13.234 0.058 -9.812 1 98.75 15 ALA B O 1
ATOM 1864 N N . GLY B 1 16 ? -12.141 -1.322 -11.242 1 98.06 16 GLY B N 1
ATOM 1865 C CA . GLY B 1 16 ? -13.164 -1.208 -12.266 1 98.06 16 GLY B CA 1
ATOM 1866 C C . GLY B 1 16 ? -14.391 -2.057 -11.984 1 98.06 16 GLY B C 1
ATOM 1867 O O . GLY B 1 16 ? -15.5 -1.714 -12.398 1 98.06 16 GLY B O 1
ATOM 1868 N N . ASP B 1 17 ? -14.203 -3.145 -11.359 1 98.38 17 ASP B N 1
ATOM 1869 C CA . ASP B 1 17 ? -15.203 -4.105 -10.906 1 98.38 17 ASP B CA 1
ATOM 1870 C C . ASP B 1 17 ? -14.891 -4.605 -9.5 1 98.38 17 ASP B C 1
ATOM 1872 O O . ASP B 1 17 ? -14.031 -5.473 -9.32 1 98.38 17 ASP B O 1
ATOM 1876 N N . ILE B 1 18 ? -15.641 -4.148 -8.508 1 98.88 18 ILE B N 1
ATOM 1877 C CA . ILE B 1 18 ? -15.312 -4.402 -7.109 1 98.88 18 ILE B CA 1
ATOM 1878 C C . ILE B 1 18 ? -15.508 -5.883 -6.797 1 98.88 18 ILE B C 1
ATOM 1880 O O . ILE B 1 18 ? -14.773 -6.453 -5.992 1 98.88 18 ILE B O 1
ATOM 1884 N N . LYS B 1 19 ? -16.516 -6.539 -7.391 1 98.88 19 LYS B N 1
ATOM 1885 C CA . LYS B 1 19 ? -16.734 -7.965 -7.16 1 98.88 19 LYS B CA 1
ATOM 1886 C C . LYS B 1 19 ? -15.523 -8.789 -7.586 1 98.88 19 LYS B C 1
ATOM 1888 O O . LYS B 1 19 ? -15.117 -9.719 -6.879 1 98.88 19 LYS B O 1
ATOM 1893 N N . LYS B 1 20 ? -14.961 -8.469 -8.703 1 98.62 20 LYS B N 1
ATOM 1894 C CA . LYS B 1 20 ? -13.789 -9.172 -9.203 1 98.62 20 LYS B CA 1
ATOM 1895 C C . LYS B 1 20 ? -12.617 -9.047 -8.242 1 98.62 20 LYS B C 1
ATOM 1897 O O . LYS B 1 20 ? -11.898 -10.023 -7.992 1 98.62 20 LYS B O 1
ATOM 1902 N N . HIS B 1 21 ? -12.383 -7.879 -7.711 1 98.88 21 HIS B N 1
ATOM 1903 C CA . HIS B 1 21 ? -11.305 -7.664 -6.758 1 98.88 21 HIS B CA 1
ATOM 1904 C C . HIS B 1 21 ? -11.547 -8.43 -5.461 1 98.88 21 HIS B C 1
ATOM 1906 O O . HIS B 1 21 ? -10.641 -9.094 -4.945 1 98.88 21 HIS B O 1
ATOM 1912 N N . ILE B 1 22 ? -12.773 -8.32 -4.973 1 98.94 22 ILE B N 1
ATOM 1913 C CA . ILE B 1 22 ? -13.109 -9.023 -3.742 1 98.94 22 ILE B CA 1
ATOM 1914 C C . ILE B 1 22 ? -12.883 -10.523 -3.928 1 98.94 22 ILE B C 1
ATOM 1916 O O . ILE B 1 22 ? -12.266 -11.172 -3.084 1 98.94 22 ILE B O 1
ATOM 1920 N N . ALA B 1 23 ? -13.367 -11.055 -5.031 1 98.88 23 ALA B N 1
ATOM 1921 C CA . ALA B 1 23 ? -13.211 -12.484 -5.312 1 98.88 23 ALA B CA 1
ATOM 1922 C C . ALA B 1 23 ? -11.742 -12.883 -5.32 1 98.88 23 ALA B C 1
ATOM 1924 O O . ALA B 1 23 ? -11.367 -13.906 -4.742 1 98.88 23 ALA B O 1
ATOM 1925 N N . PHE B 1 24 ? -10.93 -12.148 -5.949 1 98.94 24 PHE B N 1
ATOM 1926 C CA . PHE B 1 24 ? -9.508 -12.461 -6.047 1 98.94 24 PHE B CA 1
ATOM 1927 C C . PHE B 1 24 ? -8.867 -12.477 -4.664 1 98.94 24 PHE B C 1
ATOM 1929 O O . PHE B 1 24 ? -8.219 -13.461 -4.285 1 98.94 24 PHE B O 1
ATOM 1936 N N . PHE B 1 25 ? -9.023 -11.438 -3.887 1 98.94 25 PHE B N 1
ATOM 1937 C CA . PHE B 1 25 ? -8.266 -11.289 -2.648 1 98.94 25 PHE B CA 1
ATOM 1938 C C . PHE B 1 25 ? -8.875 -12.133 -1.536 1 98.94 25 PHE B C 1
ATOM 1940 O O . PHE B 1 25 ? -8.188 -12.516 -0.591 1 98.94 25 PHE B O 1
ATOM 1947 N N . SER B 1 26 ?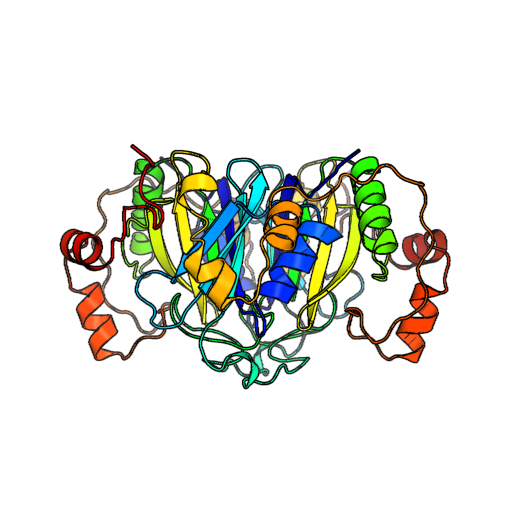 -10.164 -12.414 -1.654 1 98.88 26 SER B N 1
ATOM 1948 C CA . SER B 1 26 ? -10.758 -13.367 -0.718 1 98.88 26 SER B CA 1
ATOM 1949 C C . SER B 1 26 ? -10.391 -14.797 -1.076 1 98.88 26 SER B C 1
ATOM 1951 O O . SER B 1 26 ? -9.719 -15.484 -0.303 1 98.88 26 SER B O 1
ATOM 1953 N N . GLU B 1 27 ? -10.68 -15.227 -2.254 1 98.56 27 GLU B N 1
ATOM 1954 C CA . GLU B 1 27 ? -10.578 -16.641 -2.613 1 98.56 27 GLU B CA 1
ATOM 1955 C C . GLU B 1 27 ? -9.141 -17.016 -2.973 1 98.56 27 GLU B C 1
ATOM 1957 O O . GLU B 1 27 ? -8.648 -18.078 -2.559 1 98.56 27 GLU B O 1
ATOM 1962 N N . VAL B 1 28 ? -8.438 -16.219 -3.709 1 98.75 28 VAL B N 1
ATOM 1963 C CA . VAL B 1 28 ? -7.082 -16.547 -4.148 1 98.75 28 VAL B CA 1
ATOM 1964 C C . VAL B 1 28 ? -6.098 -16.266 -3.016 1 98.75 28 VAL B C 1
ATOM 1966 O O . VAL B 1 28 ? -5.227 -17.094 -2.729 1 98.75 28 VAL B O 1
ATOM 1969 N N . MET B 1 29 ? -6.297 -15.172 -2.287 1 98.81 29 MET B N 1
ATOM 1970 C CA . MET B 1 29 ? -5.301 -14.766 -1.295 1 98.81 29 MET B CA 1
ATOM 1971 C C . MET B 1 29 ? -5.727 -15.203 0.104 1 98.81 29 MET B C 1
ATOM 1973 O O . MET B 1 29 ? -4.918 -15.188 1.034 1 98.81 29 MET B O 1
ATOM 1977 N N . GLY B 1 30 ? -7 -15.484 0.254 1 98.81 30 GLY B N 1
ATOM 1978 C CA . GLY B 1 30 ? -7.469 -16.047 1.509 1 98.81 30 GLY B CA 1
ATOM 1979 C C . GLY B 1 30 ? -7.922 -15 2.506 1 98.81 30 GLY B C 1
ATOM 1980 O O . GLY B 1 30 ? -8.172 -15.312 3.672 1 98.81 30 GLY B O 1
ATOM 1981 N N . CYS B 1 31 ? -8.055 -13.758 2.131 1 98.81 31 CYS B N 1
ATOM 1982 C CA . CYS B 1 31 ? -8.43 -12.695 3.053 1 98.81 31 CYS B CA 1
ATOM 1983 C C . CYS B 1 31 ? -9.945 -12.57 3.146 1 98.81 31 CYS B C 1
ATOM 1985 O O . CYS B 1 31 ? -10.609 -12.242 2.16 1 98.81 31 CYS B O 1
ATOM 1987 N N . PRO B 1 32 ? -10.531 -12.703 4.285 1 98.81 32 PRO B N 1
ATOM 1988 C CA . PRO B 1 32 ? -11.992 -12.641 4.406 1 98.81 32 PRO B CA 1
ATOM 1989 C C . PRO B 1 32 ? -12.539 -11.234 4.207 1 98.81 32 PRO B C 1
ATOM 1991 O O . PRO B 1 32 ? -11.93 -10.258 4.656 1 98.81 32 PRO B O 1
ATOM 1994 N N . LEU B 1 33 ? -13.672 -11.141 3.477 1 98.88 33 LEU B N 1
ATOM 1995 C CA . LEU B 1 33 ? -14.43 -9.898 3.375 1 98.88 33 LEU B CA 1
ATOM 1996 C C . LEU B 1 33 ? -15.062 -9.539 4.715 1 98.88 33 LEU B C 1
ATOM 1998 O O . LEU B 1 33 ? -15.797 -10.336 5.293 1 98.88 33 LEU B O 1
ATOM 2002 N N . VAL B 1 34 ? -14.82 -8.297 5.199 1 98.81 34 VAL B N 1
ATOM 2003 C CA . VAL B 1 34 ? -15.344 -7.977 6.52 1 98.81 34 VAL B CA 1
ATOM 2004 C C . VAL B 1 34 ? -16.172 -6.699 6.453 1 98.81 34 VAL B C 1
ATOM 2006 O O . VAL B 1 34 ? -16.906 -6.379 7.387 1 98.81 34 VAL B O 1
ATOM 2009 N N . ALA B 1 35 ? -16.109 -5.965 5.41 1 98.81 35 ALA B N 1
ATOM 2010 C CA . ALA B 1 35 ? -16.938 -4.777 5.234 1 98.81 35 ALA B CA 1
ATOM 2011 C C . ALA B 1 35 ? -17.234 -4.531 3.76 1 98.81 35 ALA B C 1
ATOM 2013 O O . ALA B 1 35 ? -16.391 -4.77 2.9 1 98.81 35 ALA B O 1
ATOM 2014 N N . LEU B 1 36 ? -18.359 -4.051 3.432 1 98.88 36 LEU B N 1
ATOM 2015 C CA . LEU B 1 36 ? -18.828 -3.596 2.131 1 98.88 36 LEU B CA 1
ATOM 2016 C C . LEU B 1 36 ? -20.031 -2.666 2.287 1 98.88 36 LEU B C 1
ATOM 2018 O O . LEU B 1 36 ? -21.094 -3.084 2.76 1 98.88 36 LEU B O 1
ATOM 2022 N N . PHE B 1 37 ? -19.844 -1.419 1.893 1 98.62 37 PHE B N 1
ATOM 2023 C CA . PHE B 1 37 ? -20.859 -0.404 2.145 1 98.62 37 PHE B CA 1
ATOM 2024 C C . PHE B 1 37 ? -20.703 0.765 1.178 1 98.62 37 PHE B C 1
ATOM 2026 O O . PHE B 1 37 ? -19.734 0.835 0.428 1 98.62 37 PHE B O 1
ATOM 2033 N N . ASP B 1 38 ? -21.766 1.662 1.125 1 98 38 ASP B N 1
ATOM 2034 C CA . ASP B 1 38 ? -21.625 2.912 0.385 1 98 38 ASP B CA 1
ATOM 2035 C C . ASP B 1 38 ? -20.516 3.781 0.974 1 98 38 ASP B C 1
ATOM 2037 O O . ASP B 1 38 ? -20.484 4.023 2.182 1 98 38 ASP B O 1
ATOM 2041 N N . MET B 1 39 ? -19.609 4.148 0.134 1 97.12 39 MET B N 1
ATOM 2042 C CA . MET B 1 39 ? -18.484 4.949 0.618 1 97.12 39 MET B CA 1
ATOM 2043 C C . MET B 1 39 ? -18.984 6.254 1.234 1 97.12 39 MET B C 1
ATOM 2045 O O . MET B 1 39 ? -19.766 6.984 0.615 1 97.12 39 MET B O 1
ATOM 2049 N N . HIS B 1 40 ? -18.516 6.508 2.4 1 93.19 40 HIS B N 1
ATOM 2050 C CA . HIS B 1 40 ? -18.938 7.688 3.148 1 93.19 40 HIS B CA 1
ATOM 2051 C C . HIS B 1 40 ? -18.656 8.961 2.367 1 93.19 40 HIS B C 1
ATOM 2053 O O . HIS B 1 40 ? -17.516 9.219 1.977 1 93.19 40 HIS B O 1
ATOM 2059 N N . GLY B 1 41 ? -19.688 9.719 2.1 1 90.5 41 GLY B N 1
ATOM 2060 C CA . GLY B 1 41 ? -19.531 11.047 1.533 1 90.5 41 GLY B CA 1
ATOM 2061 C C . GLY B 1 41 ? -19.266 11.039 0.041 1 90.5 41 GLY B C 1
ATOM 2062 O O . GLY B 1 41 ? -18.969 12.078 -0.549 1 90.5 41 GLY B O 1
ATOM 2063 N N . VAL B 1 42 ? -19.281 9.93 -0.614 1 95.44 42 VAL B N 1
ATOM 2064 C CA . VAL B 1 42 ? -18.953 9.828 -2.033 1 95.44 42 VAL B CA 1
ATOM 2065 C C . VAL B 1 42 ? -20.109 9.172 -2.781 1 95.44 42 VAL B C 1
ATOM 2067 O O . VAL B 1 42 ? -20.203 7.945 -2.842 1 95.44 42 VAL B O 1
ATOM 2070 N N . PRO B 1 43 ? -20.953 9.945 -3.404 1 94.75 43 PRO B N 1
ATOM 2071 C CA . PRO B 1 43 ? -22.109 9.398 -4.109 1 94.75 43 PRO B CA 1
ATOM 2072 C C . PRO B 1 43 ? -21.719 8.367 -5.164 1 94.75 43 PRO B C 1
ATOM 2074 O O . PRO B 1 43 ? -20.875 8.633 -6.016 1 94.75 43 PRO B O 1
ATOM 2077 N N . GLY B 1 44 ? -22.359 7.172 -5.039 1 96.75 44 GLY B N 1
ATOM 2078 C CA . GLY B 1 44 ? -22.156 6.121 -6.023 1 96.75 44 GLY B CA 1
ATOM 2079 C C . GLY B 1 44 ? -20.922 5.273 -5.746 1 96.75 44 GLY B C 1
ATOM 2080 O O . GLY B 1 44 ? -20.656 4.309 -6.469 1 96.75 44 GLY B O 1
ATOM 2081 N N . GLY B 1 45 ? -20.172 5.633 -4.75 1 98.19 45 GLY B N 1
ATOM 2082 C CA . GLY B 1 45 ? -18.969 4.887 -4.414 1 98.19 45 GLY B CA 1
ATOM 2083 C C . GLY B 1 45 ? -19.234 3.693 -3.52 1 98.19 45 GLY B C 1
ATOM 2084 O O . GLY B 1 45 ? -20.078 3.764 -2.615 1 98.19 45 GLY B O 1
ATOM 2085 N N . LEU B 1 46 ? -18.594 2.604 -3.795 1 98.75 46 LEU B N 1
ATOM 2086 C CA . LEU B 1 46 ? -18.594 1.419 -2.945 1 98.75 46 LEU B CA 1
ATOM 2087 C C . LEU B 1 46 ? -17.234 1.231 -2.283 1 98.75 46 LEU B C 1
ATOM 2089 O O . LEU B 1 46 ? -16.203 1.532 -2.885 1 98.75 46 LEU B O 1
ATOM 2093 N N . HIS B 1 47 ? -17.234 0.755 -1.093 1 98.81 47 HIS B N 1
ATOM 2094 C CA . HIS B 1 47 ? -16 0.57 -0.321 1 98.81 47 HIS B CA 1
ATOM 2095 C C . HIS B 1 47 ? -16 -0.778 0.393 1 98.81 47 HIS B C 1
ATOM 2097 O O . HIS B 1 47 ? -16.938 -1.094 1.136 1 98.81 47 HIS B O 1
ATOM 2103 N N . ALA B 1 48 ? -14.984 -1.544 0.137 1 98.94 48 ALA B N 1
ATOM 2104 C CA . ALA B 1 48 ? -14.859 -2.865 0.747 1 98.94 48 ALA B CA 1
ATOM 2105 C C . ALA B 1 48 ? -13.578 -2.973 1.569 1 98.94 48 ALA B C 1
ATOM 2107 O O . ALA B 1 48 ? -12.609 -2.262 1.311 1 98.94 48 ALA B O 1
ATOM 2108 N N . PHE B 1 49 ? -13.57 -3.85 2.549 1 98.88 49 PHE B N 1
ATOM 2109 C CA . PHE B 1 49 ? -12.398 -4.195 3.346 1 98.88 49 PHE B CA 1
ATOM 2110 C C . PHE B 1 49 ? -12.273 -5.707 3.494 1 98.88 49 PHE B C 1
ATOM 2112 O O . PHE B 1 49 ? -13.25 -6.391 3.809 1 98.88 49 PHE B O 1
ATOM 2119 N N . LEU B 1 50 ? -11.148 -6.219 3.197 1 98.88 50 LEU B N 1
ATOM 2120 C CA . LEU B 1 50 ? -10.75 -7.598 3.467 1 98.88 50 LEU B CA 1
ATOM 2121 C C . LEU B 1 50 ? -9.68 -7.652 4.547 1 98.88 50 LEU B C 1
ATOM 2123 O O . LEU B 1 50 ? -8.734 -6.855 4.539 1 98.88 50 LEU B O 1
ATOM 2127 N N . ARG B 1 51 ? -9.766 -8.609 5.445 1 98.56 51 ARG B N 1
ATOM 2128 C CA . ARG B 1 51 ? -8.938 -8.648 6.645 1 98.56 51 ARG B CA 1
ATOM 2129 C C . ARG B 1 51 ? -7.652 -9.438 6.395 1 98.56 51 ARG B C 1
ATOM 2131 O O . ARG B 1 51 ? -7.695 -10.578 5.934 1 98.56 51 ARG B O 1
ATOM 2138 N N . MET B 1 52 ? -6.516 -8.867 6.73 1 97.5 52 MET B N 1
ATOM 2139 C CA . MET B 1 52 ? -5.242 -9.57 6.719 1 97.5 52 MET B CA 1
ATOM 2140 C C . MET B 1 52 ? -4.859 -10.031 8.125 1 97.5 52 MET B C 1
ATOM 2142 O O . MET B 1 52 ? -4.262 -11.094 8.289 1 97.5 52 MET B O 1
ATOM 2146 N N . ASN B 1 53 ? -5.141 -9.227 9.102 1 94.94 53 ASN B N 1
ATOM 2147 C CA . ASN B 1 53 ? -4.957 -9.484 10.523 1 94.94 53 ASN B CA 1
ATOM 2148 C C . ASN B 1 53 ? -5.859 -8.594 11.375 1 94.94 53 ASN B C 1
ATOM 2150 O O . ASN B 1 53 ? -6.805 -7.992 10.867 1 94.94 53 ASN B O 1
ATOM 2154 N N . ASP B 1 54 ? -5.645 -8.461 12.664 1 91.19 54 ASP B N 1
ATOM 2155 C CA . ASP B 1 54 ? -6.559 -7.77 13.57 1 91.19 54 ASP B CA 1
ATOM 2156 C C . ASP B 1 54 ? -6.535 -6.262 13.328 1 91.19 54 ASP B C 1
ATOM 2158 O O . ASP B 1 54 ? -7.461 -5.551 13.727 1 91.19 54 ASP B O 1
ATOM 2162 N N . HIS B 1 55 ? -5.512 -5.762 12.633 1 91.5 55 HIS B N 1
ATOM 2163 C CA . HIS B 1 55 ? -5.359 -4.316 12.547 1 91.5 55 HIS B CA 1
ATOM 2164 C C . HIS B 1 55 ? -5.055 -3.875 11.125 1 91.5 55 HIS B C 1
ATOM 2166 O O . HIS B 1 55 ? -4.754 -2.703 10.883 1 91.5 55 HIS B O 1
ATOM 2172 N N . GLY B 1 56 ? -4.957 -4.773 10.219 1 96.19 56 GLY B N 1
ATOM 2173 C CA . GLY B 1 56 ? -4.543 -4.496 8.852 1 96.19 56 GLY B CA 1
ATOM 2174 C C . GLY B 1 56 ? -5.516 -5.027 7.816 1 96.19 56 GLY B C 1
ATOM 2175 O O . GLY B 1 56 ? -5.863 -6.211 7.832 1 96.19 56 GLY B O 1
ATOM 2176 N N . TYR B 1 57 ? -5.891 -4.16 6.836 1 98.44 57 TYR B N 1
ATOM 2177 C CA . TYR B 1 57 ? -6.926 -4.5 5.867 1 98.44 57 TYR B CA 1
ATOM 2178 C C . TYR B 1 57 ? -6.473 -4.168 4.449 1 98.44 57 TYR B C 1
ATOM 2180 O O . TYR B 1 57 ? -5.688 -3.236 4.242 1 98.44 57 TYR B O 1
ATOM 2188 N N . PHE B 1 58 ? -6.867 -5 3.537 1 98.62 58 PHE B N 1
ATOM 2189 C CA . PHE B 1 58 ? -6.867 -4.664 2.117 1 98.62 58 PHE B CA 1
ATOM 2190 C C . PHE B 1 58 ? -8.195 -4.047 1.704 1 98.62 58 PHE B C 1
ATOM 2192 O O . PHE B 1 58 ? -9.258 -4.633 1.932 1 98.62 58 PHE B O 1
ATOM 2199 N N . SER B 1 59 ? -8.117 -2.859 1.13 1 98.69 59 SER B N 1
ATOM 2200 C CA . SER B 1 59 ? -9.352 -2.145 0.821 1 98.69 59 SER B CA 1
ATOM 2201 C C . SER B 1 59 ? -9.531 -1.968 -0.683 1 98.69 59 SER B C 1
ATOM 2203 O O . SER B 1 59 ? -8.555 -1.993 -1.435 1 98.69 59 SER B O 1
ATOM 2205 N N . ILE B 1 60 ? -10.797 -1.866 -1.084 1 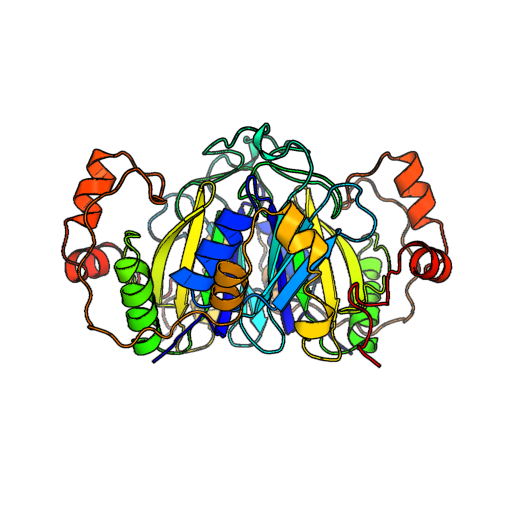98.88 60 ILE B N 1
ATOM 2206 C CA . ILE B 1 60 ? -11.188 -1.703 -2.48 1 98.88 60 ILE B CA 1
ATOM 2207 C C . ILE B 1 60 ? -12.227 -0.59 -2.6 1 98.88 60 ILE B C 1
ATOM 2209 O O . ILE B 1 60 ? -13.188 -0.54 -1.824 1 98.88 60 ILE B O 1
ATOM 2213 N N . VAL B 1 61 ? -11.984 0.262 -3.551 1 98.81 61 VAL B N 1
ATOM 2214 C CA . VAL B 1 61 ? -12.922 1.339 -3.852 1 98.81 61 VAL B CA 1
ATOM 2215 C C . VAL B 1 61 ? -13.391 1.229 -5.301 1 98.81 61 VAL B C 1
ATOM 2217 O O . VAL B 1 61 ? -12.586 1 -6.203 1 98.81 61 VAL B O 1
ATOM 2220 N N . GLN B 1 62 ? -14.68 1.318 -5.504 1 98.81 62 GLN B N 1
ATOM 2221 C CA . GLN B 1 62 ? -15.234 1.447 -6.848 1 98.81 62 GLN B CA 1
ATOM 2222 C C . GLN B 1 62 ? -16.094 2.707 -6.969 1 98.81 62 GLN B C 1
ATOM 2224 O O . GLN B 1 62 ? -17.078 2.859 -6.262 1 98.81 62 GLN B O 1
ATOM 2229 N N . LEU B 1 63 ? -15.695 3.617 -7.816 1 98.62 63 LEU B N 1
ATOM 2230 C CA . LEU B 1 63 ? -16.453 4.832 -8.102 1 98.62 63 LEU B CA 1
ATOM 2231 C C . LEU B 1 63 ? -17.094 4.758 -9.484 1 98.62 63 LEU B C 1
ATOM 2233 O O . LEU B 1 63 ? -16.703 3.92 -10.305 1 98.62 63 LEU B O 1
ATOM 2237 N N . PRO B 1 64 ? -18.109 5.602 -9.742 1 97.56 64 PRO B N 1
ATOM 2238 C CA . PRO B 1 64 ? -18.797 5.574 -11.047 1 97.56 64 PRO B CA 1
ATOM 2239 C C . PRO B 1 64 ? -17.828 5.801 -12.211 1 97.56 64 PRO B C 1
ATOM 2241 O O . PRO B 1 64 ? -16.969 6.68 -12.141 1 97.56 64 PRO B O 1
ATOM 2244 N N . ASN B 1 65 ? -17.859 4.984 -13.203 1 97.31 65 ASN B N 1
ATOM 2245 C CA . ASN B 1 65 ? -17.234 5.145 -14.508 1 97.31 65 ASN B CA 1
ATOM 2246 C C . ASN B 1 65 ? -15.719 4.918 -14.422 1 97.31 65 ASN B C 1
ATOM 2248 O O . ASN B 1 65 ? -14.977 5.332 -15.312 1 97.31 65 ASN B O 1
ATOM 2252 N N . VAL B 1 66 ? -15.227 4.328 -13.344 1 98.31 66 VAL B N 1
ATOM 2253 C CA . VAL B 1 66 ? -13.797 4.059 -13.188 1 98.31 66 VAL B CA 1
ATOM 2254 C C . VAL B 1 66 ? -13.328 3.113 -14.289 1 98.31 66 VAL B C 1
ATOM 2256 O O . VAL B 1 66 ? -12.211 3.246 -14.797 1 98.31 66 VAL B O 1
ATOM 2259 N N . ASP B 1 67 ? -14.18 2.189 -14.656 1 97.38 67 ASP B N 1
ATOM 2260 C CA . ASP B 1 67 ? -13.82 1.192 -15.664 1 97.38 67 ASP B CA 1
ATOM 2261 C C . ASP B 1 67 ? -13.57 1.847 -17.016 1 97.38 67 ASP B C 1
ATOM 2263 O O . ASP B 1 67 ? -13.016 1.219 -17.922 1 97.38 67 ASP B O 1
ATOM 2267 N N . ASP B 1 68 ? -13.953 3.145 -17.203 1 98.31 68 ASP B N 1
ATOM 2268 C CA . ASP B 1 68 ? -13.727 3.885 -18.438 1 98.31 68 ASP B CA 1
ATOM 2269 C C . ASP B 1 68 ? -12.344 4.535 -18.453 1 98.31 68 ASP B C 1
ATOM 2271 O O . ASP B 1 68 ? -11.883 5.008 -19.484 1 98.31 68 ASP B O 1
ATOM 2275 N N . ILE B 1 69 ? -11.648 4.598 -17.312 1 98.75 69 ILE B N 1
ATOM 2276 C CA . ILE B 1 69 ? -10.312 5.184 -17.234 1 98.75 69 ILE B CA 1
ATOM 2277 C C . ILE B 1 69 ? -9.273 4.164 -17.688 1 98.75 69 ILE B C 1
ATOM 2279 O O . ILE B 1 69 ? -9.18 3.068 -17.125 1 98.75 69 ILE B O 1
ATOM 2283 N N . PRO B 1 70 ? -8.469 4.496 -18.625 1 98.25 70 PRO B N 1
ATOM 2284 C CA . PRO B 1 70 ? -7.57 3.5 -19.219 1 98.25 70 PRO B CA 1
ATOM 2285 C C . PRO B 1 70 ? -6.418 3.127 -18.281 1 98.25 70 PRO B C 1
ATOM 2287 O O . PRO B 1 70 ? -5.863 3.992 -17.609 1 98.25 70 PRO B O 1
ATOM 2290 N N . ILE B 1 71 ? -6.117 1.893 -18.234 1 98.56 71 ILE B N 1
ATOM 2291 C CA . ILE B 1 71 ? -4.883 1.376 -17.656 1 98.56 71 ILE B CA 1
ATOM 2292 C C . ILE B 1 71 ? -3.734 1.545 -18.641 1 98.56 71 ILE B C 1
ATOM 2294 O O . ILE B 1 71 ? -3.846 1.145 -19.812 1 98.56 71 ILE B O 1
ATOM 2298 N N . GLU B 1 72 ? -2.689 2.158 -18.219 1 98.69 72 GLU B N 1
ATOM 2299 C CA . GLU B 1 72 ? -1.536 2.393 -19.078 1 98.69 72 GLU B CA 1
ATOM 2300 C C . GLU B 1 72 ? -0.247 1.91 -18.422 1 98.69 72 GLU B C 1
ATOM 2302 O O . GLU B 1 72 ? 0.283 2.57 -17.531 1 98.69 72 GLU B O 1
ATOM 2307 N N . LEU B 1 73 ? 0.335 0.801 -18.953 1 98.31 73 LEU B N 1
ATOM 2308 C CA . LEU B 1 73 ? 1.622 0.32 -18.453 1 98.31 73 LEU B CA 1
ATOM 2309 C C . LEU B 1 73 ? 2.715 1.356 -18.688 1 98.31 73 LEU B C 1
ATOM 2311 O O . LEU B 1 73 ? 2.758 1.993 -19.75 1 98.31 73 LEU B O 1
ATOM 2315 N N . GLY B 1 74 ? 3.545 1.533 -17.688 1 98.5 74 GLY B N 1
ATOM 2316 C CA . GLY B 1 74 ? 4.578 2.551 -17.781 1 98.5 74 GLY B CA 1
ATOM 2317 C C . GLY B 1 74 ? 4.133 3.9 -17.25 1 98.5 74 GLY B C 1
ATOM 2318 O O . GLY B 1 74 ? 4.941 4.824 -17.125 1 98.5 74 GLY B O 1
ATOM 2319 N N . LYS B 1 75 ? 2.84 4.02 -16.891 1 98.69 75 LYS B N 1
ATOM 2320 C CA . LYS B 1 75 ? 2.301 5.254 -16.328 1 98.69 75 LYS B CA 1
ATOM 2321 C C . LYS B 1 75 ? 1.438 4.969 -15.102 1 98.69 75 LYS B C 1
ATOM 2323 O O . LYS B 1 75 ? 1.879 5.164 -13.969 1 98.69 75 LYS B O 1
ATOM 2328 N N . THR B 1 76 ? 0.312 4.328 -15.297 1 98.81 76 THR B N 1
ATOM 2329 C CA . THR B 1 76 ? -0.566 4.027 -14.172 1 98.81 76 THR B CA 1
ATOM 2330 C C . THR B 1 76 ? -0.051 2.82 -13.391 1 98.81 76 THR B C 1
ATOM 2332 O O . THR B 1 76 ? -0.293 2.701 -12.188 1 98.81 76 THR B O 1
ATOM 2335 N N . HIS B 1 77 ? 0.62 1.914 -14.109 1 98.75 77 HIS B N 1
ATOM 2336 C CA . HIS B 1 77 ? 1.127 0.67 -13.547 1 98.75 77 HIS B CA 1
ATOM 2337 C C . HIS B 1 77 ? 2.516 0.343 -14.086 1 98.75 77 HIS B C 1
ATOM 2339 O O . HIS B 1 77 ? 2.816 0.627 -15.25 1 98.75 77 HIS B O 1
ATOM 2345 N N . ALA B 1 78 ? 3.266 -0.32 -13.289 1 98.31 78 ALA B N 1
ATOM 2346 C CA . ALA B 1 78 ? 4.586 -0.766 -13.734 1 98.31 78 ALA B CA 1
ATOM 2347 C C . ALA B 1 78 ? 4.48 -2.055 -14.539 1 98.31 78 ALA B C 1
ATOM 2349 O O . ALA B 1 78 ? 5.227 -2.248 -15.508 1 98.31 78 ALA B O 1
ATOM 2350 N N . GLY B 1 79 ? 3.547 -2.893 -14.109 1 97.88 79 GLY B N 1
ATOM 2351 C CA . GLY B 1 79 ? 3.32 -4.145 -14.812 1 97.88 79 GLY B CA 1
ATOM 2352 C C . GLY B 1 79 ? 4.152 -5.293 -14.273 1 97.88 79 GLY B C 1
ATOM 2353 O O . GLY B 1 79 ? 3.805 -6.461 -14.461 1 97.88 79 GLY B O 1
ATOM 2354 N N . ASN B 1 80 ? 5.25 -5.027 -13.742 1 96.38 80 ASN B N 1
ATOM 2355 C CA . ASN B 1 80 ? 6.059 -5.969 -12.977 1 96.38 80 ASN B CA 1
ATOM 2356 C C . ASN B 1 80 ? 7.023 -5.246 -12.039 1 96.38 80 ASN B C 1
ATOM 2358 O O . ASN B 1 80 ? 7.062 -4.012 -12.008 1 96.38 80 ASN B O 1
ATOM 2362 N N . GLY B 1 81 ? 7.762 -5.961 -11.227 1 94.31 81 GLY B N 1
ATOM 2363 C CA . GLY B 1 81 ? 8.531 -5.395 -10.133 1 94.31 81 GLY B CA 1
ATOM 2364 C C . GLY B 1 81 ? 9.781 -4.676 -10.586 1 94.31 81 GLY B C 1
ATOM 2365 O O . GLY B 1 81 ? 10.531 -4.137 -9.773 1 94.31 81 GLY B O 1
ATOM 2366 N N . ALA B 1 82 ? 10.039 -4.586 -11.938 1 94.56 82 ALA B N 1
ATOM 2367 C CA . ALA B 1 82 ? 11.305 -4.035 -12.422 1 94.56 82 ALA B CA 1
ATOM 2368 C C . ALA B 1 82 ? 11.055 -2.912 -13.43 1 94.56 82 ALA B C 1
ATOM 2370 O O . ALA B 1 82 ? 12 -2.414 -14.055 1 94.56 82 ALA B O 1
ATOM 2371 N N . LEU B 1 83 ? 9.844 -2.527 -13.609 1 97.38 83 LEU B N 1
ATOM 2372 C CA . LEU B 1 83 ? 9.492 -1.535 -14.617 1 97.38 83 LEU B CA 1
ATOM 2373 C C . LEU B 1 83 ? 8.969 -0.259 -13.969 1 97.38 83 LEU B C 1
ATOM 2375 O O . LEU B 1 83 ? 8.523 -0.28 -12.82 1 97.38 83 LEU B O 1
ATOM 2379 N N . PRO B 1 84 ? 9.07 0.837 -14.711 1 98.25 84 PRO B N 1
ATOM 2380 C CA . PRO B 1 84 ? 8.672 2.131 -14.156 1 98.25 84 PRO B CA 1
ATOM 2381 C C . PRO B 1 84 ? 7.168 2.387 -14.273 1 98.25 84 PRO B C 1
ATOM 2383 O O . PRO B 1 84 ? 6.484 1.724 -15.055 1 98.25 84 PRO B O 1
ATOM 2386 N N . SER B 1 85 ? 6.664 3.242 -13.523 1 98.81 85 SER B N 1
ATOM 2387 C CA . SER B 1 85 ? 5.398 3.957 -13.625 1 98.81 85 SER B CA 1
ATOM 2388 C C . SER B 1 85 ? 5.539 5.402 -13.156 1 98.81 85 SER B C 1
ATOM 2390 O O . SER B 1 85 ? 6.637 5.84 -12.797 1 98.81 85 SER B O 1
ATOM 2392 N N . ALA B 1 86 ? 4.48 6.199 -13.18 1 98.88 86 ALA B N 1
ATOM 2393 C CA . ALA B 1 86 ? 4.57 7.613 -12.828 1 98.88 86 ALA B CA 1
ATOM 2394 C C . ALA B 1 86 ? 5.023 7.793 -11.383 1 98.88 86 ALA B C 1
ATOM 2396 O O . ALA B 1 86 ? 4.715 6.969 -10.523 1 98.88 86 ALA B O 1
ATOM 2397 N N . PRO B 1 87 ? 5.754 8.93 -11.117 1 98.88 87 PRO B N 1
ATOM 2398 C CA . PRO B 1 87 ? 6.133 9.195 -9.727 1 98.88 87 PRO B CA 1
ATOM 2399 C C . PRO B 1 87 ? 4.934 9.234 -8.781 1 98.88 87 PRO B C 1
ATOM 2401 O O . PRO B 1 87 ? 3.877 9.758 -9.141 1 98.88 87 PRO B O 1
ATOM 2404 N N . GLY B 1 88 ? 5.094 8.594 -7.613 1 98.75 88 GLY B N 1
ATOM 2405 C CA . GLY B 1 88 ? 4.043 8.617 -6.609 1 98.75 88 GLY B CA 1
ATOM 2406 C C . GLY B 1 88 ? 3.098 7.434 -6.711 1 98.75 88 GLY B C 1
ATOM 2407 O O . GLY B 1 88 ? 2.285 7.203 -5.812 1 98.75 88 GLY B O 1
ATOM 2408 N N . THR B 1 89 ? 3.191 6.648 -7.785 1 98.81 89 THR B N 1
ATOM 2409 C CA . THR B 1 89 ? 2.359 5.457 -7.914 1 98.81 89 THR B CA 1
ATOM 2410 C C . THR B 1 89 ? 2.945 4.297 -7.117 1 98.81 89 THR B C 1
ATOM 2412 O O . THR B 1 89 ? 4.137 4.293 -6.801 1 98.81 89 THR B O 1
ATOM 2415 N N . LEU B 1 90 ? 2.084 3.373 -6.707 1 98.62 90 LEU B N 1
ATOM 2416 C CA . LEU B 1 90 ? 2.562 2.113 -6.148 1 98.62 90 LEU B CA 1
ATOM 2417 C C . LEU B 1 90 ? 3.133 1.215 -7.238 1 98.62 90 LEU B C 1
ATOM 2419 O O . LEU B 1 90 ? 2.406 0.783 -8.133 1 98.62 90 LEU B O 1
ATOM 2423 N N . GLN B 1 91 ? 4.41 0.951 -7.145 1 98.38 91 GLN B N 1
ATOM 2424 C CA . GLN B 1 91 ? 5.086 0.134 -8.148 1 98.38 91 GLN B CA 1
ATOM 2425 C C . GLN B 1 91 ? 4.773 -1.348 -7.949 1 98.38 91 GLN B C 1
ATOM 2427 O O . GLN B 1 91 ? 4.504 -2.064 -8.914 1 98.38 91 GLN B O 1
ATOM 2432 N N . HIS B 1 92 ? 4.84 -1.829 -6.734 1 98.62 92 HIS B N 1
ATOM 2433 C CA . HIS B 1 92 ? 4.375 -3.162 -6.367 1 98.62 92 HIS B CA 1
ATOM 2434 C C . HIS B 1 92 ? 4.035 -3.236 -4.883 1 98.62 92 HIS B C 1
ATOM 2436 O O . HIS B 1 92 ? 4.453 -2.377 -4.102 1 98.62 92 HIS B O 1
ATOM 2442 N N . LEU B 1 93 ? 3.242 -4.227 -4.52 1 98.69 93 LEU B N 1
ATOM 2443 C CA . LEU B 1 93 ? 2.793 -4.484 -3.154 1 98.69 93 LEU B CA 1
ATOM 2444 C C . LEU B 1 93 ? 3.268 -5.855 -2.678 1 98.69 93 LEU B C 1
ATOM 2446 O O . LEU B 1 93 ? 3.045 -6.863 -3.352 1 98.69 93 LEU B O 1
ATOM 2450 N N . ALA B 1 94 ? 3.906 -5.879 -1.543 1 98.81 94 ALA B N 1
ATOM 2451 C CA . ALA B 1 94 ? 4.367 -7.137 -0.961 1 98.81 94 ALA B CA 1
ATOM 2452 C C . ALA B 1 94 ? 3.592 -7.469 0.312 1 98.81 94 ALA B C 1
ATOM 2454 O O . ALA B 1 94 ? 3.764 -6.809 1.339 1 98.81 94 ALA B O 1
ATOM 2455 N N . PHE B 1 95 ? 2.812 -8.477 0.255 1 98.81 95 PHE B N 1
ATOM 2456 C CA . PHE B 1 95 ? 2.166 -9.016 1.447 1 98.81 95 PHE B CA 1
ATOM 2457 C C . PHE B 1 95 ? 3.164 -9.789 2.301 1 98.81 95 PHE B C 1
ATOM 2459 O O . PHE B 1 95 ? 4.164 -10.305 1.788 1 98.81 95 PHE B O 1
ATOM 2466 N N . ARG B 1 96 ? 2.836 -9.891 3.553 1 98.31 96 ARG B N 1
ATOM 2467 C CA . ARG B 1 96 ? 3.744 -10.57 4.477 1 98.31 96 ARG B CA 1
ATOM 2468 C C . ARG B 1 96 ? 3.229 -11.961 4.828 1 98.31 96 ARG B C 1
ATOM 2470 O O . ARG B 1 96 ? 2.031 -12.141 5.055 1 98.31 96 ARG B O 1
ATOM 2477 N N . VAL B 1 97 ? 4.125 -12.891 4.879 1 98.25 97 VAL B N 1
ATOM 2478 C CA . VAL B 1 97 ? 3.926 -14.125 5.625 1 98.25 97 VAL B CA 1
ATOM 2479 C C . VAL B 1 97 ? 5.098 -14.352 6.578 1 98.25 97 VAL B C 1
ATOM 2481 O O . VAL B 1 97 ? 6.133 -13.695 6.461 1 98.25 97 VAL B O 1
ATOM 2484 N N . ASP B 1 98 ? 5 -15.336 7.492 1 96.25 98 ASP B N 1
ATOM 2485 C CA . ASP B 1 98 ? 5.914 -15.336 8.633 1 96.25 98 ASP B CA 1
ATOM 2486 C C . ASP B 1 98 ? 7.098 -16.266 8.383 1 96.25 98 ASP B C 1
ATOM 2488 O O . ASP B 1 98 ? 8.172 -16.078 8.969 1 96.25 98 ASP B O 1
ATOM 2492 N N . THR B 1 99 ? 6.918 -17.344 7.609 1 97.12 99 THR B N 1
ATOM 2493 C CA . THR B 1 99 ? 7.977 -18.328 7.43 1 97.12 99 THR B CA 1
ATOM 2494 C C . THR B 1 99 ? 8.125 -18.703 5.957 1 97.12 99 THR B C 1
ATOM 2496 O O . THR B 1 99 ? 7.238 -18.422 5.148 1 97.12 99 THR B O 1
ATOM 2499 N N . ASP B 1 100 ? 9.211 -19.391 5.68 1 97.31 100 ASP B N 1
ATOM 2500 C CA . ASP B 1 100 ? 9.422 -19.906 4.332 1 97.31 100 ASP B CA 1
ATOM 2501 C C . ASP B 1 100 ? 8.344 -20.922 3.959 1 97.31 100 ASP B C 1
ATOM 2503 O O . ASP B 1 100 ? 7.906 -20.969 2.809 1 97.31 100 ASP B O 1
ATOM 2507 N N . ALA B 1 101 ? 7.98 -21.719 4.891 1 97.19 101 ALA B N 1
ATOM 2508 C CA . ALA B 1 101 ? 6.918 -22.688 4.641 1 97.19 101 ALA B CA 1
ATOM 2509 C C . ALA B 1 101 ? 5.609 -22 4.281 1 97.19 101 ALA B C 1
ATOM 2511 O O . ALA B 1 101 ? 4.883 -22.438 3.395 1 97.19 101 ALA B O 1
ATOM 2512 N N . ASP B 1 102 ? 5.34 -20.875 4.977 1 98 102 ASP B N 1
ATOM 2513 C CA . ASP B 1 102 ? 4.148 -20.078 4.672 1 98 102 ASP B CA 1
ATOM 2514 C C . ASP B 1 102 ? 4.227 -19.484 3.266 1 98 102 ASP B C 1
ATOM 2516 O O . ASP B 1 102 ? 3.209 -19.375 2.578 1 98 102 ASP B O 1
ATOM 2520 N N . LEU B 1 103 ? 5.395 -19.094 2.893 1 98.31 103 LEU B N 1
ATOM 2521 C CA . LEU B 1 103 ? 5.609 -18.547 1.557 1 98.31 103 LEU B CA 1
ATOM 2522 C C . LEU B 1 103 ? 5.262 -19.578 0.485 1 98.31 103 LEU B C 1
ATOM 2524 O O . LEU B 1 103 ? 4.551 -19.266 -0.473 1 98.31 103 LEU B O 1
ATOM 2528 N N . VAL B 1 104 ? 5.703 -20.766 0.649 1 97.81 104 VAL B N 1
ATOM 2529 C CA . VAL B 1 104 ? 5.434 -21.844 -0.287 1 97.81 104 VAL B CA 1
ATOM 2530 C C . VAL B 1 104 ? 3.941 -22.172 -0.275 1 97.81 104 VAL B C 1
ATOM 2532 O O . VAL B 1 104 ? 3.344 -22.422 -1.327 1 97.81 104 VAL B O 1
ATOM 2535 N N . ALA B 1 105 ? 3.389 -22.125 0.893 1 98.12 105 ALA B N 1
ATOM 2536 C CA . ALA B 1 105 ? 1.956 -22.391 1.004 1 98.12 105 ALA B CA 1
ATOM 2537 C C . ALA B 1 105 ? 1.144 -21.359 0.218 1 98.12 105 ALA B C 1
ATOM 2539 O O . ALA B 1 105 ? 0.178 -21.719 -0.463 1 98.12 105 ALA B O 1
ATOM 2540 N N . MET B 1 106 ? 1.525 -20.141 0.333 1 98.69 106 MET B N 1
ATOM 2541 C CA . MET B 1 106 ? 0.84 -19.094 -0.421 1 98.69 106 MET B CA 1
ATOM 2542 C C . MET B 1 106 ? 1.026 -19.297 -1.921 1 98.69 106 MET B C 1
ATOM 2544 O O . MET B 1 106 ? 0.084 -19.125 -2.697 1 98.69 106 MET B O 1
ATOM 2548 N N . ARG B 1 107 ? 2.242 -19.609 -2.334 1 98.56 107 ARG B N 1
ATOM 2549 C CA . ARG B 1 107 ? 2.488 -19.906 -3.742 1 98.56 107 ARG B CA 1
ATOM 2550 C C . ARG B 1 107 ? 1.526 -20.969 -4.254 1 98.56 107 ARG B C 1
ATOM 2552 O O . ARG B 1 107 ? 0.897 -20.797 -5.297 1 98.56 107 ARG B O 1
ATOM 2559 N N . ASP B 1 108 ? 1.469 -22.047 -3.484 1 98.56 108 ASP B N 1
ATOM 2560 C CA . ASP B 1 108 ? 0.668 -23.203 -3.896 1 98.56 108 ASP B CA 1
ATOM 2561 C C . ASP B 1 108 ? -0.817 -22.844 -3.938 1 98.56 108 ASP B C 1
ATOM 2563 O O . ASP B 1 108 ? -1.531 -23.25 -4.855 1 98.56 108 ASP B O 1
ATOM 2567 N N . ARG B 1 109 ? -1.27 -22.125 -2.984 1 98.56 109 ARG B N 1
ATOM 2568 C CA . ARG B 1 109 ? -2.652 -21.656 -2.98 1 98.56 109 ARG B CA 1
ATOM 2569 C C . ARG B 1 109 ? -2.955 -20.828 -4.227 1 98.56 109 ARG B C 1
ATOM 2571 O O . ARG B 1 109 ? -3.945 -21.078 -4.914 1 98.56 109 ARG B O 1
ATOM 2578 N N . ILE B 1 110 ? -2.125 -19.859 -4.512 1 98.81 110 ILE B N 1
ATOM 2579 C CA . ILE B 1 110 ? -2.328 -18.953 -5.641 1 98.81 110 ILE B CA 1
ATOM 2580 C C . ILE B 1 110 ? -2.307 -19.75 -6.945 1 98.81 110 ILE B C 1
ATOM 2582 O O . ILE B 1 110 ? -3.186 -19.578 -7.797 1 98.81 110 ILE B O 1
ATOM 2586 N N . ARG B 1 111 ? -1.363 -20.656 -7.098 1 98.69 111 ARG B N 1
ATOM 2587 C CA . ARG B 1 111 ? -1.255 -21.484 -8.297 1 98.69 111 ARG B CA 1
ATOM 2588 C C . ARG B 1 111 ? -2.465 -22.391 -8.453 1 98.69 111 ARG B C 1
ATOM 2590 O O . ARG B 1 111 ? -2.91 -22.656 -9.57 1 98.69 111 ARG B O 1
ATOM 2597 N N . SER B 1 112 ? -2.979 -22.859 -7.352 1 98.25 112 SER B N 1
ATOM 2598 C CA . SER B 1 112 ? -4.133 -23.75 -7.395 1 98.25 112 SER B CA 1
ATOM 2599 C C . SER B 1 112 ? -5.363 -23.031 -7.941 1 98.25 112 SER B C 1
ATOM 2601 O O . SER B 1 112 ? -6.34 -23.688 -8.336 1 98.25 112 SER B O 1
ATOM 2603 N N . HIS B 1 113 ? -5.336 -21.75 -7.965 1 98.25 113 HIS B N 1
ATOM 2604 C CA . HIS B 1 113 ? -6.422 -20.953 -8.523 1 98.25 113 HIS B CA 1
ATOM 2605 C C . HIS B 1 113 ? -6.102 -20.516 -9.953 1 98.25 113 HIS B C 1
ATOM 2607 O O . HIS B 1 113 ? -6.762 -19.641 -10.5 1 98.25 113 HIS B O 1
ATOM 2613 N N . GLY B 1 114 ? -5.012 -21.031 -10.5 1 98.31 114 GLY B N 1
ATOM 2614 C CA . GLY B 1 114 ? -4.703 -20.844 -11.914 1 98.31 114 GLY B CA 1
ATOM 2615 C C . GLY B 1 114 ? -3.857 -19.625 -12.18 1 98.31 114 GLY B C 1
ATOM 2616 O O . GLY B 1 114 ? -3.707 -19.203 -13.328 1 98.31 114 GLY B O 1
ATOM 2617 N N . VAL B 1 115 ? -3.352 -18.984 -11.188 1 98.75 115 VAL B N 1
ATOM 2618 C CA . VAL B 1 115 ? -2.52 -17.797 -11.336 1 98.75 115 VAL B CA 1
ATOM 2619 C C . VAL B 1 115 ? -1.047 -18.188 -11.367 1 98.75 115 VAL B C 1
ATOM 2621 O O . VAL B 1 115 ? -0.576 -18.922 -10.484 1 98.75 115 VAL B O 1
ATOM 2624 N N . ASN B 1 116 ? -0.313 -17.781 -12.391 1 98.81 116 ASN B N 1
ATOM 2625 C CA . ASN B 1 116 ? 1.119 -18.047 -12.461 1 98.81 116 ASN B CA 1
ATOM 2626 C C . ASN B 1 116 ? 1.892 -17.266 -11.406 1 98.81 116 ASN B C 1
ATOM 2628 O O . ASN B 1 116 ? 1.588 -16.109 -11.141 1 98.81 116 ASN B O 1
ATOM 2632 N N . VAL B 1 117 ? 2.871 -17.953 -10.82 1 98.69 117 VAL B N 1
ATOM 2633 C CA . VAL B 1 117 ? 3.668 -17.344 -9.75 1 98.69 117 VAL B CA 1
ATOM 2634 C C . VAL B 1 117 ? 5.152 -17.578 -10.023 1 98.69 117 VAL B C 1
ATOM 2636 O O . VAL B 1 117 ? 5.578 -18.703 -10.289 1 98.69 117 VAL B O 1
ATOM 2639 N N . ILE B 1 118 ? 5.906 -16.516 -9.914 1 97.75 118 ILE B N 1
ATOM 2640 C CA . ILE B 1 118 ? 7.352 -16.578 -10.102 1 97.75 118 ILE B CA 1
ATOM 2641 C C . ILE B 1 118 ? 8.047 -16.609 -8.742 1 97.75 118 ILE B C 1
ATOM 2643 O O . ILE B 1 118 ? 7.789 -15.758 -7.891 1 97.75 118 ILE B O 1
ATOM 2647 N N . GLY B 1 119 ? 9.047 -17.578 -8.617 1 96.88 119 GLY B N 1
ATOM 2648 C CA . GLY B 1 119 ? 9.828 -17.656 -7.398 1 96.88 119 GLY B CA 1
ATOM 2649 C C . GLY B 1 119 ? 9.672 -18.984 -6.672 1 96.88 119 GLY B C 1
ATOM 2650 O O . GLY B 1 119 ? 9.133 -19.938 -7.227 1 96.88 119 GLY B O 1
ATOM 2651 N N . PRO B 1 120 ? 10.195 -18.984 -5.48 1 97.62 120 PRO B N 1
ATOM 2652 C CA . PRO B 1 120 ? 10.688 -17.891 -4.637 1 97.62 120 PRO B CA 1
ATOM 2653 C C . PRO B 1 120 ? 12.047 -17.375 -5.086 1 97.62 120 PRO B C 1
ATOM 2655 O O . PRO B 1 120 ? 12.875 -18.141 -5.594 1 97.62 120 PRO B O 1
ATOM 2658 N N . ILE B 1 121 ? 12.219 -16.062 -4.887 1 97.56 121 ILE B N 1
ATOM 2659 C CA . ILE B 1 121 ? 13.477 -15.359 -5.133 1 97.56 121 ILE B CA 1
ATOM 2660 C C . ILE B 1 121 ? 14.07 -14.883 -3.812 1 97.56 121 ILE B C 1
ATOM 2662 O O . ILE B 1 121 ? 13.359 -14.367 -2.949 1 97.56 121 ILE B O 1
ATOM 2666 N N . ASP B 1 122 ? 15.359 -15.102 -3.611 1 97.62 122 ASP B N 1
ATOM 2667 C CA . ASP B 1 122 ? 16.062 -14.656 -2.416 1 97.62 122 ASP B CA 1
ATOM 2668 C C . ASP B 1 122 ? 16.734 -13.297 -2.646 1 97.62 122 ASP B C 1
ATOM 2670 O O . ASP B 1 122 ? 17.656 -13.188 -3.455 1 97.62 122 ASP B O 1
ATOM 2674 N N . HIS B 1 123 ? 16.297 -12.289 -1.88 1 96.62 123 HIS B N 1
ATOM 2675 C CA . HIS B 1 123 ? 16.844 -10.945 -2.006 1 96.62 123 HIS B CA 1
ATOM 2676 C C . HIS B 1 123 ? 17.828 -10.633 -0.879 1 96.62 123 HIS B C 1
ATOM 2678 O O . HIS B 1 123 ? 18.266 -9.492 -0.733 1 96.62 123 HIS B O 1
ATOM 2684 N N . GLY B 1 124 ? 18.109 -11.625 -0.03 1 95.5 124 GLY B N 1
ATOM 2685 C CA . GLY B 1 124 ? 18.969 -11.414 1.131 1 95.5 124 GLY B CA 1
ATOM 2686 C C . GLY B 1 124 ? 18.203 -10.922 2.348 1 95.5 124 GLY B C 1
ATOM 2687 O O . GLY B 1 124 ? 18.141 -11.609 3.371 1 95.5 124 GLY B O 1
ATOM 2688 N N . MET B 1 125 ? 17.547 -9.828 2.199 1 95.38 125 MET B N 1
ATOM 2689 C CA . MET B 1 125 ? 16.797 -9.258 3.318 1 95.38 125 MET B CA 1
ATOM 2690 C C . MET B 1 125 ? 15.422 -9.914 3.445 1 95.38 125 MET B C 1
ATOM 2692 O O . MET B 1 125 ? 14.781 -9.82 4.492 1 95.38 125 MET B O 1
ATOM 2696 N N . CYS B 1 126 ? 14.969 -10.523 2.318 1 97.31 126 CYS B N 1
ATOM 2697 C CA . CYS B 1 126 ? 13.703 -11.25 2.307 1 97.31 126 CYS B CA 1
ATOM 2698 C C . CYS B 1 126 ? 13.672 -12.273 1.179 1 97.31 126 CYS B C 1
ATOM 2700 O O . CYS B 1 126 ? 14.547 -12.273 0.312 1 97.31 126 CYS B O 1
ATOM 2702 N N . ARG B 1 127 ? 12.82 -13.203 1.257 1 97.94 127 ARG B N 1
ATOM 2703 C CA . ARG B 1 127 ? 12.453 -14.125 0.181 1 97.94 127 ARG B CA 1
ATOM 2704 C C . ARG B 1 127 ? 11.039 -13.852 -0.313 1 97.94 127 ARG B C 1
ATOM 2706 O O . ARG B 1 127 ? 10.133 -13.586 0.485 1 97.94 127 ARG B O 1
ATOM 2713 N N . SER B 1 128 ? 10.875 -13.891 -1.623 1 97.62 128 SER B N 1
ATOM 2714 C CA . SER B 1 128 ? 9.57 -13.453 -2.109 1 97.62 128 SER B CA 1
ATOM 2715 C C . SER B 1 128 ? 9.141 -14.258 -3.332 1 97.62 128 SER B C 1
ATOM 2717 O O . SER B 1 128 ? 9.969 -14.891 -3.99 1 97.62 128 SER B O 1
ATOM 2719 N N . ILE B 1 129 ? 7.859 -14.297 -3.615 1 98.69 129 ILE B N 1
ATOM 2720 C CA . ILE B 1 129 ? 7.227 -14.75 -4.848 1 98.69 129 ILE B CA 1
ATOM 2721 C C . ILE B 1 129 ? 6.465 -13.594 -5.496 1 98.69 129 ILE B C 1
ATOM 2723 O O . ILE B 1 129 ? 6.02 -12.672 -4.805 1 98.69 129 ILE B O 1
ATOM 2727 N N . TYR B 1 130 ? 6.316 -13.68 -6.836 1 98.62 130 TYR B N 1
ATOM 2728 C CA . TYR B 1 130 ? 5.711 -12.586 -7.586 1 98.62 130 TYR B CA 1
ATOM 2729 C C . TYR B 1 130 ? 4.578 -13.094 -8.469 1 98.62 130 TYR B C 1
ATOM 2731 O O . TYR B 1 130 ? 4.676 -14.172 -9.062 1 98.62 130 TYR B O 1
ATOM 2739 N N . PHE B 1 131 ? 3.561 -12.312 -8.609 1 98.81 131 PHE B N 1
ATOM 2740 C CA . PHE B 1 131 ? 2.4 -12.625 -9.43 1 98.81 131 PHE B CA 1
ATOM 2741 C C . PHE B 1 131 ? 1.587 -11.367 -9.719 1 98.81 131 PHE B C 1
ATOM 2743 O O . PHE B 1 131 ? 1.91 -10.281 -9.219 1 98.81 131 PHE B O 1
ATOM 2750 N N . ALA B 1 132 ? 0.624 -11.461 -10.562 1 98.75 132 ALA B N 1
ATOM 2751 C CA . ALA B 1 132 ? -0.248 -10.336 -10.906 1 98.75 132 ALA B CA 1
ATOM 2752 C C . ALA B 1 132 ? -1.615 -10.484 -10.25 1 98.75 132 ALA B C 1
ATOM 2754 O O . ALA B 1 132 ? -2.098 -11.602 -10.047 1 98.75 132 ALA B O 1
ATOM 2755 N N . GLY B 1 133 ? -2.137 -9.359 -9.859 1 98.69 133 GLY B N 1
ATOM 2756 C CA . GLY B 1 133 ? -3.527 -9.281 -9.438 1 98.69 133 GLY B CA 1
ATOM 2757 C C . GLY B 1 133 ? -4.434 -8.664 -10.484 1 98.69 133 GLY B C 1
ATOM 2758 O O . GLY B 1 133 ? -4.012 -8.43 -11.617 1 98.69 133 GLY B O 1
ATOM 2759 N N . PRO B 1 134 ? -5.695 -8.461 -10.164 1 98.38 134 PRO B N 1
ATOM 2760 C CA . PRO B 1 134 ? -6.617 -7.82 -11.102 1 98.38 134 PRO B CA 1
ATOM 2761 C C . PRO B 1 134 ? -6.145 -6.441 -11.555 1 98.38 134 PRO B C 1
ATOM 2763 O O . PRO B 1 134 ? -5.379 -5.785 -10.836 1 98.38 134 PRO B O 1
ATOM 2766 N N . ASP B 1 135 ? -6.555 -6.023 -12.734 1 98.25 135 ASP B N 1
ATOM 2767 C CA . ASP B 1 135 ? -6.352 -4.68 -13.258 1 98.25 135 ASP B CA 1
ATOM 2768 C C . ASP B 1 135 ? -4.871 -4.293 -13.227 1 98.25 135 ASP B C 1
ATOM 2770 O O . ASP B 1 135 ? -4.527 -3.18 -12.82 1 98.25 135 ASP B O 1
ATOM 2774 N N . GLN B 1 136 ? -3.992 -5.223 -13.484 1 97.56 136 GLN B N 1
ATOM 2775 C CA . GLN B 1 136 ? -2.57 -5.02 -13.734 1 97.56 136 GLN B CA 1
ATOM 2776 C C . GLN B 1 136 ? -1.825 -4.711 -12.438 1 97.56 136 GLN B C 1
ATOM 2778 O O . GLN B 1 136 ? -0.765 -4.082 -12.461 1 97.56 136 GLN B O 1
ATOM 2783 N N . MET B 1 137 ? -2.381 -5.129 -11.312 1 98.56 137 MET B N 1
ATOM 2784 C CA . MET B 1 137 ? -1.665 -4.984 -10.047 1 98.56 137 MET B CA 1
ATOM 2785 C C . MET B 1 137 ? -0.426 -5.871 -10.016 1 98.56 137 MET B C 1
ATOM 2787 O O . MET B 1 137 ? -0.487 -7.043 -10.398 1 98.56 137 MET B O 1
ATOM 2791 N N . THR B 1 138 ? 0.668 -5.324 -9.625 1 98.69 138 THR B N 1
ATOM 2792 C CA . THR B 1 138 ? 1.894 -6.082 -9.398 1 98.69 138 THR B CA 1
ATOM 2793 C C . THR B 1 138 ? 2.02 -6.48 -7.93 1 98.69 138 THR B C 1
ATOM 2795 O O . THR B 1 138 ? 2.191 -5.625 -7.062 1 98.69 138 THR B O 1
ATOM 2798 N N . LEU B 1 139 ? 1.993 -7.793 -7.664 1 98.88 139 LEU B N 1
ATOM 2799 C CA . LEU B 1 139 ? 1.879 -8.273 -6.293 1 98.88 139 LEU B CA 1
ATOM 2800 C C . LEU B 1 139 ? 3.039 -9.203 -5.945 1 98.88 139 LEU B C 1
ATOM 2802 O O . LEU B 1 139 ? 3.635 -9.82 -6.828 1 98.88 139 LEU B O 1
ATOM 2806 N N . GLU B 1 140 ? 3.303 -9.18 -4.746 1 98.88 140 GLU B N 1
ATOM 2807 C CA . GLU B 1 140 ? 4.375 -9.945 -4.113 1 98.88 140 GLU B CA 1
ATOM 2808 C C . GLU B 1 140 ? 3.934 -10.5 -2.762 1 98.88 140 GLU B C 1
ATOM 2810 O O . GLU B 1 140 ? 3.084 -9.914 -2.09 1 98.88 140 GLU B O 1
ATOM 2815 N N . VAL B 1 141 ? 4.359 -11.711 -2.406 1 98.88 141 VAL B N 1
ATOM 2816 C CA . VAL B 1 141 ? 4.379 -12.195 -1.03 1 98.88 141 VAL B CA 1
ATOM 2817 C C . VAL B 1 141 ? 5.82 -12.383 -0.567 1 98.88 141 VAL B C 1
ATOM 2819 O O . VAL B 1 141 ? 6.648 -12.93 -1.301 1 98.88 141 VAL B O 1
ATOM 2822 N N . ALA B 1 142 ? 6.055 -11.93 0.652 1 98.75 142 ALA B N 1
ATOM 2823 C CA . ALA B 1 142 ? 7.441 -11.953 1.116 1 98.75 142 ALA B CA 1
ATOM 2824 C C . ALA B 1 142 ? 7.523 -12.367 2.58 1 98.75 142 ALA B C 1
ATOM 2826 O O . ALA B 1 142 ? 6.559 -12.219 3.332 1 98.75 142 ALA B O 1
ATOM 2827 N N . THR B 1 143 ? 8.625 -12.914 2.975 1 98.06 143 THR B N 1
ATOM 2828 C CA . THR B 1 143 ? 8.961 -13.234 4.359 1 98.06 143 THR B CA 1
ATOM 2829 C C . THR B 1 143 ? 10.406 -12.852 4.668 1 98.06 143 THR B C 1
ATOM 2831 O O . THR B 1 143 ? 11.266 -12.898 3.787 1 98.06 143 THR B O 1
ATOM 2834 N N . SER B 1 144 ? 10.609 -12.414 5.875 1 96.62 144 SER B N 1
ATOM 2835 C CA . SER B 1 144 ? 11.945 -12.102 6.375 1 96.62 144 SER B CA 1
ATOM 2836 C C . SER B 1 144 ? 12.242 -12.852 7.668 1 96.62 144 SER B C 1
ATOM 2838 O O . SER B 1 144 ? 11.344 -13.062 8.492 1 96.62 144 SER B O 1
ATOM 2840 N N . HIS B 1 145 ? 13.469 -13.188 7.852 1 91.88 145 HIS B N 1
ATOM 2841 C CA . HIS B 1 145 ? 13.875 -13.922 9.047 1 91.88 145 HIS B CA 1
ATOM 2842 C C . HIS B 1 145 ? 14.453 -12.992 10.102 1 91.88 145 HIS B C 1
ATOM 2844 O O . HIS B 1 145 ? 14.43 -13.305 11.297 1 91.88 145 HIS B O 1
ATOM 2850 N N . GLU B 1 146 ? 15.047 -11.953 9.711 1 91.5 146 GLU B N 1
ATOM 2851 C CA . GLU B 1 146 ? 15.664 -10.969 10.586 1 91.5 146 GLU B CA 1
ATOM 2852 C C . GLU B 1 146 ? 15.328 -9.547 10.141 1 91.5 146 GLU B C 1
ATOM 2854 O O . GLU B 1 146 ? 15.055 -9.312 8.961 1 91.5 146 GLU B O 1
ATOM 2859 N N . PRO B 1 147 ? 15.312 -8.648 11.125 1 93.44 147 PRO B N 1
ATOM 2860 C CA . PRO B 1 147 ? 15.164 -7.246 10.727 1 93.44 147 PRO B CA 1
ATOM 2861 C C . PRO B 1 147 ? 16.297 -6.766 9.82 1 93.44 147 PRO B C 1
ATOM 2863 O O . PRO B 1 147 ? 17.391 -7.32 9.852 1 93.44 147 PRO B O 1
ATOM 2866 N N . ILE B 1 148 ? 16.016 -5.789 9.031 1 96.56 148 ILE B N 1
ATOM 2867 C CA . ILE B 1 148 ? 17.016 -5.227 8.141 1 96.56 148 ILE B CA 1
ATOM 2868 C C . ILE B 1 148 ? 18.078 -4.484 8.953 1 96.56 148 ILE B C 1
ATOM 2870 O O . ILE B 1 148 ? 17.75 -3.631 9.781 1 96.56 148 ILE B O 1
ATOM 2874 N N . ASP B 1 149 ? 19.281 -4.824 8.797 1 95.81 149 ASP B N 1
ATOM 2875 C CA . ASP B 1 149 ? 20.406 -4.156 9.445 1 95.81 149 ASP B CA 1
ATOM 2876 C C . ASP B 1 149 ? 20.922 -2.998 8.594 1 95.81 149 ASP B C 1
ATOM 2878 O O . ASP B 1 149 ? 21.594 -3.217 7.586 1 95.81 149 ASP B O 1
ATOM 2882 N N . PRO B 1 150 ? 20.703 -1.789 9.047 1 97.38 150 PRO B N 1
ATOM 2883 C CA . PRO B 1 150 ? 21.094 -0.646 8.219 1 97.38 150 PRO B CA 1
ATOM 2884 C C . PRO B 1 150 ? 22.594 -0.634 7.902 1 97.38 150 PRO B C 1
ATOM 2886 O O . PRO B 1 150 ? 23 -0.139 6.848 1 97.38 150 PRO B O 1
ATOM 2889 N N . ALA B 1 151 ? 23.406 -1.142 8.766 1 96.75 151 ALA B N 1
ATOM 2890 C CA . ALA B 1 151 ? 24.859 -1.158 8.531 1 96.75 151 ALA B CA 1
ATOM 2891 C C . ALA B 1 151 ? 25.203 -2.018 7.32 1 96.75 151 ALA B C 1
ATOM 2893 O O . ALA B 1 151 ? 26.219 -1.791 6.668 1 96.75 151 ALA B O 1
ATOM 2894 N N . ARG B 1 152 ? 24.375 -2.973 7.035 1 97.56 152 ARG B N 1
ATOM 2895 C CA . ARG B 1 152 ? 24.656 -3.91 5.949 1 97.56 152 ARG B CA 1
ATOM 2896 C C . ARG B 1 152 ? 23.875 -3.537 4.695 1 97.56 152 ARG B C 1
ATOM 2898 O O . ARG B 1 152 ? 24.219 -3.967 3.592 1 97.56 152 ARG B O 1
ATOM 2905 N N . TRP B 1 153 ? 22.828 -2.662 4.863 1 98.19 153 TRP B N 1
ATOM 2906 C CA . TRP B 1 153 ? 21.922 -2.529 3.73 1 98.19 153 TRP B CA 1
ATOM 2907 C C . TRP B 1 153 ? 21.828 -1.079 3.27 1 98.19 153 TRP B C 1
ATOM 2909 O O . TRP B 1 153 ? 21.141 -0.773 2.293 1 98.19 153 TRP B O 1
ATOM 2919 N N . ILE B 1 154 ? 22.484 -0.218 3.91 1 98.75 154 ILE B N 1
ATOM 2920 C CA . ILE B 1 154 ? 22.656 1.125 3.369 1 98.75 154 ILE B CA 1
ATOM 2921 C C . ILE B 1 154 ? 24.031 1.238 2.707 1 98.75 154 ILE B C 1
ATOM 2923 O O . ILE B 1 154 ? 25.047 1.313 3.393 1 98.75 154 ILE B O 1
ATOM 2927 N N . ASP B 1 155 ? 23.953 1.201 1.424 1 98.38 155 ASP B N 1
ATOM 2928 C CA . ASP B 1 155 ? 25.172 1.273 0.626 1 98.38 155 ASP B CA 1
ATOM 2929 C C . ASP B 1 155 ? 25.672 2.715 0.504 1 98.38 155 ASP B C 1
ATOM 2931 O O . ASP B 1 155 ? 25 3.557 -0.092 1 98.38 155 ASP B O 1
ATOM 2935 N N . PRO B 1 156 ? 26.875 3.068 0.997 1 97.56 156 PRO B N 1
ATOM 2936 C CA . PRO B 1 156 ? 27.375 4.445 0.944 1 97.56 156 PRO B CA 1
ATOM 2937 C C . PRO B 1 156 ? 27.469 4.98 -0.482 1 97.56 156 PRO B C 1
ATOM 2939 O O . PRO B 1 156 ? 27.297 6.184 -0.709 1 97.56 156 PRO B O 1
ATOM 2942 N N . THR B 1 157 ? 27.766 4.129 -1.436 1 97.69 157 THR B N 1
ATOM 2943 C CA . THR B 1 157 ? 27.875 4.582 -2.816 1 97.69 157 THR B CA 1
ATOM 2944 C C . THR B 1 157 ? 26.516 5.012 -3.355 1 97.69 157 THR B C 1
ATOM 2946 O O . THR B 1 157 ? 26.422 5.918 -4.188 1 97.69 157 THR B O 1
ATOM 2949 N N . VAL B 1 158 ? 25.469 4.344 -2.9 1 98.62 158 VAL B N 1
ATOM 2950 C CA . VAL B 1 158 ? 24.125 4.672 -3.359 1 98.62 158 VAL B CA 1
ATOM 2951 C C . VAL B 1 158 ? 23.641 5.934 -2.654 1 98.62 158 VAL B C 1
ATOM 2953 O O . VAL B 1 158 ? 22.906 6.738 -3.242 1 98.62 158 VAL B O 1
ATOM 2956 N N . LEU B 1 159 ? 24 6.18 -1.361 1 98.69 159 LEU B N 1
ATOM 2957 C CA . LEU B 1 159 ? 23.75 7.473 -0.734 1 98.69 159 LEU B CA 1
ATOM 2958 C C . LEU B 1 159 ? 24.25 8.609 -1.61 1 98.69 159 LEU B C 1
ATOM 2960 O O . LEU B 1 159 ? 23.531 9.586 -1.844 1 98.69 159 LEU B O 1
ATOM 2964 N N . GLU B 1 160 ? 25.453 8.438 -2.129 1 98.12 160 GLU B N 1
ATOM 2965 C CA . GLU B 1 160 ? 26.062 9.445 -2.99 1 98.12 160 GLU B CA 1
ATOM 2966 C C . GLU B 1 160 ? 25.281 9.594 -4.293 1 98.12 160 GLU B C 1
ATOM 2968 O O . GLU B 1 160 ? 25.031 10.719 -4.746 1 98.12 160 GLU B O 1
ATOM 2973 N N . LYS B 1 161 ? 24.922 8.469 -4.922 1 98 161 LYS B N 1
ATOM 2974 C CA . LYS B 1 161 ? 24.141 8.492 -6.156 1 98 161 LYS B CA 1
ATOM 2975 C C . LYS B 1 161 ? 22.828 9.25 -5.961 1 98 161 LYS B C 1
ATOM 2977 O O . LYS B 1 161 ? 22.359 9.93 -6.875 1 98 161 LYS B O 1
ATOM 2982 N N . ALA B 1 162 ? 22.25 9.133 -4.77 1 98.5 162 ALA B N 1
ATOM 2983 C CA . ALA B 1 162 ? 20.953 9.734 -4.465 1 98.5 162 ALA B CA 1
ATOM 2984 C C . ALA B 1 162 ? 21.109 11.188 -4.016 1 98.5 162 ALA B C 1
ATOM 2986 O O . ALA B 1 162 ? 20.125 11.852 -3.691 1 98.5 162 ALA B O 1
ATOM 2987 N N . GLY B 1 163 ? 22.328 11.648 -3.906 1 98.62 163 GLY B N 1
ATOM 2988 C CA . GLY B 1 163 ? 22.594 13.016 -3.486 1 98.62 163 GLY B CA 1
ATOM 2989 C C . GLY B 1 163 ? 22.359 13.242 -2.004 1 98.62 163 GLY B C 1
ATOM 2990 O O . GLY B 1 163 ? 22 14.344 -1.587 1 98.62 163 GLY B O 1
ATOM 2991 N N . ILE B 1 164 ? 22.516 12.219 -1.22 1 98.88 164 ILE B N 1
ATOM 2992 C CA . ILE B 1 164 ? 22.266 12.297 0.218 1 98.88 164 ILE B CA 1
ATOM 2993 C C . ILE B 1 164 ? 23.594 12.461 0.953 1 98.88 164 ILE B C 1
ATOM 2995 O O . ILE B 1 164 ? 24.469 11.594 0.88 1 98.88 164 ILE B O 1
ATOM 2999 N N . SER B 1 165 ? 23.797 13.531 1.699 1 98.62 165 SER B N 1
ATOM 3000 C CA . SER B 1 165 ? 25.016 13.781 2.463 1 98.62 165 SER B CA 1
ATOM 3001 C C . SER B 1 165 ? 25.078 12.898 3.703 1 98.62 165 SER B C 1
ATOM 3003 O O . SER B 1 165 ? 24.078 12.297 4.098 1 98.62 165 SER B O 1
ATOM 3005 N N . ALA B 1 166 ? 26.25 12.852 4.289 1 97.75 166 ALA B N 1
ATOM 3006 C CA . ALA B 1 166 ? 26.422 12.086 5.523 1 97.75 166 ALA B CA 1
ATOM 3007 C C . ALA B 1 166 ? 25.5 12.609 6.625 1 97.75 166 ALA B C 1
ATOM 3009 O O . ALA B 1 166 ? 24.938 11.828 7.387 1 97.75 166 ALA B O 1
ATOM 3010 N N . GLU B 1 167 ? 25.422 13.875 6.691 1 98.31 167 GLU B N 1
ATOM 3011 C CA . GLU B 1 167 ? 24.562 14.492 7.703 1 98.31 167 GLU B CA 1
ATOM 3012 C C . GLU B 1 167 ? 23.094 14.141 7.477 1 98.31 167 GLU B C 1
ATOM 3014 O O . GLU B 1 167 ? 22.375 13.828 8.422 1 98.31 167 GLU B O 1
ATOM 3019 N N . GLU B 1 168 ? 22.641 14.234 6.266 1 98.75 168 GLU B N 1
ATOM 3020 C CA . GLU B 1 168 ? 21.266 13.859 5.93 1 98.75 168 GLU B CA 1
ATOM 3021 C C . GLU B 1 168 ? 21.016 12.391 6.25 1 98.75 168 GLU B C 1
ATOM 3023 O O . GLU B 1 168 ? 19.969 12.039 6.812 1 98.75 168 GLU B O 1
ATOM 3028 N N . ALA B 1 169 ? 21.953 11.547 5.84 1 98.75 169 ALA B N 1
ATOM 3029 C CA . ALA B 1 169 ? 21.812 10.117 6.094 1 98.75 169 ALA B CA 1
ATOM 3030 C C . ALA B 1 169 ? 21.625 9.844 7.582 1 98.75 169 ALA B C 1
ATOM 3032 O O . ALA B 1 169 ? 20.797 9.008 7.965 1 98.75 169 ALA B O 1
ATOM 3033 N N . GLN B 1 170 ? 22.422 10.5 8.391 1 98.44 170 GLN B N 1
ATOM 3034 C CA . GLN B 1 170 ? 22.297 10.328 9.836 1 98.44 170 GLN B CA 1
ATOM 3035 C C . GLN B 1 170 ? 20.906 10.734 10.312 1 98.44 170 GLN B C 1
ATOM 3037 O O . GLN B 1 170 ? 20.297 10.031 11.125 1 98.44 170 GLN B O 1
ATOM 3042 N N . ARG B 1 171 ? 20.375 11.844 9.805 1 98.62 171 ARG B N 1
ATOM 3043 C CA . ARG B 1 171 ? 19.047 12.297 10.18 1 98.62 171 ARG B CA 1
ATOM 3044 C C . ARG B 1 171 ? 17.969 11.32 9.695 1 98.62 171 ARG B C 1
ATOM 3046 O O . ARG B 1 171 ? 17.016 11.031 10.414 1 98.62 171 ARG B O 1
ATOM 3053 N N . PHE B 1 172 ? 18.156 10.82 8.477 1 98.88 172 PHE B N 1
ATOM 3054 C CA . PHE B 1 172 ? 17.172 9.914 7.898 1 98.88 172 PHE B CA 1
ATOM 3055 C C . PHE B 1 172 ? 17.141 8.594 8.648 1 98.88 172 PHE B C 1
ATOM 3057 O O . PHE B 1 172 ? 16.078 7.961 8.773 1 98.88 172 PHE B O 1
ATOM 3064 N N . LYS B 1 173 ? 18.312 8.133 9.188 1 98.69 173 LYS B N 1
ATOM 3065 C CA . LYS B 1 173 ? 18.406 6.863 9.906 1 98.69 173 LYS B CA 1
ATOM 3066 C C . LYS B 1 173 ? 17.828 6.973 11.305 1 98.69 173 LYS B C 1
ATOM 3068 O O . LYS B 1 173 ? 17.438 5.965 11.906 1 98.69 173 LYS B O 1
ATOM 3073 N N . ALA B 1 174 ? 17.797 8.148 11.766 1 98.38 174 ALA B N 1
ATOM 3074 C CA . ALA B 1 174 ? 17.328 8.422 13.117 1 98.38 174 ALA B CA 1
ATOM 3075 C C . ALA B 1 174 ? 16.562 9.734 13.18 1 98.38 174 ALA B C 1
ATOM 3077 O O . ALA B 1 174 ? 17.016 10.703 13.805 1 98.38 174 ALA B O 1
ATOM 3078 N N . PRO B 1 175 ? 15.383 9.719 12.586 1 98.38 175 PRO B N 1
ATOM 3079 C CA . PRO B 1 175 ? 14.617 10.969 12.617 1 98.38 175 PRO B CA 1
ATOM 3080 C C . PRO B 1 175 ? 14.297 11.438 14.031 1 98.38 175 PRO B C 1
ATOM 3082 O O . PRO B 1 175 ? 14.023 10.609 14.906 1 98.38 175 PRO B O 1
ATOM 3085 N N . ALA B 1 176 ? 14.281 12.711 14.203 1 97.62 176 ALA B N 1
ATOM 3086 C CA . ALA B 1 176 ? 14.078 13.305 15.523 1 97.62 176 ALA B CA 1
ATOM 3087 C C . ALA B 1 176 ? 12.68 13 16.047 1 97.62 176 ALA B C 1
ATOM 3089 O O . ALA B 1 176 ? 11.711 13.016 15.297 1 97.62 176 ALA B O 1
ATOM 3090 N N . ALA B 1 177 ? 12.656 12.773 17.312 1 96.88 177 ALA B N 1
ATOM 3091 C CA . ALA B 1 177 ? 11.359 12.578 17.969 1 96.88 177 ALA B CA 1
ATOM 3092 C C . ALA B 1 177 ? 10.547 13.875 17.969 1 96.88 177 ALA B C 1
ATOM 3094 O O . ALA B 1 177 ? 11.117 14.969 18 1 96.88 177 ALA B O 1
ATOM 3095 N N . TYR B 1 178 ? 9.281 13.719 17.891 1 95.12 178 TYR B N 1
ATOM 3096 C CA . TYR B 1 178 ? 8.406 14.859 18.109 1 95.12 178 TYR B CA 1
ATOM 3097 C C . TYR B 1 178 ? 8.07 15.023 19.578 1 95.12 178 TYR B C 1
ATOM 3099 O O . TYR B 1 178 ? 7.422 14.156 20.172 1 95.12 178 TYR B O 1
ATOM 3107 N N . THR B 1 179 ? 8.445 16.109 20.156 1 93.31 179 THR B N 1
ATOM 3108 C CA . THR B 1 179 ? 8.305 16.297 21.594 1 93.31 179 THR B CA 1
ATOM 3109 C C . THR B 1 179 ? 7.273 17.375 21.906 1 93.31 179 THR B C 1
ATOM 3111 O O . THR B 1 179 ? 7.141 17.812 23.047 1 93.31 179 THR B O 1
ATOM 3114 N N . GLY B 1 180 ? 6.453 17.766 20.938 1 91.75 180 GLY B N 1
ATOM 3115 C CA . GLY B 1 180 ? 5.461 18.828 21.125 1 91.75 180 GLY B CA 1
ATOM 3116 C C . GLY B 1 180 ? 5.859 20.141 20.484 1 91.75 180 GLY B C 1
ATOM 3117 O O . GLY B 1 180 ? 6.918 20.234 19.859 1 91.75 180 GLY B O 1
ATOM 3118 N N . PRO B 1 181 ? 5.043 21.078 20.547 1 93.19 181 PRO B N 1
ATOM 3119 C CA . PRO B 1 181 ? 3.85 21.141 21.391 1 93.19 181 PRO B CA 1
ATOM 3120 C C . PRO B 1 181 ? 2.682 20.344 20.828 1 93.19 181 PRO B C 1
ATOM 3122 O O . PRO B 1 181 ? 2.775 19.812 19.719 1 93.19 181 PRO B O 1
ATOM 3125 N N . SER B 1 182 ? 1.596 20.188 21.609 1 94.5 182 SER B N 1
ATOM 3126 C CA . SER B 1 182 ? 0.289 19.656 21.25 1 94.5 182 SER B CA 1
ATOM 3127 C C . SER B 1 182 ? -0.836 20.422 21.938 1 94.5 182 SER B C 1
ATOM 3129 O O . SER B 1 182 ? -0.798 20.641 23.156 1 94.5 182 SER B O 1
ATOM 3131 N N . PRO B 1 183 ? -1.757 20.922 21.156 1 94.81 183 PRO B N 1
ATOM 3132 C CA . PRO B 1 183 ? -1.983 20.719 19.734 1 94.81 183 PRO B CA 1
ATOM 3133 C C . PRO B 1 183 ? -1.176 21.672 18.859 1 94.81 183 PRO B C 1
ATOM 3135 O O . PRO B 1 183 ? -0.716 22.719 19.344 1 94.81 183 PRO B O 1
ATOM 3138 N N . VAL B 1 184 ? -0.933 21.266 17.672 1 97.06 184 VAL B N 1
ATOM 3139 C CA . VAL B 1 184 ? -0.341 22.125 16.641 1 97.06 184 VAL B CA 1
ATOM 3140 C C . VAL B 1 184 ? -1.429 22.609 15.695 1 97.06 184 VAL B C 1
ATOM 3142 O O . VAL B 1 184 ? -2.211 21.812 15.172 1 97.06 184 VAL B O 1
ATOM 3145 N N . SER B 1 185 ? -1.471 23.922 15.508 1 96.44 185 SER B N 1
ATOM 3146 C CA . SER B 1 185 ? -2.449 24.5 14.594 1 96.44 185 SER B CA 1
ATOM 3147 C C . SER B 1 185 ? -2.115 24.172 13.141 1 96.44 185 SER B C 1
ATOM 3149 O O . SER B 1 185 ? -0.985 23.797 12.828 1 96.44 185 SER B O 1
ATOM 3151 N N . GLN B 1 186 ? -3.133 24.328 12.32 1 98 186 GLN B N 1
ATOM 3152 C CA . GLN B 1 186 ? -2.914 24.203 10.891 1 98 186 GLN B CA 1
ATOM 3153 C C . GLN B 1 186 ? -1.833 25.156 10.406 1 98 186 GLN B C 1
ATOM 3155 O O . GLN B 1 186 ? -1.896 26.359 10.695 1 98 186 GLN B O 1
ATOM 3160 N N . PRO B 1 187 ? -0.833 24.641 9.719 1 98.19 187 PRO B N 1
ATOM 3161 C CA . PRO B 1 187 ? 0.138 25.578 9.156 1 98.19 187 PRO B CA 1
ATOM 3162 C C . PRO B 1 187 ? -0.428 26.391 7.988 1 98.19 187 PRO B C 1
ATOM 3164 O O . PRO B 1 187 ? -1.414 25.969 7.371 1 98.19 187 PRO B O 1
ATOM 3167 N N . PRO B 1 188 ? 0.212 27.578 7.68 1 97.12 188 PRO B N 1
ATOM 3168 C CA . PRO B 1 188 ? -0.224 28.297 6.484 1 97.12 188 PRO B CA 1
ATOM 3169 C C . PRO B 1 188 ? 0.009 27.5 5.199 1 97.12 188 PRO B C 1
ATOM 3171 O O . PRO B 1 188 ? 0.918 26.672 5.137 1 97.12 188 PRO B O 1
ATOM 3174 N N . TYR B 1 189 ? -0.876 27.797 4.258 1 97.5 189 TYR B N 1
ATOM 3175 C CA . TYR B 1 189 ? -0.692 27.188 2.945 1 97.5 189 TYR B CA 1
ATOM 3176 C C . TYR B 1 189 ? 0.671 27.531 2.363 1 97.5 189 TYR B C 1
ATOM 3178 O O . TYR B 1 189 ? 1.049 28.703 2.318 1 97.5 189 TYR B O 1
ATOM 3186 N N . ASP B 1 190 ? 1.461 26.578 1.998 1 97.88 190 ASP B N 1
ATOM 3187 C CA . ASP B 1 190 ? 2.758 26.703 1.342 1 97.88 190 ASP B CA 1
ATOM 3188 C C . ASP B 1 190 ? 2.793 25.906 0.038 1 97.88 190 ASP B C 1
ATOM 3190 O O . ASP B 1 190 ? 2.76 24.672 0.056 1 97.88 190 ASP B O 1
ATOM 3194 N N . PRO B 1 191 ? 2.863 26.594 -1.083 1 96.31 191 PRO B N 1
ATOM 3195 C CA . PRO B 1 191 ? 2.803 25.891 -2.367 1 96.31 191 PRO B CA 1
ATOM 3196 C C . PRO B 1 191 ? 3.963 24.922 -2.562 1 96.31 191 PRO B C 1
ATOM 3198 O O . PRO B 1 191 ? 3.912 24.062 -3.453 1 96.31 191 PRO B O 1
ATOM 3201 N N . ALA B 1 192 ? 4.977 24.984 -1.755 1 96.69 192 ALA B N 1
ATOM 3202 C CA . ALA B 1 192 ? 6.141 24.109 -1.896 1 96.69 192 ALA B CA 1
ATOM 3203 C C . ALA B 1 192 ? 5.906 22.766 -1.204 1 96.69 192 ALA B C 1
ATOM 3205 O O . ALA B 1 192 ? 6.668 21.812 -1.406 1 96.69 192 ALA B O 1
ATOM 3206 N N . LYS B 1 193 ? 4.875 22.656 -0.38 1 97.81 193 LYS B N 1
ATOM 3207 C CA . LYS B 1 193 ? 4.527 21.438 0.33 1 97.81 193 LYS B CA 1
ATOM 3208 C C . LYS B 1 193 ? 3.502 20.625 -0.456 1 97.81 193 LYS B C 1
ATOM 3210 O O . LYS B 1 193 ? 2.857 21.141 -1.37 1 97.81 193 LYS B O 1
ATOM 3215 N N . PRO B 1 194 ? 3.422 19.344 -0.127 1 97.88 194 PRO B N 1
ATOM 3216 C CA . PRO B 1 194 ? 2.363 18.562 -0.775 1 97.88 194 PRO B CA 1
ATOM 3217 C C . PRO B 1 194 ? 0.965 18.969 -0.319 1 97.88 194 PRO B C 1
ATOM 3219 O O . PRO B 1 194 ? 0.764 19.281 0.857 1 97.88 194 PRO B O 1
ATOM 3222 N N . HIS B 1 195 ? 0.037 18.938 -1.242 1 98 195 HIS B N 1
ATOM 3223 C CA . HIS B 1 195 ? -1.357 19.25 -0.945 1 98 195 HIS B CA 1
ATOM 3224 C C . HIS B 1 195 ? -2.297 18.266 -1.63 1 98 195 HIS B C 1
ATOM 3226 O O . HIS B 1 195 ? -2.053 17.844 -2.768 1 98 195 HIS B O 1
ATOM 3232 N N . MET B 1 196 ? -3.35 17.875 -0.937 1 97.44 196 MET B N 1
ATOM 3233 C CA . MET B 1 196 ? -4.402 17.094 -1.579 1 97.44 196 MET B CA 1
ATOM 3234 C C . MET B 1 196 ? -5.059 17.875 -2.705 1 97.44 196 MET B C 1
ATOM 3236 O O . MET B 1 196 ? -5.199 19.109 -2.611 1 97.44 196 MET B O 1
ATOM 3240 N N . ALA B 1 197 ? -5.543 17.156 -3.641 1 97.31 197 ALA B N 1
ATOM 3241 C CA . ALA B 1 197 ? -6.078 17.797 -4.84 1 97.31 197 ALA B CA 1
ATOM 3242 C C . ALA B 1 197 ? -7.543 18.188 -4.652 1 97.31 197 ALA B C 1
ATOM 3244 O O . ALA B 1 197 ? -8.438 17.359 -4.875 1 97.31 197 ALA B O 1
ATOM 3245 N N . TYR B 1 198 ? -7.809 19.312 -4.207 1 96.56 198 TYR B N 1
ATOM 3246 C CA . TYR B 1 198 ? -9.086 20.016 -4.152 1 96.56 198 TYR B CA 1
ATOM 3247 C C . TYR B 1 198 ? -9.031 21.312 -4.949 1 96.56 198 TYR B C 1
ATOM 3249 O O . TYR B 1 198 ? -7.949 21.844 -5.215 1 96.56 198 TYR B O 1
ATOM 3257 N N . PRO B 1 199 ? -10.242 21.781 -5.41 1 95.94 199 PRO B N 1
ATOM 3258 C CA . PRO B 1 199 ? -10.203 23.172 -5.863 1 95.94 199 PRO B CA 1
ATOM 3259 C C . PRO B 1 199 ? -9.586 24.109 -4.828 1 95.94 199 PRO B C 1
ATOM 3261 O O . PRO B 1 199 ? -9.859 23.984 -3.635 1 95.94 199 PRO B O 1
ATOM 3264 N N . GLN B 1 200 ? -8.766 25 -5.281 1 95.5 200 GLN B N 1
ATOM 3265 C CA . GLN B 1 200 ? -7.918 25.781 -4.379 1 95.5 200 GLN B CA 1
ATOM 3266 C C . GLN B 1 200 ? -8.75 26.516 -3.336 1 95.5 200 GLN B C 1
ATOM 3268 O O . GLN B 1 200 ? -8.43 26.5 -2.148 1 95.5 200 GLN B O 1
ATOM 3273 N N . GLU B 1 201 ? -9.781 27.188 -3.738 1 96.94 201 GLU B N 1
ATOM 3274 C CA . GLU B 1 201 ? -10.625 27.938 -2.812 1 96.94 201 GLU B CA 1
ATOM 3275 C C . GLU B 1 201 ? -11.227 27.016 -1.747 1 96.94 201 GLU B C 1
ATOM 3277 O O . GLU B 1 201 ? -11.25 27.359 -0.564 1 96.94 201 GLU B O 1
ATOM 3282 N N . THR B 1 202 ? -11.648 25.891 -2.17 1 96.31 202 THR B N 1
ATOM 3283 C CA . THR B 1 202 ? -12.219 24.906 -1.261 1 96.31 202 THR B CA 1
ATOM 3284 C C . THR B 1 202 ? -11.164 24.406 -0.276 1 96.31 202 THR B C 1
ATOM 3286 O O . THR B 1 202 ? -11.43 24.281 0.922 1 96.31 202 THR B O 1
ATOM 3289 N N . TYR B 1 203 ? -10.031 24.141 -0.828 1 96.56 203 TYR B N 1
ATOM 3290 C CA . TYR B 1 203 ? -8.945 23.641 0.003 1 96.56 203 TYR B CA 1
ATOM 3291 C C . TYR B 1 203 ? -8.555 24.656 1.061 1 96.56 203 TYR B C 1
ATOM 3293 O O . TYR B 1 203 ? -8.398 24.328 2.236 1 96.56 203 TYR B O 1
ATOM 3301 N N . LEU B 1 204 ? -8.398 25.922 0.668 1 97.5 204 LEU B N 1
ATOM 3302 C CA . LEU B 1 204 ? -8.023 26.984 1.592 1 97.5 204 LEU B CA 1
ATOM 3303 C C . LEU B 1 204 ? -9.094 27.188 2.66 1 97.5 204 LEU B C 1
ATOM 3305 O O . LEU B 1 204 ? -8.773 27.438 3.824 1 97.5 204 LEU B O 1
ATOM 3309 N N . GLN B 1 205 ? -10.312 27.047 2.287 1 96.94 205 GLN B N 1
ATOM 3310 C CA . GLN B 1 205 ? -11.398 27.125 3.26 1 96.94 205 GLN B CA 1
ATOM 3311 C C . GLN B 1 205 ? -11.32 25.969 4.262 1 96.94 205 GLN B C 1
ATOM 3313 O O . GLN B 1 205 ? -11.461 26.172 5.469 1 96.94 205 GLN B O 1
ATOM 3318 N N . MET B 1 206 ? -11.125 24.797 3.766 1 96.25 206 MET B N 1
ATOM 3319 C CA . MET B 1 206 ? -11.047 23.625 4.621 1 96.25 206 MET B CA 1
ATOM 3320 C C . MET B 1 206 ? -9.961 23.781 5.68 1 96.25 206 MET B C 1
ATOM 3322 O O . MET B 1 206 ? -10.188 23.516 6.859 1 96.25 206 MET B O 1
ATOM 3326 N N . ILE B 1 207 ? -8.773 24.266 5.262 1 96.88 207 ILE B N 1
ATOM 3327 C CA . ILE B 1 207 ? -7.648 24.297 6.188 1 96.88 207 ILE B CA 1
ATOM 3328 C C . ILE B 1 207 ? -7.77 25.516 7.113 1 96.88 207 ILE B C 1
ATOM 3330 O O . ILE B 1 207 ? -6.996 25.656 8.062 1 96.88 207 ILE B O 1
ATOM 3334 N N . SER B 1 208 ? -8.664 26.422 6.809 1 97.06 208 SER B N 1
ATOM 3335 C CA . SER B 1 208 ? -8.883 27.578 7.676 1 97.06 208 SER B CA 1
ATOM 3336 C C . SER B 1 208 ? -9.891 27.266 8.773 1 97.06 208 SER B C 1
ATOM 3338 O O . SER B 1 208 ? -9.992 28 9.758 1 97.06 208 SER B O 1
ATOM 3340 N N . LEU B 1 209 ? -10.664 26.203 8.664 1 96.88 209 LEU B N 1
ATOM 3341 C CA . LEU B 1 209 ? -11.688 25.828 9.633 1 96.88 209 LEU B CA 1
ATOM 3342 C C . LEU B 1 209 ? -11.062 25.141 10.844 1 96.88 209 LEU B C 1
ATOM 3344 O O . LEU B 1 209 ? -10.07 24.422 10.711 1 96.88 209 LEU B O 1
ATOM 3348 N N . PRO B 1 210 ? -11.766 25.359 12.008 1 96.69 210 PRO B N 1
ATOM 3349 C CA . PRO B 1 210 ? -11.336 24.562 13.164 1 96.69 210 PRO B CA 1
ATOM 3350 C C . PRO B 1 210 ? -11.516 23.062 12.945 1 96.69 210 PRO B C 1
ATOM 3352 O O . PRO B 1 210 ? -12.484 22.641 12.312 1 96.69 210 PRO B O 1
ATOM 3355 N N . ASP B 1 211 ? -10.648 22.281 13.5 1 96.38 211 ASP B N 1
ATOM 3356 C CA . ASP B 1 211 ? -10.688 20.828 13.328 1 96.38 211 ASP B CA 1
ATOM 3357 C C . ASP B 1 211 ? -12.039 20.266 13.75 1 96.38 211 ASP B C 1
ATOM 3359 O O . ASP B 1 211 ? -12.555 19.328 13.133 1 96.38 211 ASP B O 1
ATOM 3363 N N . GLU B 1 212 ? -12.547 20.844 14.828 1 96.12 212 GLU B N 1
ATOM 3364 C CA . GLU B 1 212 ? -13.812 20.359 15.367 1 96.12 212 GLU B CA 1
ATOM 3365 C C . GLU B 1 212 ? -14.93 20.469 14.344 1 96.12 212 GLU B C 1
ATOM 3367 O O . GLU B 1 212 ? -15.828 19.625 14.289 1 96.12 212 GLU B O 1
ATOM 3372 N N . VAL B 1 213 ? -14.914 21.547 13.586 1 97 213 VAL B N 1
ATOM 3373 C CA . VAL B 1 213 ? -15.922 21.766 12.555 1 97 213 VAL B CA 1
ATOM 3374 C C . VAL B 1 213 ? -15.781 20.719 11.453 1 97 213 VAL B C 1
ATOM 3376 O O . VAL B 1 213 ? -16.781 20.125 11.023 1 97 213 VAL B O 1
ATOM 3379 N N . ILE B 1 214 ? -14.586 20.422 11.062 1 95.25 214 ILE B N 1
ATOM 3380 C CA . ILE B 1 214 ? -14.312 19.438 10.023 1 95.25 214 ILE B CA 1
ATOM 3381 C C . ILE B 1 214 ? -14.727 18.047 10.508 1 95.25 214 ILE B C 1
ATOM 3383 O O . ILE B 1 214 ? -15.359 17.297 9.773 1 95.25 214 ILE B O 1
ATOM 3387 N N . THR B 1 215 ? -14.344 17.766 11.703 1 96.31 215 THR B N 1
ATOM 3388 C CA . THR B 1 215 ? -14.68 16.469 12.297 1 96.31 215 THR B CA 1
ATOM 3389 C C . THR B 1 215 ? -16.188 16.25 12.297 1 96.31 215 THR B C 1
ATOM 3391 O O . THR B 1 215 ? -16.672 15.203 11.867 1 96.31 215 THR B O 1
ATOM 3394 N N . LYS B 1 216 ? -16.875 17.219 12.758 1 95.94 216 LYS B N 1
ATOM 3395 C CA . LYS B 1 216 ? -18.328 17.109 12.836 1 95.94 216 LYS B CA 1
ATOM 3396 C C . LYS B 1 216 ? -18.938 16.953 11.453 1 95.94 216 LYS B C 1
ATOM 3398 O O . LYS B 1 216 ? -19.828 16.109 11.25 1 95.94 216 LYS B O 1
ATOM 3403 N N . ALA B 1 217 ? -18.484 17.703 10.484 1 94 217 ALA B N 1
ATOM 3404 C CA . ALA B 1 217 ? -19.078 17.719 9.141 1 94 217 ALA B CA 1
ATOM 3405 C C . ALA B 1 217 ? -18.703 16.453 8.367 1 94 217 ALA B C 1
ATOM 3407 O O . ALA B 1 217 ? -19.469 16 7.516 1 94 217 ALA B O 1
ATOM 3408 N N . GLY B 1 218 ? -17.562 15.859 8.656 1 93.88 218 GLY B N 1
ATOM 3409 C CA . GLY B 1 218 ? -17.031 14.797 7.809 1 93.88 218 GLY B CA 1
ATOM 3410 C C . GLY B 1 218 ? -17.234 13.414 8.391 1 93.88 218 GLY B C 1
ATOM 3411 O O . GLY B 1 218 ? -16.922 12.414 7.738 1 93.88 218 GLY B O 1
ATOM 3412 N N . SER B 1 219 ? -17.797 13.32 9.617 1 96 219 SER B N 1
ATOM 3413 C CA . SER B 1 219 ? -17.828 12.047 10.336 1 96 219 SER B CA 1
ATOM 3414 C C . SER B 1 219 ? -19.094 11.266 10.031 1 96 219 SER B C 1
ATOM 3416 O O . SER B 1 219 ? -20.172 11.836 9.93 1 96 219 SER B O 1
ATOM 3418 N N . TYR B 1 220 ? -18.891 9.984 9.75 1 94 220 TYR B N 1
ATOM 3419 C CA . TYR B 1 220 ? -19.922 8.961 9.641 1 94 220 TYR B CA 1
ATOM 3420 C C . TYR B 1 220 ? -19.688 7.844 10.656 1 94 220 TYR B C 1
ATOM 3422 O O . TYR B 1 220 ? -19.156 6.789 10.312 1 94 220 TYR B O 1
ATOM 3430 N N . SER B 1 221 ? -20.188 7.934 11.859 1 93.06 221 SER B N 1
ATOM 3431 C CA . SER B 1 221 ? -19.719 7.133 12.984 1 93.06 221 SER B CA 1
ATOM 3432 C C . SER B 1 221 ? -20.5 5.836 13.109 1 93.06 221 SER B C 1
ATOM 3434 O O . SER B 1 221 ? -20.078 4.902 13.789 1 93.06 221 SER B O 1
ATOM 3436 N N . GLU B 1 222 ? -21.609 5.773 12.438 1 93.69 222 GLU B N 1
ATOM 3437 C CA . GLU B 1 222 ? -22.469 4.602 12.609 1 93.69 222 GLU B CA 1
ATOM 3438 C C . GLU B 1 222 ? -22.25 3.598 11.477 1 93.69 222 GLU B C 1
ATOM 3440 O O . GLU B 1 222 ? -22.094 3.982 10.32 1 93.69 222 GLU B O 1
ATOM 3445 N N . PRO B 1 223 ? -22.266 2.322 11.812 1 95.62 223 PRO B N 1
ATOM 3446 C CA . PRO B 1 223 ? -22.219 1.316 10.75 1 95.62 223 PRO B CA 1
ATOM 3447 C C . PRO B 1 223 ? -23.438 1.354 9.852 1 95.62 223 PRO B C 1
ATOM 3449 O O . PRO B 1 223 ? -24.5 1.839 10.266 1 95.62 223 PRO B O 1
ATOM 3452 N N . PRO B 1 224 ? -23.312 0.887 8.703 1 95.44 224 PRO B N 1
ATOM 3453 C CA . PRO B 1 224 ? -24.438 0.94 7.754 1 95.44 224 PRO B CA 1
ATOM 3454 C C . PRO B 1 224 ? -25.547 -0.045 8.102 1 95.44 224 PRO B C 1
ATOM 3456 O O . PRO B 1 224 ? -26.672 0.107 7.633 1 95.44 224 PRO B O 1
ATOM 3459 N N . VAL B 1 225 ? -25.156 -1.131 8.805 1 94.69 225 VAL B N 1
ATOM 3460 C CA . VAL B 1 225 ? -26.156 -2.123 9.188 1 94.69 225 VAL B CA 1
ATOM 3461 C C . VAL B 1 225 ? -26.562 -1.918 10.641 1 94.69 225 VAL B C 1
ATOM 3463 O O . VAL B 1 225 ? -25.703 -1.904 11.531 1 94.69 225 VAL B O 1
ATOM 3466 N N . LEU B 1 226 ? -27.766 -1.687 10.828 1 87.75 226 LEU B N 1
ATOM 3467 C CA . LEU B 1 226 ? -28.297 -1.447 12.172 1 87.75 226 LEU B CA 1
ATOM 3468 C C . LEU B 1 226 ? -28.234 -2.721 13.016 1 87.75 226 LEU B C 1
ATOM 3470 O O . LEU B 1 226 ? -28.328 -3.826 12.477 1 87.75 226 LEU B O 1
ATOM 3474 N N . GLU B 1 227 ? -28.062 -2.516 14.328 1 79.94 227 GLU B N 1
ATOM 3475 C CA . GLU B 1 227 ? -28.078 -3.658 15.234 1 79.94 227 GLU B CA 1
ATOM 3476 C C . GLU B 1 227 ? -29.438 -4.352 15.219 1 79.94 227 GLU B C 1
ATOM 3478 O O . GLU B 1 227 ? -30.484 -3.691 15.188 1 79.94 227 GLU B O 1
ATOM 3483 N N . THR B 1 228 ? -29.484 -5.637 14.766 1 59.62 228 THR B N 1
ATOM 3484 C CA . THR B 1 228 ? -30.75 -6.332 14.93 1 59.62 228 THR B CA 1
ATOM 3485 C C . THR B 1 228 ? -31.172 -6.352 16.391 1 59.62 228 THR B C 1
ATOM 3487 O O . THR B 1 228 ? -30.391 -6.727 17.266 1 59.62 228 THR B O 1
ATOM 3490 N N . THR B 1 229 ? -32.094 -5.5 16.797 1 46.19 229 THR B N 1
ATOM 3491 C CA . THR B 1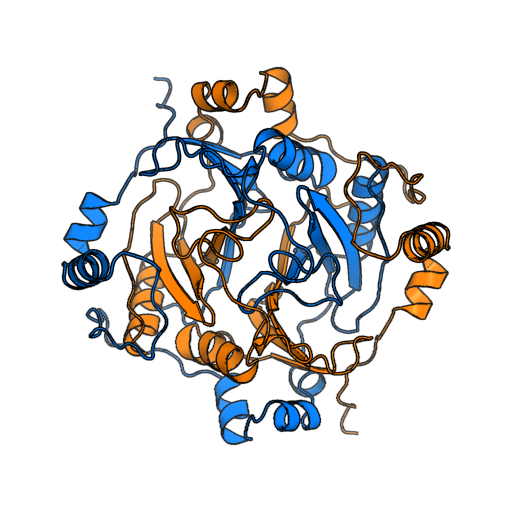 229 ? -32.75 -5.684 18.094 1 46.19 229 THR B CA 1
ATOM 3492 C C . THR B 1 229 ? -33.281 -7.113 18.234 1 46.19 229 THR B C 1
ATOM 3494 O O . THR B 1 229 ? -33.781 -7.695 17.266 1 46.19 229 THR B O 1
#

Organism: NCBI:txid2803784

Radius of gyration: 21.17 Å; Cα contacts (8 Å, |Δi|>4): 1131; chains: 2; bounding box: 69×59×47 Å

InterPro domains:
  IPR004360 Glyoxalase/fosfomycin resistance/dioxygenase domain [PF00903] (7-141)
  IPR029068 Glyoxalase/Bleomycin resistance protein/Dihydroxybiphenyl dioxygenase [G3DSA:3.10.180.10] (1-162)
  IPR029068 Glyoxalase/Bleomycin resistance protein/Dihydroxybiphenyl dioxygenase [SSF54593] (4-144)
  IPR037523 Vicinal oxygen chelate (VOC), core domain [PS51819] (7-144)
  IPR052537 Extradiol ring-cleavage dioxygenase [PTHR36110] (87-144)

Secondary structure (DSSP, 8-state):
--SS--EEEEEEEE-SSHHHHHHIIIIIT-PPEEEEEEPTT-TT-EEEEEESSSS-EEEEEE-TTGGGSPP-BTTTB-SSTTS---TTSEEEEEEE-SSHHHHHHHHHHHHHTT---EEEEE-SS-EEEEEE-GGG-EEEEEE-SS---HHHHB-HHHHHHTT--HHHHHHHHSPPPP---SSPPPPPP-TTS----S-HHHHHHHHHS-HHHHHHHH---S-SS----/--SS--EEEEEEEE-SSHHHHHHIIIIIT-PPEEEEEEPTT-TT-EEEEEESSSS-EEEEEE-TTGGGSPP-BTTTB-SSTTS---TTSEEEEEEE-SSHHHHHHHHHHHHHTT---EEEEE-SS-EEEEEE-GGG-EEEEEE-SS---HHHHB-HHHHHHTT--HHHHHHHHSPPPP---SSPPPPPP-TTS----S-HHHHHHHHHS-HHHHHHHH---S-SSPP--

Nearest PDB structures (foldseek):
  2rk0-assembly1_B  TM=8.483E-01  e=5.540E-08  Parafrankia sp. EAN1pec
  5ump-assembly1_B  TM=8.031E-01  e=1.766E-08  Streptomyces sp. CB03234
  2rk0-assembly1_A  TM=8.411E-01  e=8.642E-08  Parafrankia sp. EAN1pec
  1zsw-assembly1_A  TM=6.693E-01  e=2.241E-07  Bacillus cereus ATCC 14579
  2qqz-assembly1_B  TM=7.642E-01  e=1.414E-06  Bacillus anthracis str. Ames

Foldseek 3Di:
DDQDDPDAQEDEDEDPDVVQQQCCCCQLVVFDKDDWDAPAPAPQKIKTWTDPDPRYTYMYIYHPPVNVDDDDDQAQEVLEQPGHYHPPHDHAEEAEDEDPVVQVVSCVSNVVVVWDKDDQDDPPQWTKIWTADPPSHTYMYIYGDDHDDCVPPVDPVVCVVVVHDPVNVVCVVPPDGDPDDPPDAQDDDDPVDDDDDDDPVVRNVVSVDDPVVVCVVRDDPDDPDDDDD/DDQDDPDAQEDEDEDQDVVQQQCCCCQLVVFDWDDWDAPAPAPQKIKTWTDPDPRYTYMYIYHPPVNVDDDDDQAQEVLEQPGHYDPPHDHAEEAEDEDPVVQVVSCVSNVVVVWDKDDQDDPPQWTKIWTADPPSHTYMYIYGDDHDDCVPPVDVVVCVVVVHDPVNVVCVVPPDGDPDDPPDAQDDDDPVDDDDDDDPVVRNVVSVDDPVVVCVVRDDPDDPDDDDD

Sequence (458 aa):
MSQQPTGIHHLAFMAGDIKKHIAFFSEVMGCPLVALFDMHGVPGGLHAFLRMNDHGYFSIVQLPNVDDIPIELGKTHAGNGALPSAPGTLQHLAFRVDTDADLVAMRDRIRSHGVNVIGPIDHGMCRSIYFAGPDQMTLEVATSHEPIDPARWIDPTVLEKAGISAEEAQRFKAPAAYTGPSPVSQPPYDPAKPHMAYPQETYLQMISLPDEVITKAGSYSEPPVLETTMSQQPTGIHHLAFMAGDIKKHIAFFSEVMGCPLVALFDMHGVPGGLHAFLRMNDHGYFSIVQLPNVDDIPIELGKTHAGNGALPSAPGTLQHLAFRVDTDADLVAMRDRIRSHGVNVIGPIDHGMCRSIYFAGPDQMTLEVATSHEPIDPARWIDPTVLEKAGISAEEAQRFKAPAAYTGPSPVSQPPYDPAKPHMAYPQETYLQMISLPDEVITKAGSYSEPPVLETT

pLDDT: mean 96.84, std 4.88, range [45.56, 98.94]